Protein AF-A0A936D635-F1 (afdb_monomer_lite)

Structure (mmCIF, N/CA/C/O backbone):
data_AF-A0A936D635-F1
#
_entry.id   AF-A0A936D635-F1
#
loop_
_atom_site.group_PDB
_atom_site.id
_atom_site.type_symbol
_atom_site.label_atom_id
_atom_site.label_alt_id
_atom_site.label_comp_id
_atom_site.label_asym_id
_atom_site.label_entity_id
_atom_site.label_seq_id
_atom_site.pdbx_PDB_ins_code
_atom_site.Cartn_x
_atom_site.Cartn_y
_atom_site.Cartn_z
_atom_site.occupancy
_atom_site.B_iso_or_equiv
_atom_site.auth_seq_id
_atom_site.auth_comp_id
_atom_site.auth_asym_id
_atom_site.auth_atom_id
_atom_site.pdbx_PDB_model_num
ATOM 1 N N . MET A 1 1 ? 5.017 -27.606 -21.930 1.00 48.78 1 MET A N 1
ATOM 2 C CA . MET A 1 1 ? 5.977 -28.129 -20.935 1.00 48.78 1 MET A CA 1
ATOM 3 C C . MET A 1 1 ? 6.716 -26.924 -20.395 1.00 48.78 1 MET A C 1
ATOM 5 O O . MET A 1 1 ? 7.321 -26.220 -21.188 1.00 48.78 1 MET A O 1
ATOM 9 N N . PHE A 1 2 ? 6.532 -26.617 -19.113 1.00 60.66 2 PHE A N 1
ATOM 10 C CA . PHE A 1 2 ? 7.128 -25.454 -18.457 1.00 60.66 2 PHE A CA 1
ATOM 11 C C . PHE A 1 2 ? 8.511 -25.835 -17.921 1.00 60.66 2 PHE A C 1
ATOM 13 O O . PHE A 1 2 ? 8.629 -26.854 -17.242 1.00 60.66 2 PHE A O 1
ATOM 20 N N . ALA A 1 3 ? 9.528 -25.040 -18.246 1.00 62.75 3 ALA A N 1
ATOM 21 C CA . ALA A 1 3 ? 10.860 -25.148 -17.671 1.00 62.75 3 ALA A CA 1
ATOM 22 C C . ALA A 1 3 ? 11.073 -23.909 -16.793 1.00 62.75 3 ALA A C 1
ATOM 24 O O . ALA A 1 3 ? 11.092 -22.781 -17.281 1.00 62.75 3 ALA A O 1
ATOM 25 N N . ASN A 1 4 ? 11.104 -24.110 -15.477 1.00 68.06 4 ASN A N 1
ATOM 26 C CA . ASN A 1 4 ? 11.401 -23.052 -14.523 1.00 68.06 4 ASN A CA 1
ATOM 27 C C . ASN A 1 4 ? 12.928 -22.857 -14.477 1.00 68.06 4 ASN A C 1
ATOM 29 O O . ASN A 1 4 ? 13.612 -23.351 -13.584 1.00 68.06 4 ASN A O 1
ATOM 33 N N . ASP A 1 5 ? 13.455 -22.177 -15.491 1.00 71.38 5 ASP A N 1
ATOM 34 C CA . ASP A 1 5 ? 14.898 -22.017 -15.712 1.00 71.38 5 ASP A CA 1
ATOM 35 C C . ASP A 1 5 ? 15.455 -20.723 -15.091 1.00 71.38 5 ASP A C 1
ATOM 37 O O . ASP A 1 5 ? 16.490 -20.215 -15.522 1.00 71.38 5 ASP A O 1
ATOM 41 N N . GLY A 1 6 ? 14.771 -20.174 -14.080 1.00 73.44 6 GLY A N 1
ATOM 42 C CA . GLY A 1 6 ? 15.110 -18.881 -13.493 1.00 73.44 6 GLY A CA 1
ATOM 43 C C . GLY A 1 6 ? 16.549 -18.784 -12.967 1.00 73.44 6 GLY A C 1
ATOM 44 O O . GLY A 1 6 ? 17.168 -19.770 -12.550 1.00 73.44 6 GLY A O 1
ATOM 45 N N . ALA A 1 7 ? 17.094 -17.569 -12.949 1.00 73.00 7 ALA A N 1
ATOM 46 C CA . ALA A 1 7 ? 18.501 -17.318 -12.648 1.00 73.00 7 ALA A CA 1
ATOM 47 C C . ALA A 1 7 ? 18.886 -17.667 -11.195 1.00 73.00 7 ALA A C 1
ATOM 49 O O . ALA A 1 7 ? 20.002 -18.133 -10.937 1.00 73.00 7 ALA A O 1
ATOM 50 N N . ALA A 1 8 ? 17.976 -17.476 -10.230 1.00 73.25 8 ALA A N 1
ATOM 51 C CA . ALA A 1 8 ? 18.253 -17.667 -8.806 1.00 73.25 8 ALA A CA 1
ATOM 52 C C . ALA A 1 8 ? 17.068 -18.257 -8.030 1.00 73.25 8 ALA A C 1
ATOM 54 O O . ALA A 1 8 ? 15.914 -18.035 -8.361 1.00 73.25 8 ALA A O 1
ATOM 55 N N . VAL A 1 9 ? 17.340 -18.995 -6.944 1.00 72.69 9 VAL A N 1
ATOM 56 C CA . VAL A 1 9 ? 16.269 -19.562 -6.090 1.00 72.69 9 VAL A CA 1
ATOM 57 C C . VAL A 1 9 ? 15.553 -18.469 -5.291 1.00 72.69 9 VAL A C 1
ATOM 59 O O . VAL A 1 9 ? 14.356 -18.556 -5.052 1.00 72.69 9 VAL A O 1
ATOM 62 N N . MET A 1 10 ? 16.289 -17.435 -4.890 1.00 73.19 10 MET A N 1
ATOM 63 C CA . MET A 1 10 ? 15.784 -16.191 -4.310 1.00 73.19 10 MET A CA 1
ATOM 64 C C . MET A 1 10 ? 16.716 -15.082 -4.794 1.00 73.19 10 MET A C 1
ATOM 66 O O . MET A 1 10 ? 17.830 -14.983 -4.265 1.00 73.19 10 MET A O 1
ATOM 70 N N . PRO A 1 11 ? 16.343 -14.290 -5.809 1.00 72.19 11 PRO A N 1
ATOM 71 C CA . PRO A 1 11 ? 17.247 -13.285 -6.345 1.00 72.19 11 PRO A CA 1
ATOM 72 C C . PRO A 1 11 ? 17.566 -12.248 -5.261 1.00 72.19 11 PRO A C 1
ATOM 74 O O . PRO A 1 11 ? 16.695 -11.834 -4.512 1.00 72.19 11 PRO A O 1
ATOM 77 N N . GLN A 1 12 ? 18.837 -11.874 -5.117 1.00 71.81 12 GLN A N 1
ATOM 78 C CA . GLN A 1 12 ? 19.300 -10.884 -4.127 1.00 71.81 12 GLN A CA 1
ATOM 79 C C . GLN A 1 12 ? 19.707 -9.576 -4.827 1.00 71.81 12 GLN A C 1
ATOM 81 O O . GLN A 1 12 ? 20.651 -8.886 -4.436 1.00 71.81 12 GLN A O 1
ATOM 86 N N . VAL A 1 13 ? 19.009 -9.250 -5.915 1.00 71.31 13 VAL A N 1
ATOM 87 C CA . VAL A 1 13 ? 19.281 -8.088 -6.770 1.00 71.31 13 VAL A CA 1
ATOM 88 C C . VAL A 1 13 ? 18.594 -6.850 -6.195 1.00 71.31 13 VAL A C 1
ATOM 90 O O . VAL A 1 13 ? 17.557 -6.935 -5.542 1.00 71.31 13 VAL A O 1
ATOM 93 N N . LYS A 1 14 ? 19.224 -5.684 -6.355 1.00 66.62 14 LYS A N 1
ATOM 94 C CA . LYS A 1 14 ? 18.712 -4.425 -5.809 1.00 66.62 14 LYS A CA 1
ATOM 95 C C . LYS A 1 14 ? 17.559 -3.952 -6.686 1.00 66.62 14 LYS A C 1
ATOM 97 O O . LYS A 1 14 ? 17.706 -3.937 -7.897 1.00 66.62 14 LYS A O 1
ATOM 102 N N . GLY A 1 15 ? 16.460 -3.522 -6.068 1.00 66.56 15 GLY A N 1
ATOM 103 C CA . GLY A 1 15 ? 15.304 -2.994 -6.801 1.00 66.56 15 GLY A CA 1
ATOM 104 C C . GLY A 1 15 ? 14.364 -4.062 -7.355 1.00 66.56 15 GLY A C 1
ATOM 105 O O . GLY A 1 15 ? 13.365 -3.699 -7.959 1.00 66.56 15 GLY A O 1
ATOM 106 N N . LEU A 1 16 ? 14.653 -5.339 -7.109 1.00 74.06 16 LEU A N 1
ATOM 107 C CA . LEU A 1 16 ? 13.804 -6.441 -7.520 1.00 74.06 16 LEU A CA 1
ATOM 108 C C . LEU A 1 16 ? 12.846 -6.836 -6.385 1.00 74.06 16 LEU A C 1
ATOM 110 O O . LEU A 1 16 ? 13.289 -7.029 -5.249 1.00 74.06 16 LEU A O 1
ATOM 114 N N . TYR A 1 17 ? 11.552 -6.953 -6.684 1.00 77.56 17 TYR A N 1
ATOM 115 C CA . TYR A 1 17 ? 10.498 -7.237 -5.706 1.00 77.56 17 TYR A CA 1
ATOM 116 C C . TYR A 1 17 ? 9.469 -8.187 -6.291 1.00 77.56 17 TYR A C 1
ATOM 118 O O . TYR A 1 17 ? 9.307 -8.256 -7.499 1.00 77.56 17 TYR A O 1
ATOM 126 N N . PHE A 1 18 ? 8.719 -8.860 -5.426 1.00 82.62 18 PHE A N 1
ATOM 127 C CA . PHE A 1 18 ? 7.553 -9.606 -5.881 1.00 82.62 18 PHE A CA 1
ATOM 128 C C . PHE A 1 18 ? 6.459 -8.686 -6.461 1.00 82.62 18 PHE A C 1
ATOM 130 O O . PHE A 1 18 ? 6.329 -7.567 -5.958 1.00 82.62 18 PHE A O 1
ATOM 137 N N . PRO A 1 19 ? 5.617 -9.169 -7.398 1.00 88.81 19 PRO A N 1
ATOM 138 C CA . PRO A 1 19 ? 5.769 -10.438 -8.120 1.00 88.81 19 PRO A CA 1
ATOM 139 C C . PRO A 1 19 ? 7.017 -10.468 -9.012 1.00 88.81 19 PRO A C 1
ATOM 141 O O . PRO A 1 19 ? 7.424 -9.434 -9.518 1.00 88.81 19 PRO A O 1
ATOM 144 N N . LEU A 1 20 ? 7.608 -11.654 -9.175 1.00 85.75 20 LEU A N 1
ATOM 145 C CA . LEU A 1 20 ? 8.813 -11.869 -9.986 1.00 85.75 20 LEU A CA 1
ATOM 146 C C . LEU A 1 20 ? 8.487 -12.635 -11.259 1.00 85.75 20 LEU A C 1
ATOM 148 O O . LEU A 1 20 ? 7.618 -13.508 -11.240 1.00 85.75 20 LEU A O 1
ATOM 152 N N . GLU A 1 21 ? 9.224 -12.372 -12.326 1.00 86.38 21 GLU A N 1
ATOM 153 C CA . GLU A 1 21 ? 9.101 -13.126 -13.567 1.00 86.38 21 GLU A CA 1
ATOM 154 C C . GLU A 1 21 ? 9.708 -14.536 -13.446 1.00 86.38 21 GLU A C 1
ATOM 156 O O . GLU A 1 21 ? 10.502 -14.868 -12.553 1.00 86.38 21 GLU A O 1
ATOM 161 N N . PHE A 1 22 ? 9.302 -15.421 -14.358 1.00 84.69 22 PHE A N 1
ATOM 162 C CA . PHE A 1 22 ? 9.732 -16.826 -14.374 1.00 84.69 22 PHE A CA 1
ATOM 163 C C . PHE A 1 22 ? 11.234 -17.028 -14.615 1.00 84.69 22 PHE A C 1
ATOM 165 O O . PHE A 1 22 ? 11.775 -18.068 -14.233 1.00 84.69 22 PHE A O 1
ATOM 172 N N . ASP A 1 23 ? 11.896 -16.088 -15.278 1.00 83.00 23 ASP A N 1
ATOM 173 C CA . ASP A 1 23 ? 13.335 -16.098 -15.546 1.00 83.00 23 ASP A CA 1
ATOM 174 C C . ASP A 1 23 ? 14.161 -15.511 -14.385 1.00 83.00 23 ASP A C 1
ATOM 176 O O . ASP A 1 23 ? 15.356 -15.789 -14.264 1.00 83.00 23 ASP A O 1
ATOM 180 N N . GLU A 1 24 ? 13.534 -14.786 -13.461 1.00 83.62 24 GLU A N 1
ATOM 181 C CA . GLU A 1 24 ? 14.194 -14.217 -12.286 1.00 83.62 24 GLU A CA 1
ATOM 182 C C . GLU A 1 24 ? 14.278 -15.216 -11.128 1.00 83.62 24 GLU A C 1
ATOM 184 O O . GLU A 1 24 ? 15.300 -15.307 -10.431 1.00 83.62 24 GLU A O 1
ATOM 189 N N . LEU A 1 25 ? 13.205 -15.987 -10.923 1.00 81.31 25 LEU A N 1
ATOM 190 C CA . LEU A 1 25 ? 13.052 -16.880 -9.779 1.00 81.31 25 LEU A CA 1
ATOM 191 C C . LEU A 1 25 ? 12.858 -18.340 -10.193 1.00 81.31 25 LEU A C 1
ATOM 193 O O . LEU A 1 25 ? 11.928 -18.707 -10.913 1.00 81.31 25 LEU A O 1
ATOM 197 N N . ARG A 1 26 ? 13.709 -19.204 -9.625 1.00 83.25 26 ARG A N 1
ATOM 198 C CA . ARG A 1 26 ? 13.607 -20.657 -9.764 1.00 83.25 26 ARG A CA 1
ATOM 199 C C . ARG A 1 26 ? 13.124 -21.384 -8.509 1.00 83.25 26 ARG A C 1
ATOM 201 O O . ARG A 1 26 ? 13.452 -21.009 -7.380 1.00 83.25 26 ARG A O 1
ATOM 208 N N . PHE A 1 27 ? 12.401 -22.478 -8.698 1.00 78.94 27 PHE A N 1
ATOM 209 C CA . PHE A 1 27 ? 12.059 -23.459 -7.676 1.00 78.94 27 PHE A CA 1
ATOM 210 C C . PHE A 1 27 ? 13.210 -24.452 -7.544 1.00 78.94 27 PHE A C 1
ATOM 212 O O . PHE A 1 27 ? 13.626 -25.071 -8.521 1.00 78.94 27 PHE A O 1
ATOM 219 N N . ALA A 1 28 ? 13.745 -24.610 -6.335 1.00 72.88 28 ALA A N 1
ATOM 220 C CA . ALA A 1 28 ? 14.827 -25.565 -6.110 1.00 72.88 28 ALA A CA 1
ATOM 221 C C . ALA A 1 28 ? 14.310 -27.011 -6.073 1.00 72.88 28 ALA A C 1
ATOM 223 O O . ALA A 1 28 ? 14.882 -27.888 -6.717 1.00 72.88 28 ALA A O 1
ATOM 224 N N . HIS A 1 29 ? 13.229 -27.259 -5.332 1.00 76.19 29 HIS A N 1
ATOM 225 C CA . HIS A 1 29 ? 12.612 -28.576 -5.219 1.00 76.19 29 HIS A CA 1
ATOM 226 C C . HIS A 1 29 ? 11.123 -28.427 -4.909 1.00 76.19 29 HIS A C 1
ATOM 228 O O . HIS A 1 29 ? 10.771 -27.913 -3.855 1.00 76.19 29 HIS A O 1
ATOM 234 N N . VAL A 1 30 ? 10.247 -28.853 -5.823 1.00 81.75 30 VAL A N 1
ATOM 235 C CA . VAL A 1 30 ? 8.792 -28.790 -5.624 1.00 81.75 30 VAL A CA 1
ATOM 236 C C . VAL A 1 30 ? 8.319 -30.034 -4.887 1.00 81.75 30 VAL A C 1
ATOM 238 O O . VAL A 1 30 ? 8.503 -31.153 -5.360 1.00 81.75 30 VAL A O 1
ATOM 241 N N . VAL A 1 31 ? 7.660 -29.828 -3.754 1.00 78.44 31 VAL A N 1
ATOM 242 C CA . VAL A 1 31 ? 7.176 -30.901 -2.868 1.00 78.44 31 VAL A CA 1
ATOM 243 C C . VAL A 1 31 ? 5.659 -30.996 -2.814 1.00 78.44 31 VAL A C 1
ATOM 245 O O . VAL A 1 31 ? 5.114 -32.033 -2.439 1.00 78.44 31 VAL A O 1
ATOM 248 N N . GLY A 1 32 ? 4.965 -29.935 -3.213 1.00 80.50 32 GLY A N 1
ATOM 249 C CA . GLY A 1 32 ? 3.514 -29.889 -3.214 1.00 80.50 32 GLY A CA 1
ATOM 250 C C . GLY A 1 32 ? 3.006 -28.851 -4.193 1.00 80.50 32 GLY A C 1
ATOM 251 O O . GLY A 1 32 ? 3.641 -27.821 -4.414 1.00 80.50 32 GLY A O 1
ATOM 252 N N . MET A 1 33 ? 1.852 -29.129 -4.785 1.00 88.94 33 MET A N 1
ATOM 253 C CA . MET A 1 33 ? 1.171 -28.199 -5.673 1.00 88.94 33 MET A CA 1
ATOM 254 C C . MET A 1 33 ? -0.330 -28.305 -5.463 1.00 88.94 33 MET A C 1
ATOM 256 O O . MET A 1 33 ? -0.860 -29.398 -5.259 1.00 88.94 33 MET A O 1
ATOM 260 N N . THR A 1 34 ? -1.019 -27.178 -5.537 1.00 89.88 34 THR A N 1
ATOM 261 C CA . THR A 1 34 ? -2.476 -27.130 -5.499 1.00 89.88 34 THR A CA 1
ATOM 262 C C . THR A 1 34 ? -2.972 -25.939 -6.302 1.00 89.88 34 THR A C 1
ATOM 264 O O . THR A 1 34 ? -2.371 -24.867 -6.291 1.00 89.88 34 THR A O 1
ATOM 267 N N . TRP A 1 35 ? -4.063 -26.123 -7.034 1.00 91.69 35 TRP A N 1
ATOM 268 C CA . TRP A 1 35 ? -4.664 -25.042 -7.806 1.00 91.69 35 TRP A CA 1
ATOM 269 C C . TRP A 1 35 ? -5.500 -24.139 -6.898 1.00 91.69 35 TRP A C 1
ATOM 271 O O . TRP A 1 35 ? -6.199 -24.636 -6.015 1.00 91.69 35 TRP A O 1
ATOM 281 N N . VAL A 1 36 ? -5.459 -22.829 -7.127 1.00 91.81 36 VAL A N 1
ATOM 282 C CA . VAL A 1 36 ? -6.283 -21.828 -6.443 1.00 91.81 36 VAL A CA 1
ATOM 283 C C . VAL A 1 36 ? -7.242 -21.232 -7.465 1.00 91.81 36 VAL A C 1
ATOM 285 O O . VAL A 1 36 ? -6.938 -20.248 -8.140 1.00 91.81 36 VAL A O 1
ATOM 288 N N . ALA A 1 37 ? -8.426 -21.835 -7.575 1.00 88.88 37 ALA A N 1
ATOM 289 C CA . ALA A 1 37 ? -9.385 -21.524 -8.633 1.00 88.88 37 ALA A CA 1
ATOM 290 C C . ALA A 1 37 ? -9.847 -20.062 -8.628 1.00 88.88 37 ALA A C 1
ATOM 292 O O . ALA A 1 37 ? -10.073 -19.496 -9.690 1.00 88.88 37 ALA A O 1
ATOM 293 N N . ARG A 1 38 ? -9.948 -19.447 -7.443 1.00 87.38 38 ARG A N 1
ATOM 294 C CA . ARG A 1 38 ? -10.349 -18.042 -7.277 1.00 87.38 38 ARG A CA 1
ATOM 295 C C . ARG A 1 38 ? -9.478 -17.071 -8.078 1.00 87.38 38 ARG A C 1
ATOM 297 O O . ARG A 1 38 ? -10.015 -16.103 -8.602 1.00 87.38 38 ARG A O 1
ATOM 304 N N . TYR A 1 39 ? -8.171 -17.312 -8.114 1.00 90.75 39 TYR A N 1
ATOM 305 C CA . TYR A 1 39 ? -7.202 -16.414 -8.744 1.00 90.75 39 TYR A CA 1
ATOM 306 C C . TYR A 1 39 ? -6.655 -16.958 -10.063 1.00 90.75 39 TYR A C 1
ATOM 308 O O . TYR A 1 39 ? -5.906 -16.263 -10.727 1.00 90.75 39 TYR A O 1
ATOM 316 N N . GLY A 1 40 ? -6.988 -18.198 -10.432 1.00 92.38 40 GLY A N 1
ATOM 317 C CA . GLY A 1 40 ? -6.374 -18.838 -11.594 1.00 92.38 40 GLY A CA 1
ATOM 318 C C . GLY A 1 40 ? -4.878 -19.118 -11.405 1.00 92.38 40 GLY A C 1
ATOM 319 O O . GLY A 1 40 ? -4.127 -19.095 -12.371 1.00 92.38 40 GLY A O 1
ATOM 320 N N . LEU A 1 41 ? -4.439 -19.379 -10.167 1.00 94.19 41 LEU A N 1
ATOM 321 C CA . LEU A 1 41 ? -3.020 -19.543 -9.828 1.00 94.19 41 LEU A CA 1
ATOM 322 C C . LEU A 1 41 ? -2.700 -20.969 -9.384 1.00 94.19 41 LEU A C 1
ATOM 324 O O . LEU A 1 41 ? -3.507 -21.628 -8.722 1.00 94.19 41 LEU A O 1
ATOM 328 N N . LEU A 1 42 ? -1.478 -21.426 -9.655 1.00 93.19 42 LEU A N 1
ATOM 329 C CA . LEU A 1 42 ? -0.944 -22.661 -9.081 1.00 93.19 42 LEU A CA 1
ATOM 330 C C . LEU A 1 42 ? -0.119 -22.339 -7.837 1.00 93.19 42 LEU A C 1
ATOM 332 O O . LEU A 1 42 ? 0.967 -21.775 -7.939 1.00 93.19 42 LEU A O 1
ATOM 336 N N . LEU A 1 43 ? -0.608 -22.727 -6.661 1.00 90.44 43 LEU A N 1
ATOM 337 C CA . LEU A 1 43 ? 0.174 -22.635 -5.438 1.00 90.44 43 LEU A CA 1
ATOM 338 C C . LEU A 1 43 ? 1.169 -23.790 -5.375 1.00 90.44 43 LEU A C 1
ATOM 340 O O . LEU A 1 43 ? 0.790 -24.962 -5.367 1.00 90.44 43 LEU A O 1
ATOM 344 N N . VAL A 1 44 ? 2.442 -23.440 -5.298 1.00 87.12 44 VAL A N 1
ATOM 345 C CA . VAL A 1 44 ? 3.575 -24.347 -5.220 1.00 87.12 44 VAL A CA 1
ATOM 346 C C . VAL A 1 44 ? 4.218 -24.223 -3.851 1.00 87.12 44 VAL A C 1
ATOM 348 O O . VAL A 1 44 ? 4.481 -23.127 -3.358 1.00 87.12 44 VAL A O 1
ATOM 351 N N . GLN A 1 45 ? 4.475 -25.372 -3.247 1.00 82.56 45 GLN A N 1
ATOM 352 C CA . GLN A 1 45 ? 5.336 -25.513 -2.090 1.00 82.56 45 GLN A CA 1
ATOM 353 C C . GLN A 1 45 ? 6.704 -25.968 -2.586 1.00 82.56 45 GLN A C 1
ATOM 355 O O . GLN A 1 45 ? 6.810 -27.018 -3.234 1.00 82.56 45 GLN A O 1
ATOM 360 N N . ASP A 1 46 ? 7.735 -25.193 -2.267 1.00 76.19 46 ASP A N 1
ATOM 361 C CA . ASP A 1 46 ? 9.106 -25.510 -2.634 1.00 76.19 46 ASP A CA 1
ATOM 362 C C . ASP A 1 46 ? 10.072 -25.497 -1.446 1.00 76.19 46 ASP A C 1
ATOM 364 O O . ASP A 1 46 ? 9.968 -24.690 -0.520 1.00 76.19 46 ASP A O 1
ATOM 368 N N . ASP A 1 47 ? 11.046 -26.402 -1.489 1.00 69.38 47 ASP A N 1
ATOM 369 C CA . ASP A 1 47 ? 12.106 -26.475 -0.494 1.00 69.38 47 ASP A CA 1
ATOM 370 C C . ASP A 1 47 ? 13.281 -25.626 -0.973 1.00 69.38 47 ASP A C 1
ATOM 372 O O . ASP A 1 47 ? 13.921 -25.932 -1.982 1.00 69.38 47 ASP A O 1
ATOM 376 N N . ILE A 1 48 ? 13.609 -24.571 -0.226 1.00 60.16 48 ILE A N 1
ATOM 377 C CA . ILE A 1 48 ? 14.833 -23.796 -0.451 1.00 60.16 48 ILE A CA 1
ATOM 378 C C . ILE A 1 48 ? 15.856 -24.231 0.599 1.00 60.16 48 ILE A C 1
ATOM 380 O O . ILE A 1 48 ? 15.711 -23.859 1.768 1.00 60.16 48 ILE A O 1
ATOM 384 N N . PRO A 1 49 ? 16.901 -24.999 0.239 1.00 49.22 49 PRO A N 1
ATOM 385 C CA . PRO A 1 49 ? 17.970 -25.280 1.182 1.00 49.22 49 PRO A CA 1
ATOM 386 C C . PRO A 1 49 ? 18.705 -23.969 1.514 1.00 49.22 49 PRO A C 1
ATOM 388 O O . PRO A 1 49 ? 18.963 -23.173 0.604 1.00 49.22 49 PRO A O 1
ATOM 391 N N . PRO A 1 50 ? 19.066 -23.713 2.785 1.00 48.12 50 PRO A N 1
ATOM 392 C CA . PRO A 1 50 ? 19.831 -22.524 3.140 1.00 48.12 50 PRO A CA 1
ATOM 393 C C . PRO A 1 50 ? 21.134 -22.465 2.342 1.00 48.12 50 PRO A C 1
ATOM 395 O O . PRO A 1 50 ? 21.873 -23.450 2.247 1.00 48.12 50 PRO A O 1
ATOM 398 N N . GLY A 1 51 ? 21.424 -21.296 1.769 1.00 48.53 51 GLY A N 1
ATOM 399 C CA . GLY A 1 51 ? 22.702 -21.046 1.116 1.00 48.53 51 GLY A CA 1
ATOM 400 C C . GLY A 1 51 ? 23.853 -21.251 2.103 1.00 48.53 51 GLY A C 1
ATOM 401 O O . GLY A 1 51 ? 23.772 -20.856 3.262 1.00 48.53 51 GLY A O 1
ATOM 402 N N . LYS A 1 52 ? 24.957 -21.853 1.644 1.00 42.81 52 LYS A N 1
ATOM 403 C CA . LYS A 1 52 ? 26.153 -22.139 2.464 1.00 42.81 52 LYS A CA 1
ATOM 404 C C . LYS A 1 52 ? 26.849 -20.891 3.044 1.00 42.81 52 LYS A C 1
ATOM 406 O O . LYS A 1 52 ? 27.776 -21.040 3.836 1.00 42.81 52 LYS A O 1
ATOM 411 N N . GLN A 1 53 ? 26.464 -19.681 2.640 1.00 43.38 53 GLN A N 1
ATOM 412 C CA . GLN A 1 53 ? 27.099 -18.435 3.068 1.00 43.38 53 GLN A CA 1
ATOM 413 C C . GLN A 1 53 ? 26.245 -17.733 4.126 1.00 43.38 53 GLN A C 1
ATOM 415 O O . GLN A 1 53 ? 25.250 -17.090 3.813 1.00 43.38 53 GLN A O 1
ATOM 420 N N . GLY A 1 54 ? 26.655 -17.875 5.384 1.00 40.47 54 GLY A N 1
ATOM 421 C CA . GLY A 1 54 ? 26.024 -17.238 6.538 1.00 40.47 54 GLY A CA 1
ATOM 422 C C . GLY A 1 54 ? 25.678 -18.278 7.589 1.00 40.47 54 GLY A C 1
ATOM 423 O O . GLY A 1 54 ? 24.589 -18.834 7.576 1.00 40.47 54 GLY A O 1
ATOM 424 N N . GLY A 1 55 ? 26.616 -18.566 8.493 1.00 40.03 55 GLY A N 1
ATOM 425 C CA . GLY A 1 55 ? 26.427 -19.489 9.618 1.00 40.03 55 GLY A CA 1
ATOM 426 C C . GLY A 1 55 ? 25.453 -18.980 10.687 1.00 40.03 55 GLY A C 1
ATOM 427 O O . GLY A 1 55 ? 25.800 -18.988 11.862 1.00 40.03 55 GLY A O 1
ATOM 428 N N . ALA A 1 56 ? 24.266 -18.515 10.302 1.00 38.88 56 ALA A N 1
ATOM 429 C CA . ALA A 1 56 ? 23.236 -18.032 11.208 1.00 38.88 56 ALA A CA 1
ATOM 430 C C . ALA A 1 56 ? 22.028 -18.978 11.210 1.00 38.88 56 ALA A C 1
ATOM 432 O O . ALA A 1 56 ? 21.580 -19.474 10.179 1.00 38.88 56 ALA A O 1
ATOM 433 N N . GLU A 1 57 ? 21.561 -19.238 12.423 1.00 43.12 57 GLU A N 1
ATOM 434 C CA . GLU A 1 57 ? 20.515 -20.172 12.811 1.00 43.12 57 GLU A CA 1
ATOM 435 C C . GLU A 1 57 ? 19.208 -19.919 12.047 1.00 43.12 57 GLU A C 1
ATOM 437 O O . GLU A 1 57 ? 18.766 -18.785 11.860 1.00 43.12 57 GLU A O 1
ATOM 442 N N . LEU A 1 58 ? 18.613 -21.010 11.574 1.00 40.06 58 LEU A N 1
ATOM 443 C CA . LEU A 1 58 ? 17.455 -20.997 10.695 1.00 40.06 58 LEU A CA 1
ATOM 444 C C . LEU A 1 58 ? 16.181 -20.526 11.383 1.00 40.06 58 LEU A C 1
ATOM 446 O O . LEU A 1 58 ? 15.967 -20.714 12.577 1.00 40.06 58 LEU A O 1
ATOM 450 N N . THR A 1 59 ? 15.314 -19.934 10.567 1.00 41.47 59 THR A N 1
ATOM 451 C CA . THR A 1 59 ? 13.951 -19.571 10.945 1.00 41.47 59 THR A CA 1
ATOM 452 C C . THR A 1 59 ? 12.983 -20.585 10.338 1.00 41.47 59 THR A C 1
ATOM 454 O O . THR A 1 59 ? 13.176 -21.040 9.211 1.00 41.47 59 THR A O 1
ATOM 457 N N . GLU A 1 60 ? 11.950 -20.940 11.099 1.00 48.75 60 GLU A N 1
ATOM 458 C CA . GLU A 1 60 ? 10.823 -21.781 10.688 1.00 48.75 60 GLU A CA 1
ATOM 459 C C . GLU A 1 60 ? 10.097 -21.092 9.518 1.00 48.75 60 GLU A C 1
ATOM 461 O O . GLU A 1 60 ? 9.352 -20.136 9.728 1.00 48.75 60 GLU A O 1
ATOM 466 N N . ARG A 1 61 ? 10.348 -21.514 8.271 1.00 56.16 61 ARG A N 1
ATOM 467 C CA . ARG A 1 61 ? 9.690 -20.943 7.084 1.00 56.16 61 ARG A CA 1
ATOM 468 C C . ARG A 1 61 ? 9.070 -22.038 6.228 1.00 56.16 61 ARG A C 1
ATOM 470 O O . ARG A 1 61 ? 9.713 -23.042 5.936 1.00 56.16 61 ARG A O 1
ATOM 477 N N . ILE A 1 62 ? 7.821 -21.812 5.834 1.00 60.91 62 ILE A N 1
ATOM 478 C CA . ILE A 1 62 ? 7.136 -22.539 4.764 1.00 60.91 62 ILE A CA 1
ATOM 479 C C . ILE A 1 62 ? 7.183 -21.603 3.559 1.00 60.91 62 ILE A C 1
ATOM 481 O O . ILE A 1 62 ? 6.716 -20.467 3.659 1.00 60.91 62 ILE A O 1
ATOM 485 N N . HIS A 1 63 ? 7.771 -22.040 2.448 1.00 73.25 63 HIS A N 1
ATOM 486 C CA . HIS A 1 63 ? 7.772 -21.257 1.217 1.00 73.25 63 HIS A CA 1
ATOM 487 C C . HIS A 1 63 ? 6.619 -21.723 0.341 1.00 73.25 63 HIS A C 1
ATOM 489 O O . HIS A 1 63 ? 6.582 -22.857 -0.130 1.00 73.25 63 HIS A O 1
ATOM 495 N N . LEU A 1 64 ? 5.642 -20.835 0.201 1.00 81.19 64 LEU A N 1
ATOM 496 C CA . LEU A 1 64 ? 4.502 -21.007 -0.675 1.00 81.19 64 LEU A CA 1
ATOM 497 C C . LEU A 1 64 ? 4.566 -19.899 -1.722 1.00 81.19 64 LEU A C 1
ATOM 499 O O . LEU A 1 64 ? 4.736 -18.723 -1.386 1.00 81.19 64 LEU A O 1
ATOM 503 N N . ARG A 1 65 ? 4.469 -20.290 -2.988 1.00 86.62 65 ARG A N 1
ATOM 504 C CA . ARG A 1 65 ? 4.619 -19.418 -4.152 1.00 86.62 65 ARG A CA 1
ATOM 505 C C . ARG A 1 65 ? 3.450 -19.654 -5.093 1.00 86.62 65 ARG A C 1
ATOM 507 O O . ARG A 1 65 ? 3.208 -20.790 -5.483 1.00 86.62 65 ARG A O 1
ATOM 514 N N . ALA A 1 66 ? 2.707 -18.610 -5.426 1.00 90.94 66 ALA A N 1
ATOM 515 C CA . ALA A 1 66 ? 1.596 -18.694 -6.360 1.00 90.94 66 ALA A CA 1
ATOM 516 C C . ALA A 1 66 ? 2.079 -18.318 -7.761 1.00 90.94 66 ALA A C 1
ATOM 518 O O . ALA A 1 66 ? 2.642 -17.246 -7.962 1.00 90.94 66 ALA A O 1
ATOM 519 N N . ILE A 1 67 ? 1.888 -19.230 -8.705 1.00 93.12 67 ILE A N 1
ATOM 520 C CA . ILE A 1 67 ? 2.299 -19.084 -10.095 1.00 93.12 67 ILE A CA 1
ATOM 521 C C . ILE A 1 67 ? 1.103 -18.615 -10.910 1.00 93.12 67 ILE A C 1
ATOM 523 O O . ILE A 1 67 ? 0.083 -19.307 -10.959 1.00 93.12 67 ILE A O 1
ATOM 527 N N . ASP A 1 68 ? 1.279 -17.484 -11.576 1.00 92.62 68 ASP A N 1
ATOM 528 C CA . ASP A 1 68 ? 0.425 -17.006 -12.648 1.00 92.62 68 ASP A CA 1
ATOM 529 C C . ASP A 1 68 ? 1.017 -17.444 -13.989 1.00 92.62 68 ASP A C 1
ATOM 531 O O . ASP A 1 68 ? 2.110 -17.025 -14.372 1.00 92.62 68 ASP A O 1
ATOM 535 N N . PHE A 1 69 ? 0.325 -18.342 -14.688 1.00 88.81 69 PHE A N 1
ATOM 536 C CA . PHE A 1 69 ? 0.783 -18.823 -15.990 1.00 88.81 69 PHE A CA 1
ATOM 537 C C . PHE A 1 69 ? 0.445 -17.874 -17.137 1.00 88.81 69 PHE A C 1
ATOM 539 O O . PHE A 1 69 ? 1.104 -17.964 -18.173 1.00 88.81 69 PHE A O 1
ATOM 546 N N . GLU A 1 70 ? -0.569 -17.022 -16.978 1.00 86.69 70 GLU A N 1
ATOM 547 C CA . GLU A 1 70 ? -1.004 -16.090 -18.019 1.00 86.69 70 GLU A CA 1
ATOM 548 C C . GLU A 1 70 ? -0.014 -14.931 -18.104 1.00 86.69 70 GLU A C 1
ATOM 550 O O . GLU A 1 70 ? 0.563 -14.691 -19.164 1.00 86.69 70 GLU A O 1
ATOM 555 N N . ASP A 1 71 ? 0.279 -14.314 -16.959 1.00 84.00 71 ASP A N 1
ATOM 556 C CA . ASP A 1 71 ? 1.219 -13.194 -16.867 1.00 84.00 71 ASP A CA 1
ATOM 557 C C . ASP A 1 71 ? 2.679 -13.634 -16.671 1.00 84.00 71 ASP A C 1
ATOM 559 O O . ASP A 1 71 ? 3.591 -12.814 -16.727 1.00 84.00 71 ASP A O 1
ATOM 563 N N . ARG A 1 72 ? 2.927 -14.934 -16.457 1.00 87.88 72 ARG A N 1
ATOM 564 C CA . ARG A 1 72 ? 4.259 -15.507 -16.167 1.00 87.88 72 ARG A CA 1
ATOM 565 C C . ARG A 1 72 ? 4.918 -14.899 -14.924 1.00 87.88 72 ARG A C 1
ATOM 567 O O . ARG A 1 72 ? 6.137 -14.713 -14.875 1.00 87.88 72 ARG A O 1
ATOM 574 N N . LEU A 1 73 ? 4.101 -14.651 -13.905 1.00 90.00 73 LEU A N 1
ATOM 575 C CA . LEU A 1 73 ? 4.498 -14.030 -12.648 1.00 90.00 73 LEU A CA 1
ATOM 576 C C . LEU A 1 73 ? 4.453 -15.023 -11.486 1.00 90.00 73 LEU A C 1
ATOM 578 O O . LEU A 1 73 ? 3.642 -15.947 -11.430 1.00 90.00 73 LEU A O 1
ATOM 582 N N . ILE A 1 74 ? 5.335 -14.820 -10.516 1.00 89.62 74 ILE A N 1
ATOM 583 C CA . ILE A 1 74 ? 5.432 -15.606 -9.292 1.00 89.62 74 ILE A CA 1
ATOM 584 C C . ILE A 1 74 ? 5.189 -14.664 -8.129 1.00 89.62 74 ILE A C 1
ATOM 586 O O . ILE A 1 74 ? 5.951 -13.730 -7.903 1.00 89.62 74 ILE A O 1
ATOM 590 N N . TYR A 1 75 ? 4.144 -14.943 -7.362 1.00 90.94 75 TYR A N 1
ATOM 591 C CA . TYR A 1 75 ? 3.790 -14.231 -6.144 1.00 90.94 75 TYR A CA 1
ATOM 592 C C . TYR A 1 75 ? 4.210 -15.051 -4.924 1.00 90.94 75 TYR A C 1
ATOM 594 O O . TYR A 1 75 ? 4.170 -16.285 -4.953 1.00 90.94 75 TYR A O 1
ATOM 602 N N . PRO A 1 76 ? 4.566 -14.412 -3.805 1.00 86.25 76 PRO A N 1
ATOM 603 C CA . PRO A 1 76 ? 4.667 -15.109 -2.541 1.00 86.25 76 PRO A CA 1
ATOM 604 C C . PRO A 1 76 ? 3.247 -15.386 -2.018 1.00 86.25 76 PRO A C 1
ATOM 606 O O . PRO A 1 76 ? 2.286 -14.723 -2.399 1.00 86.25 76 PRO A O 1
ATOM 609 N N . TRP A 1 77 ? 3.088 -16.362 -1.132 1.00 84.94 77 TRP A N 1
ATOM 610 C CA . TRP A 1 77 ? 1.810 -16.638 -0.475 1.00 84.94 77 TRP A CA 1
ATOM 611 C C . TRP A 1 77 ? 1.985 -16.544 1.033 1.00 84.94 77 TRP A C 1
ATOM 613 O O . TRP A 1 77 ? 2.620 -17.397 1.657 1.00 84.94 77 TRP A O 1
ATOM 623 N N . LEU A 1 78 ? 1.476 -15.460 1.619 1.00 80.12 78 LEU A N 1
ATOM 624 C CA . LEU A 1 78 ? 1.904 -15.014 2.941 1.00 80.12 78 LEU A CA 1
ATOM 625 C C . LEU A 1 78 ? 0.722 -14.722 3.853 1.00 80.12 78 LEU A C 1
ATOM 627 O O . LEU A 1 78 ? -0.329 -14.261 3.427 1.00 80.12 78 LEU A O 1
ATOM 631 N N . ARG A 1 79 ? 0.937 -14.897 5.156 1.00 75.56 79 ARG A N 1
ATOM 632 C CA . ARG A 1 79 ? 0.098 -14.278 6.180 1.00 75.56 79 ARG A CA 1
ATOM 633 C C . ARG A 1 79 ? 0.845 -13.067 6.737 1.00 75.56 79 ARG A C 1
ATOM 635 O O . ARG A 1 79 ? 1.967 -13.247 7.209 1.00 75.56 79 ARG A O 1
ATOM 642 N N . PRO A 1 80 ? 0.250 -11.864 6.739 1.00 63.41 80 PRO A N 1
ATOM 643 C CA . PRO A 1 80 ? 0.896 -10.691 7.298 1.00 63.41 80 PRO A CA 1
ATOM 644 C C . PRO A 1 80 ? 0.849 -10.832 8.820 1.00 63.41 80 PRO A C 1
ATOM 646 O O . PRO A 1 80 ? -0.202 -10.680 9.445 1.00 63.41 80 PRO A O 1
ATOM 649 N N . ILE A 1 81 ? 1.972 -11.219 9.420 1.00 60.22 81 ILE A N 1
ATOM 650 C CA . ILE A 1 81 ? 2.124 -11.308 10.871 1.00 60.22 81 ILE A CA 1
ATOM 651 C C . ILE A 1 81 ? 3.192 -10.313 11.291 1.00 60.22 81 ILE A C 1
ATOM 653 O O . ILE A 1 81 ? 4.302 -10.297 10.764 1.00 60.22 81 ILE A O 1
ATOM 657 N N . VAL A 1 82 ? 2.858 -9.523 12.301 1.00 54.94 82 VAL A N 1
ATOM 658 C CA . VAL A 1 82 ? 3.816 -8.694 13.020 1.00 54.94 82 VAL A CA 1
ATOM 659 C C . VAL A 1 82 ? 4.614 -9.612 13.947 1.00 54.94 82 VAL A C 1
ATOM 661 O O . VAL A 1 82 ? 4.158 -10.002 15.023 1.00 54.94 82 VAL A O 1
ATOM 664 N N . HIS A 1 83 ? 5.801 -10.032 13.511 1.00 48.56 83 HIS A N 1
ATOM 665 C CA . HIS A 1 83 ? 6.722 -10.774 14.366 1.00 48.56 83 HIS A CA 1
ATOM 666 C C . HIS A 1 83 ? 7.493 -9.793 15.251 1.00 48.56 83 HIS A C 1
ATOM 668 O O . HIS A 1 83 ? 8.450 -9.167 14.813 1.00 48.56 83 HIS A O 1
ATOM 674 N N . GLY A 1 84 ? 7.095 -9.675 16.517 1.00 40.34 84 GLY A N 1
ATOM 675 C CA . GLY A 1 84 ? 7.895 -8.953 17.512 1.00 40.34 84 GLY A CA 1
ATOM 676 C C . GLY A 1 84 ? 7.521 -9.188 18.969 1.00 40.34 84 GLY A C 1
ATOM 677 O O . GLY A 1 84 ? 8.271 -8.759 19.828 1.00 40.34 84 GLY A O 1
ATOM 678 N N . GLY A 1 85 ? 6.501 -9.992 19.296 1.00 34.56 85 GLY A N 1
ATOM 679 C CA . GLY A 1 85 ? 6.212 -10.361 20.696 1.00 34.56 85 GLY A CA 1
ATOM 680 C C . GLY A 1 85 ? 7.395 -10.983 21.469 1.00 34.56 85 GLY A C 1
ATOM 681 O O . GLY A 1 85 ? 7.359 -11.074 22.693 1.00 34.56 85 GLY A O 1
ATOM 682 N N . GLY A 1 86 ? 8.478 -11.359 20.780 1.00 31.36 86 GLY A N 1
ATOM 683 C CA . GLY A 1 86 ? 9.744 -11.740 21.394 1.00 31.36 86 GLY A CA 1
ATOM 684 C C . GLY A 1 86 ? 10.374 -10.663 22.292 1.00 31.36 86 GLY A C 1
ATOM 685 O O . GLY A 1 86 ? 10.956 -11.026 23.306 1.00 31.36 86 GLY A O 1
ATOM 686 N N . TYR A 1 87 ? 10.231 -9.358 22.026 1.00 38.00 87 TYR A N 1
ATOM 687 C CA . TYR A 1 87 ? 10.801 -8.358 22.952 1.00 38.00 87 TYR A CA 1
ATOM 688 C C . TYR A 1 87 ? 10.026 -8.278 24.276 1.00 38.00 87 TYR A C 1
ATOM 690 O O . TYR A 1 87 ? 10.626 -8.007 25.312 1.00 38.00 87 TYR A O 1
ATOM 698 N N . ALA A 1 88 ? 8.720 -8.570 24.266 1.00 36.12 88 ALA A N 1
ATOM 699 C CA . ALA A 1 88 ? 7.908 -8.647 25.482 1.00 36.12 88 ALA A CA 1
ATOM 700 C C . ALA A 1 88 ? 8.193 -9.930 26.287 1.00 36.12 88 ALA A C 1
ATOM 702 O O . ALA A 1 88 ? 8.039 -9.947 27.507 1.00 36.12 88 ALA A O 1
ATOM 703 N N . 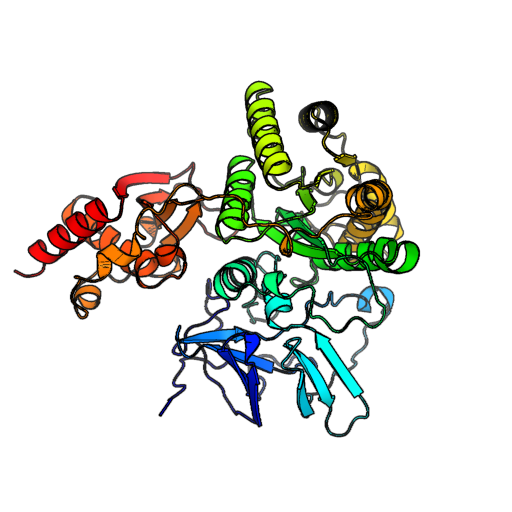LEU A 1 89 ? 8.631 -11.001 25.614 1.00 32.25 89 LEU A N 1
ATOM 704 C CA . LEU A 1 89 ? 8.897 -12.307 26.226 1.00 32.25 89 LEU A CA 1
ATOM 705 C C . LEU A 1 89 ? 10.367 -12.543 26.614 1.00 32.25 89 LEU A C 1
ATOM 707 O O . LEU A 1 89 ? 10.635 -13.442 27.410 1.00 32.25 89 LEU A O 1
ATOM 711 N N . TYR A 1 90 ? 11.329 -11.760 26.110 1.00 32.69 90 TYR A N 1
ATOM 712 C CA . TYR A 1 90 ? 12.752 -12.089 26.250 1.00 32.69 90 TYR A CA 1
ATOM 713 C C . TYR A 1 90 ? 13.620 -10.934 26.769 1.00 32.69 90 TYR A C 1
ATOM 715 O O . TYR A 1 90 ? 14.371 -10.305 26.033 1.00 32.69 90 TYR A O 1
ATOM 723 N N . ASN A 1 91 ? 13.668 -10.803 28.098 1.00 31.95 91 ASN A N 1
ATOM 724 C CA . ASN A 1 91 ? 14.781 -10.169 28.829 1.00 31.95 91 ASN A CA 1
ATOM 725 C C . ASN A 1 91 ? 16.031 -11.078 28.933 1.00 31.95 91 ASN A C 1
ATOM 727 O O . ASN A 1 91 ? 16.874 -10.916 29.816 1.00 31.95 91 ASN A O 1
ATOM 731 N N . LYS A 1 92 ? 16.174 -12.075 28.051 1.00 31.70 92 LYS A N 1
ATOM 732 C CA . LYS A 1 92 ? 17.337 -12.967 28.024 1.00 31.70 92 LYS A CA 1
ATOM 733 C C . LYS A 1 92 ? 17.620 -13.401 26.591 1.00 31.70 92 LYS A C 1
ATOM 735 O O . LYS A 1 92 ? 16.721 -13.905 25.924 1.00 31.70 92 LYS A O 1
ATOM 740 N N . LYS A 1 93 ? 18.875 -13.260 26.142 1.00 31.02 93 LYS A N 1
ATOM 741 C CA . LYS A 1 93 ? 19.385 -13.959 24.951 1.00 31.02 93 LYS A CA 1
ATOM 742 C C . LYS A 1 93 ? 19.027 -15.438 25.097 1.00 31.02 93 LYS A C 1
ATOM 744 O O . LYS A 1 93 ? 19.550 -16.110 25.985 1.00 31.02 93 LYS A O 1
ATOM 749 N N . SER A 1 94 ? 18.115 -15.923 24.266 1.00 30.23 94 SER A N 1
ATOM 750 C CA . SER A 1 94 ? 17.842 -17.347 24.145 1.00 30.23 94 SER A CA 1
ATOM 751 C C . SER A 1 94 ? 18.573 -17.822 22.892 1.00 30.23 94 SER A C 1
ATOM 753 O O . SER A 1 94 ? 18.283 -17.330 21.805 1.00 30.23 94 SER A O 1
ATOM 755 N N . ASN A 1 95 ? 19.512 -18.759 23.043 1.00 33.94 95 ASN A N 1
ATOM 756 C CA . ASN A 1 95 ? 20.135 -19.501 21.936 1.00 33.94 95 ASN A CA 1
ATOM 757 C C . ASN A 1 95 ? 19.159 -20.577 21.407 1.00 33.94 95 ASN A C 1
ATOM 759 O O . ASN A 1 95 ? 19.540 -21.729 21.202 1.00 33.94 95 ASN A O 1
ATOM 763 N N . SER A 1 96 ? 17.864 -20.257 21.343 1.00 28.92 96 SER A N 1
ATOM 764 C CA . SER A 1 96 ? 16.829 -21.224 20.988 1.00 28.92 96 SER A CA 1
ATOM 765 C C . SER A 1 96 ? 16.743 -21.300 19.474 1.00 28.92 96 SER A C 1
ATOM 767 O O . SER A 1 96 ? 16.192 -20.413 18.827 1.00 28.92 96 SER A O 1
ATOM 769 N N . PHE A 1 97 ? 17.294 -22.383 18.938 1.00 32.06 97 PHE A N 1
ATOM 770 C CA . PHE A 1 97 ? 17.175 -22.768 17.542 1.00 32.06 97 PHE A CA 1
ATOM 771 C C . PHE A 1 97 ? 15.704 -23.004 17.194 1.00 32.06 97 PHE A C 1
ATOM 773 O O . PHE A 1 97 ? 15.031 -23.841 17.800 1.00 32.06 97 PHE A O 1
ATOM 780 N N . VAL A 1 98 ? 15.220 -22.264 16.206 1.00 32.31 98 VAL A N 1
ATOM 781 C CA . VAL A 1 98 ? 13.909 -22.458 15.595 1.00 32.31 98 VAL A CA 1
ATOM 782 C C . VAL A 1 98 ? 14.102 -23.445 14.434 1.00 32.31 98 VAL A C 1
ATOM 784 O O . VAL A 1 98 ? 15.108 -23.406 13.731 1.00 32.31 98 VAL A O 1
ATOM 787 N N . SER A 1 99 ? 13.209 -24.430 14.329 1.00 31.52 99 SER A N 1
ATOM 788 C CA . SER A 1 99 ? 13.357 -25.617 13.479 1.00 31.52 99 SER A CA 1
ATOM 789 C C . SER A 1 99 ? 13.770 -25.307 12.038 1.00 31.52 99 SER A C 1
ATOM 791 O O . SER A 1 99 ? 13.249 -24.388 11.410 1.00 31.52 99 SER A O 1
ATOM 793 N N . TYR A 1 100 ? 14.620 -26.173 11.480 1.00 35.88 100 TYR A N 1
ATOM 794 C CA . TYR A 1 100 ? 14.723 -26.352 10.035 1.00 35.88 100 TYR A CA 1
ATOM 795 C C . TYR A 1 100 ? 13.320 -26.705 9.539 1.00 35.88 100 TYR A C 1
ATOM 797 O O . TYR A 1 100 ? 12.719 -27.620 10.097 1.00 35.88 100 TYR A O 1
ATOM 805 N N . PHE A 1 101 ? 12.821 -25.936 8.575 1.00 49.31 101 PHE A N 1
ATOM 806 C CA . PHE A 1 101 ? 11.765 -26.280 7.625 1.00 49.31 101 PHE A CA 1
ATOM 807 C C . PHE A 1 101 ? 10.587 -27.125 8.150 1.00 49.31 101 PHE A C 1
ATOM 809 O O . PHE A 1 101 ? 10.705 -28.311 8.459 1.00 49.31 101 PHE A O 1
ATOM 816 N N . HIS A 1 102 ? 9.397 -26.530 8.170 1.00 56.00 102 HIS A N 1
ATOM 817 C CA . HIS A 1 102 ? 8.177 -27.293 8.382 1.00 56.00 102 HIS A CA 1
ATOM 818 C C . HIS A 1 102 ? 7.845 -28.029 7.085 1.00 56.00 102 HIS A C 1
ATOM 820 O O . HIS A 1 102 ? 7.139 -27.477 6.255 1.00 56.00 102 HIS A O 1
ATOM 826 N N . GLU A 1 103 ? 8.329 -29.257 6.887 1.00 61.69 103 GLU A N 1
ATOM 827 C CA . GLU A 1 103 ? 7.641 -30.161 5.959 1.00 61.69 103 GLU A CA 1
ATOM 828 C C . GLU A 1 103 ? 6.200 -30.325 6.443 1.00 61.69 103 GLU A C 1
ATOM 830 O O . GLU A 1 103 ? 5.935 -30.304 7.646 1.00 61.69 103 GLU A O 1
ATOM 835 N N . GLY A 1 104 ? 5.248 -30.485 5.536 1.00 70.81 104 GLY A N 1
ATOM 836 C CA . GLY A 1 104 ? 3.848 -30.565 5.915 1.00 70.81 104 GLY A CA 1
ATOM 837 C C . GLY A 1 104 ? 2.941 -30.890 4.751 1.00 70.81 104 GLY A C 1
ATOM 838 O O . GLY A 1 104 ? 3.388 -31.227 3.657 1.00 70.81 104 GLY A O 1
ATOM 839 N N . SER A 1 105 ? 1.646 -30.831 5.018 1.00 76.69 105 SER A N 1
ATOM 840 C CA . SER A 1 105 ? 0.602 -31.001 4.019 1.00 76.69 105 SER A CA 1
ATOM 841 C C . SER A 1 105 ? -0.271 -29.760 4.007 1.00 76.69 105 SER A C 1
ATOM 843 O O . SER A 1 105 ? -0.735 -29.318 5.062 1.00 76.69 105 SER A O 1
ATOM 845 N N . MET A 1 106 ? -0.500 -29.214 2.813 1.00 85.06 106 MET A N 1
ATOM 846 C CA . MET A 1 106 ? -1.406 -28.090 2.621 1.00 85.06 106 MET A CA 1
ATOM 847 C C . MET A 1 106 ? -2.779 -28.562 2.149 1.00 85.06 106 MET A C 1
ATOM 849 O O . MET A 1 106 ? -2.892 -29.475 1.332 1.00 85.06 106 MET A O 1
ATOM 853 N N . ALA A 1 107 ? -3.816 -27.888 2.623 1.00 84.81 107 ALA A N 1
ATOM 854 C CA . ALA A 1 107 ? -5.154 -27.936 2.061 1.00 84.81 107 ALA A CA 1
ATOM 855 C C . ALA A 1 107 ? -5.644 -26.503 1.856 1.00 84.81 107 ALA A C 1
ATOM 857 O O . ALA A 1 107 ? -5.398 -25.640 2.698 1.00 84.81 107 ALA A O 1
ATOM 858 N N . ILE A 1 108 ? -6.340 -26.254 0.749 1.00 85.88 108 ILE A N 1
ATOM 859 C CA . ILE A 1 108 ? -6.925 -24.945 0.461 1.00 85.88 108 ILE A CA 1
ATOM 860 C C . ILE A 1 108 ? -8.426 -25.093 0.338 1.00 85.88 108 ILE A C 1
ATOM 862 O O . ILE A 1 108 ? -8.917 -25.908 -0.446 1.00 85.88 108 ILE A O 1
ATOM 866 N N . ASP A 1 109 ? -9.145 -24.262 1.079 1.00 87.06 109 ASP A N 1
ATOM 867 C CA . ASP A 1 109 ? -10.549 -24.032 0.804 1.00 87.06 109 ASP A CA 1
ATOM 868 C C . ASP A 1 109 ? -10.684 -23.111 -0.413 1.00 87.06 109 ASP A C 1
ATOM 870 O O . ASP A 1 109 ? -10.414 -21.911 -0.350 1.00 87.06 109 ASP A O 1
ATOM 874 N N . GLN A 1 110 ? -11.107 -23.688 -1.535 1.00 87.19 110 GLN A N 1
ATOM 875 C CA . GLN A 1 110 ? -11.217 -22.998 -2.821 1.00 87.19 110 GLN A CA 1
ATOM 876 C C . GLN A 1 110 ? -12.184 -21.815 -2.780 1.00 87.19 110 GLN A C 1
ATOM 878 O O . GLN A 1 110 ? -11.984 -20.834 -3.495 1.00 87.19 110 GLN A O 1
ATOM 883 N N . ALA A 1 111 ? -13.222 -21.888 -1.942 1.00 83.06 111 ALA A N 1
ATOM 884 C CA . ALA A 1 111 ? -14.215 -20.828 -1.858 1.00 83.06 111 ALA A CA 1
ATOM 885 C C . ALA A 1 111 ? -13.633 -19.557 -1.238 1.00 83.06 111 ALA A C 1
ATOM 887 O O . ALA A 1 111 ? -14.041 -18.464 -1.630 1.00 83.06 111 ALA A O 1
ATOM 888 N N . THR A 1 112 ? -12.689 -19.702 -0.303 1.00 84.25 112 THR A N 1
ATOM 889 C CA . THR A 1 112 ? -12.181 -18.619 0.551 1.00 84.25 112 THR A CA 1
ATOM 890 C C . THR A 1 112 ? -10.689 -18.327 0.361 1.00 84.25 112 THR A C 1
ATOM 892 O O . THR A 1 112 ? -10.191 -17.356 0.924 1.00 84.25 112 THR A O 1
ATOM 895 N N . ALA A 1 113 ? -9.988 -19.151 -0.428 1.00 86.56 113 ALA A N 1
ATOM 896 C CA . ALA A 1 113 ? -8.528 -19.195 -0.551 1.00 86.56 113 ALA A CA 1
ATOM 897 C C . ALA A 1 113 ? -7.798 -19.435 0.787 1.00 86.56 113 ALA A C 1
ATOM 899 O O . ALA A 1 113 ? -6.589 -19.244 0.890 1.00 86.56 113 ALA A O 1
ATOM 900 N N . THR A 1 114 ? -8.514 -19.895 1.815 1.00 86.50 114 THR A N 1
ATOM 901 C CA . THR A 1 114 ? -7.935 -20.183 3.127 1.00 86.50 114 THR A CA 1
ATOM 902 C C . THR A 1 114 ? -7.000 -21.381 3.033 1.00 86.50 114 THR A C 1
ATOM 904 O O . THR A 1 114 ? -7.406 -22.456 2.592 1.00 86.50 114 THR A O 1
ATOM 907 N N . THR A 1 115 ? -5.760 -21.209 3.485 1.00 85.50 115 THR A N 1
ATOM 908 C CA . THR A 1 115 ? -4.744 -22.262 3.519 1.00 85.50 115 THR A CA 1
ATOM 909 C C . THR A 1 115 ? -4.612 -22.850 4.915 1.00 85.50 115 THR A C 1
ATOM 911 O O . THR A 1 115 ? -4.261 -22.174 5.884 1.00 85.50 115 THR A O 1
ATOM 914 N N . PHE A 1 116 ? -4.828 -24.153 4.999 1.00 85.06 116 PHE A N 1
ATOM 915 C CA . PHE A 1 116 ? -4.555 -24.965 6.170 1.00 85.06 116 PHE A CA 1
ATOM 916 C C . PHE A 1 116 ? -3.251 -25.712 5.953 1.00 85.06 116 PHE A C 1
ATOM 918 O O . PHE A 1 116 ? -3.074 -26.379 4.935 1.00 85.06 116 PHE A O 1
ATOM 925 N N . TRP A 1 117 ? -2.346 -25.618 6.918 1.00 81.38 117 TRP A N 1
ATOM 926 C CA . TRP A 1 117 ? -1.060 -26.293 6.865 1.00 81.38 117 TRP A CA 1
ATOM 927 C C . TRP A 1 117 ? -0.862 -27.174 8.084 1.00 81.38 117 TRP A C 1
ATOM 929 O O . TRP A 1 117 ? -0.745 -26.677 9.206 1.00 81.38 117 TRP A O 1
ATOM 939 N N . LEU A 1 118 ? -0.790 -28.480 7.860 1.00 80.88 118 LEU A N 1
ATOM 940 C CA . LEU A 1 118 ? -0.451 -29.441 8.895 1.00 80.88 118 LEU A CA 1
ATOM 941 C C . LEU A 1 118 ? 1.045 -29.737 8.840 1.00 80.88 118 LEU A C 1
ATOM 943 O O . LEU A 1 118 ? 1.539 -30.266 7.846 1.00 80.88 118 LEU A O 1
ATOM 947 N N . GLU A 1 119 ? 1.759 -29.421 9.914 1.00 77.06 119 GLU A N 1
ATOM 948 C CA . GLU A 1 119 ? 3.184 -29.719 10.020 1.00 77.06 119 GLU A CA 1
ATOM 949 C C . GLU A 1 119 ? 3.431 -31.233 10.135 1.00 77.06 119 GLU A C 1
ATOM 951 O O . GLU A 1 119 ? 2.801 -31.944 10.919 1.00 77.06 119 GLU A O 1
ATOM 956 N N . ARG A 1 120 ? 4.389 -31.748 9.368 1.00 72.06 120 ARG A N 1
ATOM 957 C CA . ARG A 1 120 ? 4.818 -33.142 9.409 1.00 72.06 120 ARG A CA 1
ATOM 958 C C . ARG A 1 120 ? 5.578 -33.406 10.707 1.00 72.06 120 ARG A C 1
ATOM 960 O O . ARG A 1 120 ? 6.510 -32.695 11.065 1.00 72.06 120 ARG A O 1
ATOM 967 N N . GLY A 1 121 ? 5.204 -34.471 11.412 1.00 71.06 121 GLY A N 1
ATOM 968 C CA . GLY A 1 121 ? 5.887 -34.886 12.642 1.00 71.06 121 GLY A CA 1
ATOM 969 C C . GLY A 1 121 ? 5.585 -34.019 13.872 1.00 71.06 121 GLY A C 1
ATOM 970 O O . GLY A 1 121 ? 6.129 -34.296 14.941 1.00 71.06 121 GLY A O 1
ATOM 971 N N . ARG A 1 122 ? 4.701 -33.015 13.763 1.00 71.25 122 ARG A N 1
ATOM 972 C CA . ARG A 1 122 ? 4.191 -32.224 14.895 1.00 71.25 122 ARG A CA 1
ATOM 973 C C . ARG A 1 122 ? 2.673 -32.083 14.812 1.00 71.25 122 ARG A C 1
ATOM 975 O O . ARG A 1 122 ? 2.102 -32.050 13.734 1.00 71.25 122 ARG A O 1
ATOM 982 N N . SER A 1 123 ? 2.004 -31.920 15.949 1.00 76.69 123 SER A N 1
ATOM 983 C CA . SER A 1 123 ? 0.546 -31.705 15.998 1.00 76.69 123 SER A CA 1
ATOM 984 C C . SER A 1 123 ? 0.152 -30.232 15.808 1.00 76.69 123 SER A C 1
ATOM 986 O O . SER A 1 123 ? -0.776 -29.753 16.459 1.00 76.69 123 SER A O 1
ATOM 988 N N . ARG A 1 124 ? 0.890 -29.477 14.982 1.00 76.00 124 ARG A N 1
ATOM 989 C CA . ARG A 1 124 ? 0.629 -28.052 14.731 1.00 76.00 124 ARG A CA 1
ATOM 990 C C . ARG A 1 124 ? -0.127 -27.885 13.416 1.00 76.00 124 ARG A C 1
ATOM 992 O O . ARG A 1 124 ? 0.354 -28.297 12.364 1.00 76.00 124 ARG A O 1
ATOM 999 N N . LEU A 1 125 ? -1.296 -27.255 13.498 1.00 77.94 125 LEU A N 1
ATOM 1000 C CA . LEU A 1 125 ? -2.079 -26.808 12.352 1.00 77.94 125 LEU A CA 1
ATOM 1001 C C . LEU A 1 125 ? -1.976 -25.287 12.268 1.00 77.94 125 LEU A C 1
ATOM 1003 O O . LEU A 1 125 ? -2.410 -24.583 13.182 1.00 77.94 125 LEU A O 1
ATOM 1007 N N . PHE A 1 126 ? -1.422 -24.785 11.173 1.00 76.75 126 PHE A N 1
ATOM 1008 C CA . PHE A 1 126 ? -1.446 -23.367 10.866 1.00 76.75 126 PHE A CA 1
ATOM 1009 C C . PHE A 1 126 ? -2.640 -23.063 9.973 1.00 76.75 126 PHE A C 1
ATOM 1011 O O . PHE A 1 126 ? -2.961 -23.797 9.041 1.00 76.75 126 PHE A O 1
ATOM 1018 N N . HIS A 1 127 ? -3.289 -21.952 10.287 1.00 77.56 127 HIS A N 1
ATOM 1019 C CA . HIS A 1 127 ? -4.360 -21.378 9.500 1.00 77.56 127 HIS A CA 1
ATOM 1020 C C . HIS A 1 127 ? -3.863 -20.043 8.952 1.00 77.56 127 HIS A C 1
ATOM 1022 O O . HIS A 1 127 ? -3.522 -19.126 9.711 1.00 77.56 127 HIS A O 1
ATOM 1028 N N . PHE A 1 128 ? -3.800 -19.952 7.634 1.00 75.31 128 PHE A N 1
ATOM 1029 C CA . PHE A 1 128 ? -3.571 -18.721 6.902 1.00 75.31 128 PHE A CA 1
ATOM 1030 C C . PHE A 1 128 ? -4.857 -18.443 6.136 1.00 75.31 128 PHE A C 1
ATOM 1032 O O . PHE A 1 128 ? -5.405 -19.356 5.529 1.00 75.31 128 PHE A O 1
ATOM 1039 N N . ALA A 1 129 ? -5.363 -17.213 6.205 1.00 80.31 129 ALA A N 1
ATOM 1040 C CA . ALA A 1 129 ? -6.512 -16.815 5.401 1.00 80.31 129 ALA A CA 1
ATOM 1041 C C . ALA A 1 129 ? -6.098 -16.767 3.912 1.00 80.31 129 ALA A C 1
ATOM 1043 O O . ALA A 1 129 ? -5.292 -17.569 3.442 1.00 80.31 129 ALA A O 1
ATOM 1044 N N . ASP A 1 130 ? -6.610 -15.803 3.167 1.00 87.94 130 ASP A N 1
ATOM 1045 C CA . ASP A 1 130 ? -6.176 -15.565 1.799 1.00 87.94 130 ASP A CA 1
ATOM 1046 C C . ASP A 1 130 ? -4.711 -15.077 1.759 1.00 87.94 130 ASP A C 1
ATOM 1048 O O . ASP A 1 130 ? -4.380 -14.014 2.297 1.00 87.94 130 ASP A O 1
ATOM 1052 N N . GLY A 1 131 ? -3.822 -15.872 1.154 1.00 86.75 131 GLY A N 1
ATOM 1053 C CA . GLY A 1 131 ? -2.397 -15.548 1.083 1.00 86.75 131 GLY A CA 1
ATOM 1054 C C . GLY A 1 131 ? -2.077 -14.386 0.144 1.00 86.75 131 GLY A C 1
ATOM 1055 O O . GLY A 1 131 ? -1.140 -13.637 0.417 1.00 86.75 131 GLY A O 1
ATOM 1056 N N . ILE A 1 132 ? -2.879 -14.183 -0.907 1.00 91.81 132 ILE A N 1
ATOM 1057 C CA . ILE A 1 132 ? -2.748 -13.050 -1.838 1.00 91.81 132 ILE A CA 1
ATOM 1058 C C . ILE A 1 132 ? -3.170 -11.753 -1.151 1.00 91.81 132 ILE A C 1
ATOM 1060 O O . ILE A 1 132 ? -2.474 -10.742 -1.260 1.00 91.81 132 ILE A O 1
ATOM 1064 N N . LEU A 1 133 ? -4.240 -11.788 -0.348 1.00 89.25 133 LEU A N 1
ATOM 1065 C CA . LEU A 1 133 ? -4.590 -10.658 0.520 1.00 89.25 133 LEU A CA 1
ATOM 1066 C C . LEU A 1 133 ? -3.434 -10.304 1.462 1.00 89.25 133 LEU A C 1
ATOM 1068 O O . LEU A 1 133 ? -3.169 -9.130 1.718 1.00 89.25 133 LEU A O 1
ATOM 1072 N N . GLY A 1 134 ? -2.730 -11.314 1.972 1.00 87.00 134 GLY A N 1
ATOM 1073 C CA . GLY A 1 134 ? -1.568 -11.104 2.819 1.00 87.00 134 GLY A CA 1
ATOM 1074 C C . GLY A 1 134 ? -0.436 -10.345 2.136 1.00 87.00 134 GLY A C 1
ATOM 1075 O O . GLY A 1 134 ? 0.145 -9.456 2.758 1.00 87.00 134 GLY A O 1
ATOM 1076 N N . VAL A 1 135 ? -0.170 -10.635 0.861 1.00 87.00 135 VAL A N 1
ATOM 1077 C CA . VAL A 1 135 ? 0.798 -9.878 0.056 1.00 87.00 135 VAL A CA 1
ATOM 1078 C C . VAL A 1 135 ? 0.297 -8.465 -0.226 1.00 87.00 135 VAL A C 1
ATOM 1080 O O . VAL A 1 135 ? 1.040 -7.511 -0.027 1.00 87.00 135 VAL A O 1
ATOM 1083 N N . ALA A 1 136 ? -0.975 -8.295 -0.596 1.00 88.25 136 ALA A N 1
ATOM 1084 C CA . ALA A 1 136 ? -1.563 -6.980 -0.874 1.00 88.25 136 ALA A CA 1
ATOM 1085 C C . ALA A 1 136 ? -1.497 -6.005 0.324 1.00 88.25 136 ALA A C 1
ATOM 1087 O O . ALA A 1 136 ? -1.458 -4.780 0.151 1.00 88.25 136 ALA A O 1
ATOM 1088 N N . LYS A 1 137 ? -1.458 -6.545 1.549 1.00 86.75 137 LYS A N 1
ATOM 1089 C CA . LYS A 1 137 ? -1.308 -5.791 2.805 1.00 86.75 137 LYS A CA 1
ATOM 1090 C C . LYS A 1 137 ? 0.115 -5.326 3.106 1.00 86.75 137 LYS A C 1
ATOM 1092 O O . LYS A 1 137 ? 0.299 -4.529 4.025 1.00 86.75 137 LYS A O 1
ATOM 1097 N N . ILE A 1 138 ? 1.108 -5.781 2.347 1.00 81.44 138 ILE A N 1
ATOM 1098 C CA . ILE A 1 138 ? 2.501 -5.371 2.519 1.00 81.44 138 ILE A CA 1
ATOM 1099 C C . ILE A 1 138 ? 2.638 -3.883 2.193 1.00 81.44 138 ILE A C 1
ATOM 1101 O O . ILE A 1 138 ? 2.208 -3.409 1.144 1.00 81.44 138 ILE A O 1
ATOM 1105 N N . GLY A 1 139 ? 3.226 -3.147 3.132 1.00 74.88 139 GLY A N 1
ATOM 1106 C CA . GLY A 1 139 ? 3.313 -1.689 3.083 1.00 74.88 139 GLY A CA 1
ATOM 1107 C C . GLY A 1 139 ? 4.584 -1.116 3.694 1.00 74.88 139 GLY A C 1
ATOM 1108 O O . GLY A 1 139 ? 4.655 0.093 3.897 1.00 74.88 139 GLY A O 1
ATOM 1109 N N . HIS A 1 140 ? 5.569 -1.957 4.026 1.00 71.88 140 HIS A N 1
ATOM 1110 C CA . HIS A 1 140 ? 6.830 -1.515 4.614 1.00 71.88 140 HIS A CA 1
ATOM 1111 C C . HIS A 1 140 ? 7.817 -1.026 3.553 1.00 71.88 140 HIS A C 1
ATOM 1113 O O . HIS A 1 140 ? 7.870 -1.529 2.428 1.00 71.88 140 HIS A O 1
ATOM 1119 N N . ILE A 1 141 ? 8.612 -0.025 3.928 1.00 65.12 141 ILE A N 1
ATOM 1120 C CA . ILE A 1 141 ? 9.656 0.533 3.070 1.00 65.12 141 ILE A CA 1
ATOM 1121 C C . ILE A 1 141 ? 10.944 -0.246 3.311 1.00 65.12 141 ILE A C 1
ATOM 1123 O O . ILE A 1 141 ? 11.351 -0.488 4.449 1.00 65.12 141 ILE A O 1
ATOM 1127 N N . ARG A 1 142 ? 11.573 -0.609 2.195 1.00 62.00 142 ARG A N 1
ATOM 1128 C CA . ARG A 1 142 ? 12.884 -1.242 2.067 1.00 62.00 142 ARG A CA 1
ATOM 1129 C C . ARG A 1 142 ? 13.916 -0.668 3.038 1.00 62.00 142 ARG A C 1
ATOM 1131 O O . ARG A 1 142 ? 14.009 0.549 3.154 1.00 62.00 142 ARG A O 1
ATOM 1138 N N . ASP A 1 143 ? 14.745 -1.540 3.632 1.00 50.47 143 ASP A N 1
ATOM 1139 C CA . ASP A 1 143 ? 16.167 -1.210 3.872 1.00 50.47 143 ASP A CA 1
ATOM 1140 C C . ASP A 1 143 ? 17.025 -2.262 4.574 1.00 50.47 143 ASP A C 1
ATOM 1142 O O . ASP A 1 143 ? 18.220 -2.037 4.772 1.00 50.47 143 ASP A O 1
ATOM 1146 N N . LEU A 1 144 ? 16.466 -3.369 5.047 1.00 46.56 144 LEU A N 1
ATOM 1147 C CA . LEU A 1 144 ? 17.288 -4.282 5.828 1.00 46.56 144 LEU A CA 1
ATOM 1148 C C . LEU A 1 144 ? 18.015 -5.261 4.911 1.00 46.56 144 LEU A C 1
ATOM 1150 O O . LEU A 1 144 ? 17.553 -6.376 4.706 1.00 46.56 144 LEU A O 1
ATOM 1154 N N . ASP A 1 145 ? 19.203 -4.852 4.451 1.00 46.16 145 ASP A N 1
ATOM 1155 C CA . ASP A 1 145 ? 20.319 -5.773 4.190 1.00 46.16 145 ASP A CA 1
ATOM 1156 C C . ASP A 1 145 ? 20.793 -6.320 5.554 1.00 46.16 145 ASP A C 1
ATOM 1158 O O . ASP A 1 145 ? 21.864 -6.004 6.076 1.00 46.16 145 ASP A O 1
ATOM 1162 N N . LEU A 1 146 ? 19.934 -7.106 6.201 1.00 42.75 146 LEU A N 1
ATOM 1163 C CA . LEU A 1 146 ? 20.251 -7.783 7.449 1.00 42.75 146 LEU A CA 1
ATOM 1164 C C . LEU A 1 146 ? 20.973 -9.075 7.077 1.00 42.75 146 LEU A C 1
ATOM 1166 O O . LEU A 1 146 ? 20.391 -9.974 6.476 1.00 42.75 146 LEU A O 1
ATOM 1170 N N . TRP A 1 147 ? 22.252 -9.173 7.446 1.00 43.94 147 TRP A N 1
ATOM 1171 C CA . TRP A 1 147 ? 23.055 -10.391 7.262 1.00 43.94 147 TRP A CA 1
ATOM 1172 C C . TRP A 1 147 ? 23.267 -10.807 5.795 1.00 43.94 147 TRP A C 1
ATOM 1174 O O . TRP A 1 147 ? 23.497 -11.981 5.518 1.00 43.94 147 TRP A O 1
ATOM 1184 N N . GLY A 1 148 ? 23.214 -9.853 4.858 1.00 44.38 148 GLY A N 1
ATOM 1185 C CA . GLY A 1 148 ? 23.447 -10.104 3.430 1.00 44.38 148 GLY A CA 1
ATOM 1186 C C . GLY A 1 148 ? 22.244 -10.661 2.661 1.00 44.38 148 GLY A C 1
ATOM 1187 O O . GLY A 1 148 ? 22.408 -11.023 1.499 1.00 44.38 148 GLY A O 1
ATOM 1188 N N . TYR A 1 149 ? 21.057 -10.710 3.277 1.00 47.47 149 TYR A N 1
ATOM 1189 C CA . TYR A 1 149 ? 19.799 -11.043 2.605 1.00 47.47 149 TYR A CA 1
ATOM 1190 C C . TYR A 1 149 ? 18.925 -9.800 2.434 1.00 47.47 149 TYR A C 1
ATOM 1192 O O . TYR A 1 149 ? 18.761 -9.016 3.369 1.00 47.47 149 TYR A O 1
ATOM 1200 N N . ARG A 1 150 ? 18.339 -9.666 1.245 1.00 61.78 150 ARG A N 1
ATOM 1201 C CA . ARG A 1 150 ? 17.381 -8.628 0.867 1.00 61.78 150 ARG A CA 1
ATOM 1202 C C . ARG A 1 150 ? 15.957 -9.097 1.088 1.00 61.78 150 ARG A C 1
ATOM 1204 O O . ARG A 1 150 ? 15.596 -10.219 0.730 1.00 61.78 150 ARG A O 1
ATOM 1211 N N . ASP A 1 151 ? 15.146 -8.203 1.641 1.00 65.06 151 ASP A N 1
ATOM 1212 C CA . ASP A 1 151 ? 13.700 -8.376 1.660 1.00 65.06 151 ASP A CA 1
ATOM 1213 C C . ASP A 1 151 ? 13.132 -8.057 0.268 1.00 65.06 151 ASP A C 1
ATOM 1215 O O . ASP A 1 151 ? 13.243 -6.928 -0.209 1.00 65.06 151 ASP A O 1
ATOM 1219 N N . LEU A 1 152 ? 12.567 -9.075 -0.387 1.00 71.88 152 LEU A N 1
ATOM 1220 C CA . LEU A 1 152 ? 11.906 -8.961 -1.697 1.00 71.88 152 LEU A CA 1
ATOM 1221 C C . LEU A 1 152 ? 10.446 -8.515 -1.573 1.00 71.88 152 LEU A C 1
ATOM 1223 O O . LEU A 1 152 ? 9.746 -8.381 -2.576 1.00 71.88 152 LEU A O 1
ATOM 1227 N N . LEU A 1 153 ? 9.980 -8.324 -0.340 1.00 75.75 153 LEU A N 1
ATOM 1228 C CA . LEU A 1 153 ? 8.670 -7.795 -0.027 1.00 75.75 153 LEU A CA 1
ATOM 1229 C C . LEU A 1 153 ? 8.800 -6.300 0.249 1.00 75.75 153 LEU A C 1
ATOM 1231 O O . LEU A 1 153 ? 9.559 -5.877 1.119 1.00 75.75 153 LEU A O 1
ATOM 1235 N N . GLY A 1 154 ? 8.032 -5.498 -0.477 1.00 75.19 154 GLY A N 1
ATOM 1236 C CA . GLY A 1 154 ? 7.937 -4.064 -0.238 1.00 75.19 154 GLY A CA 1
ATOM 1237 C C . GLY A 1 154 ? 6.580 -3.514 -0.648 1.00 75.19 154 GLY A C 1
ATOM 1238 O O . GLY A 1 154 ? 5.716 -4.243 -1.134 1.00 75.19 154 GLY A O 1
ATOM 1239 N N . VAL A 1 155 ? 6.401 -2.204 -0.476 1.00 78.19 155 VAL A N 1
ATOM 1240 C CA . VAL A 1 155 ? 5.174 -1.488 -0.879 1.00 78.19 155 VAL A CA 1
ATOM 1241 C C . VAL A 1 155 ? 4.794 -1.784 -2.331 1.00 78.19 155 VAL A C 1
ATOM 1243 O O . VAL A 1 155 ? 3.619 -2.002 -2.601 1.00 78.19 155 VAL A O 1
ATOM 1246 N N . ALA A 1 156 ? 5.772 -1.859 -3.243 1.00 78.38 156 ALA A N 1
ATOM 1247 C CA . ALA A 1 156 ? 5.542 -2.221 -4.643 1.00 78.38 156 ALA A CA 1
ATOM 1248 C C . ALA A 1 156 ? 4.839 -3.582 -4.778 1.00 78.38 156 ALA A C 1
ATOM 1250 O O . ALA A 1 156 ? 3.831 -3.676 -5.469 1.00 78.38 156 ALA A O 1
ATOM 1251 N N . SER A 1 157 ? 5.282 -4.597 -4.028 1.00 82.06 157 SER A N 1
ATOM 1252 C CA . SER A 1 157 ? 4.652 -5.922 -4.019 1.00 82.06 157 SER A CA 1
ATOM 1253 C C . SER A 1 157 ? 3.200 -5.882 -3.572 1.00 82.06 157 SER A C 1
ATOM 1255 O O . SER A 1 157 ? 2.348 -6.536 -4.174 1.00 82.06 157 SER A O 1
ATOM 1257 N N . GLY A 1 158 ? 2.905 -5.106 -2.527 1.00 85.25 158 GLY A N 1
ATOM 1258 C CA . GLY A 1 158 ? 1.541 -4.947 -2.037 1.00 85.25 158 GLY A CA 1
ATOM 1259 C C . GLY A 1 158 ? 0.648 -4.195 -3.021 1.00 85.25 158 GLY A C 1
ATOM 1260 O O . GLY A 1 158 ? -0.488 -4.610 -3.255 1.00 85.25 158 GLY A O 1
ATOM 1261 N N . THR A 1 159 ? 1.152 -3.107 -3.608 1.00 83.31 159 THR A N 1
ATOM 1262 C CA . THR A 1 159 ? 0.440 -2.314 -4.622 1.00 83.31 159 THR A CA 1
ATOM 1263 C C . THR A 1 159 ? 0.130 -3.150 -5.854 1.00 83.31 159 THR A C 1
ATOM 1265 O O . THR A 1 159 ? -1.029 -3.235 -6.247 1.00 83.31 159 THR A O 1
ATOM 1268 N N . GLU A 1 160 ? 1.131 -3.834 -6.396 1.00 83.50 160 GLU A N 1
ATOM 1269 C CA . GLU A 1 160 ? 0.990 -4.609 -7.624 1.00 83.50 160 GLU A CA 1
ATOM 1270 C C . GLU A 1 160 ? 0.060 -5.812 -7.447 1.00 83.50 160 GLU A C 1
ATOM 1272 O O . GLU A 1 160 ? -0.821 -6.066 -8.268 1.00 83.50 160 GLU A O 1
ATOM 1277 N N . THR A 1 161 ? 0.178 -6.509 -6.314 1.00 89.12 161 THR A N 1
ATOM 1278 C CA . THR A 1 161 ? -0.714 -7.631 -5.998 1.00 89.12 161 THR A CA 1
ATOM 1279 C C . THR A 1 161 ? -2.165 -7.184 -5.856 1.00 89.12 161 THR A C 1
ATOM 1281 O O . THR A 1 161 ? -3.067 -7.872 -6.337 1.00 89.12 161 THR A O 1
ATOM 1284 N N . LEU A 1 162 ? -2.408 -6.047 -5.193 1.00 87.25 162 LEU A N 1
ATOM 1285 C CA . LEU A 1 162 ? -3.761 -5.523 -5.054 1.00 87.25 162 LEU A CA 1
ATOM 1286 C C . LEU A 1 162 ? -4.335 -5.173 -6.426 1.00 87.25 162 LEU A C 1
ATOM 1288 O O . LEU A 1 162 ? -5.423 -5.638 -6.738 1.00 87.25 162 LEU A O 1
ATOM 1292 N N . ALA A 1 163 ? -3.596 -4.417 -7.239 1.00 82.62 163 ALA A N 1
ATOM 1293 C CA . ALA A 1 163 ? -4.058 -3.954 -8.541 1.00 82.62 163 ALA A CA 1
ATOM 1294 C C . ALA A 1 163 ? -4.416 -5.101 -9.496 1.00 82.62 163 ALA A C 1
ATOM 1296 O O . ALA A 1 163 ? -5.478 -5.071 -10.116 1.00 82.62 163 ALA A O 1
ATOM 1297 N N . ARG A 1 164 ? -3.565 -6.133 -9.578 1.00 84.44 164 ARG A N 1
ATOM 1298 C CA . ARG A 1 164 ? -3.771 -7.266 -10.494 1.00 84.44 164 ARG A CA 1
ATOM 1299 C C . ARG A 1 164 ? -4.806 -8.265 -9.996 1.00 84.44 164 ARG A C 1
ATOM 1301 O O . ARG A 1 164 ? -5.751 -8.590 -10.706 1.00 84.44 164 ARG A O 1
ATOM 1308 N N . LEU A 1 165 ? -4.627 -8.769 -8.775 1.00 88.62 165 LEU A N 1
ATOM 1309 C CA . LEU A 1 165 ? -5.381 -9.933 -8.296 1.00 88.62 165 LEU A CA 1
ATOM 1310 C C . LEU A 1 165 ? -6.638 -9.557 -7.505 1.00 88.62 165 LEU A C 1
ATOM 1312 O O . LEU A 1 165 ? -7.479 -10.420 -7.253 1.00 88.62 165 LEU A O 1
ATOM 1316 N N . ARG A 1 166 ? -6.782 -8.282 -7.111 1.00 86.56 166 ARG A N 1
ATOM 1317 C CA . ARG A 1 166 ? -7.965 -7.726 -6.429 1.00 86.56 166 ARG A CA 1
ATOM 1318 C C . ARG A 1 166 ? -8.522 -8.615 -5.298 1.00 86.56 166 ARG A C 1
ATOM 1320 O O . ARG A 1 166 ? -9.727 -8.896 -5.269 1.00 86.56 166 ARG A O 1
ATOM 1327 N N . PRO A 1 167 ? -7.681 -9.057 -4.333 1.00 87.94 167 PRO A N 1
ATOM 1328 C CA . PRO A 1 167 ? -8.129 -9.888 -3.212 1.00 87.94 167 PRO A CA 1
ATOM 1329 C C . PRO A 1 167 ? -9.190 -9.202 -2.332 1.00 87.94 167 PRO A C 1
ATOM 1331 O O . PRO A 1 167 ? -9.952 -9.870 -1.631 1.00 87.94 167 PRO A O 1
ATOM 1334 N N . ASP A 1 168 ? -9.276 -7.870 -2.389 1.00 86.31 168 ASP A N 1
ATOM 1335 C CA . ASP A 1 168 ? -10.278 -7.042 -1.713 1.00 86.31 168 ASP A CA 1
ATOM 1336 C C . ASP A 1 168 ? -11.726 -7.332 -2.160 1.00 86.31 168 ASP A C 1
ATOM 1338 O O . ASP A 1 168 ? -12.666 -7.121 -1.396 1.00 86.31 168 ASP A O 1
ATOM 1342 N N . ARG A 1 169 ? -11.932 -7.893 -3.359 1.00 84.00 169 ARG A N 1
ATOM 1343 C CA . ARG A 1 169 ? -13.272 -8.253 -3.862 1.00 84.00 169 ARG A CA 1
ATOM 1344 C C . ARG A 1 169 ? -13.874 -9.486 -3.190 1.00 84.00 169 ARG A C 1
ATOM 1346 O O . ARG A 1 169 ? -15.048 -9.779 -3.392 1.00 84.00 169 ARG A O 1
ATOM 1353 N N . PHE A 1 170 ? -13.075 -10.227 -2.426 1.00 85.56 170 PHE A N 1
ATOM 1354 C CA . PHE A 1 170 ? -13.478 -11.497 -1.826 1.00 85.56 170 PHE A CA 1
ATOM 1355 C C . PHE A 1 170 ? -13.543 -11.460 -0.298 1.00 85.56 170 PHE A C 1
ATOM 1357 O O . PHE A 1 170 ? -13.566 -12.510 0.356 1.00 85.56 170 PHE A O 1
ATOM 1364 N N . LEU A 1 171 ? -13.515 -10.262 0.287 1.00 84.75 171 LEU A N 1
ATOM 1365 C CA . LEU A 1 171 ? -13.404 -10.087 1.728 1.00 84.75 171 LEU A CA 1
ATOM 1366 C C . LEU A 1 171 ? -14.622 -10.636 2.496 1.00 84.75 171 LEU A C 1
ATOM 1368 O O . LEU A 1 171 ? -14.442 -11.063 3.637 1.00 84.75 171 LEU A O 1
ATOM 1372 N N . ASP A 1 172 ? -15.805 -10.688 1.875 1.00 83.06 172 ASP A N 1
ATOM 1373 C CA . ASP A 1 172 ? -17.058 -11.274 2.387 1.00 83.06 172 ASP A CA 1
ATOM 1374 C C . ASP A 1 172 ? -17.054 -12.806 2.466 1.00 83.06 172 ASP A C 1
ATOM 1376 O O . ASP A 1 172 ? -17.796 -13.403 3.244 1.00 83.06 172 ASP A O 1
ATOM 1380 N N . ARG A 1 173 ? -16.209 -13.458 1.668 1.00 82.69 173 ARG A N 1
ATOM 1381 C CA . ARG A 1 173 ? -16.125 -14.918 1.547 1.00 82.69 173 ARG A CA 1
ATOM 1382 C C . ARG A 1 173 ? -14.953 -15.463 2.345 1.00 82.69 173 ARG A C 1
ATOM 1384 O O . ARG A 1 173 ? -14.213 -16.294 1.834 1.00 82.69 173 ARG A O 1
ATOM 1391 N N . ARG A 1 174 ? -14.699 -14.967 3.552 1.00 79.75 174 ARG A N 1
ATOM 1392 C CA . ARG A 1 174 ? -13.594 -15.460 4.389 1.00 79.75 174 ARG A CA 1
ATOM 1393 C C . ARG A 1 174 ? -14.102 -16.318 5.530 1.00 79.75 174 ARG A C 1
ATOM 1395 O O . ARG A 1 174 ? -15.201 -16.120 6.040 1.00 79.75 174 ARG A O 1
ATOM 1402 N N . ILE A 1 175 ? -13.269 -17.273 5.938 1.00 80.25 175 ILE A N 1
ATOM 1403 C CA . ILE A 1 175 ? -13.519 -18.051 7.147 1.00 80.25 175 ILE A CA 1
ATOM 1404 C C . ILE A 1 175 ? -13.183 -17.167 8.348 1.00 80.25 175 ILE A C 1
ATOM 1406 O O . ILE A 1 175 ? -12.017 -16.973 8.692 1.00 80.25 175 ILE A O 1
ATOM 1410 N N . GLU A 1 176 ? -14.217 -16.641 8.996 1.00 75.06 176 GLU A N 1
ATOM 1411 C CA . GLU A 1 176 ? -14.096 -15.944 10.273 1.00 75.06 176 GLU A CA 1
ATOM 1412 C C . GLU A 1 176 ? -14.498 -16.883 11.422 1.00 75.06 176 GLU A C 1
ATOM 1414 O O . GLU A 1 176 ? -15.568 -17.494 11.368 1.00 75.06 176 GLU A O 1
ATOM 1419 N N . PRO A 1 177 ? -13.696 -16.983 12.501 1.00 73.75 177 PRO A N 1
ATOM 1420 C CA . PRO A 1 177 ? -14.070 -17.763 13.684 1.00 73.75 177 PRO A CA 1
ATOM 1421 C C . PRO A 1 177 ? -15.370 -17.281 14.342 1.00 73.75 177 PRO A C 1
ATOM 1423 O O . PRO A 1 177 ? -16.067 -18.057 14.995 1.00 73.75 177 PRO A O 1
ATOM 1426 N N . HIS A 1 178 ? -15.686 -15.994 14.184 1.00 76.50 178 HIS A N 1
ATOM 1427 C CA . HIS A 1 178 ? -16.881 -15.360 14.723 1.00 76.50 178 HIS A CA 1
ATOM 1428 C C . HIS A 1 178 ? -17.543 -14.508 13.635 1.00 76.50 178 HIS A C 1
ATOM 1430 O O . HIS A 1 178 ? -16.848 -13.685 13.037 1.00 76.50 178 HIS A O 1
ATOM 1436 N N . PRO A 1 179 ? -18.861 -14.648 13.396 1.00 81.25 179 PRO A N 1
ATOM 1437 C CA . PRO A 1 179 ? -19.578 -13.778 12.473 1.00 81.25 179 PRO A CA 1
ATOM 1438 C C . PRO A 1 179 ? -19.430 -12.309 12.875 1.00 81.25 179 PRO A C 1
ATOM 1440 O O . PRO A 1 179 ? -19.643 -11.953 14.036 1.00 81.25 179 PRO A O 1
ATOM 1443 N N . ARG A 1 180 ? -19.073 -11.459 11.912 1.00 88.19 180 ARG A N 1
ATOM 1444 C CA . ARG A 1 180 ? -18.931 -10.012 12.088 1.00 88.19 180 ARG A CA 1
ATOM 1445 C C . ARG A 1 180 ? -19.617 -9.280 10.939 1.00 88.19 180 ARG A C 1
ATOM 1447 O O . ARG A 1 180 ? -19.644 -9.782 9.821 1.00 88.19 180 ARG A O 1
ATOM 1454 N N . ALA A 1 181 ? -20.146 -8.092 11.212 1.00 89.25 181 ALA A N 1
ATOM 1455 C CA . ALA A 1 181 ? -20.547 -7.147 10.180 1.00 89.25 181 ALA A CA 1
ATOM 1456 C C . ALA A 1 181 ? -19.310 -6.649 9.419 1.00 89.25 181 ALA A C 1
ATOM 1458 O O . ALA A 1 181 ? -18.240 -6.481 10.008 1.00 89.25 181 ALA A O 1
ATOM 1459 N N . GLY A 1 182 ? -19.465 -6.381 8.126 1.00 87.31 182 GLY A N 1
ATOM 1460 C CA . GLY A 1 182 ? -18.338 -6.117 7.244 1.00 87.31 182 GLY A CA 1
ATOM 1461 C C . GLY A 1 182 ? -17.894 -7.385 6.510 1.00 87.31 182 GLY A C 1
ATOM 1462 O O . GLY A 1 182 ? -18.751 -8.203 6.167 1.00 87.31 182 GLY A O 1
ATOM 1463 N N . PRO A 1 183 ? -16.587 -7.567 6.271 1.00 89.19 183 PRO A N 1
ATOM 1464 C CA . PRO A 1 183 ? -15.470 -6.745 6.756 1.00 89.19 183 PRO A CA 1
ATOM 1465 C C . PRO A 1 183 ? -15.264 -5.463 5.939 1.00 89.19 183 PRO A C 1
ATOM 1467 O O . PRO A 1 183 ? -15.252 -5.485 4.717 1.00 89.19 183 PRO A O 1
ATOM 1470 N N . TYR A 1 184 ? -15.080 -4.343 6.625 1.00 93.44 184 TYR A N 1
ATOM 1471 C CA . TYR A 1 184 ? -14.763 -3.064 5.995 1.00 93.44 184 TYR A CA 1
ATOM 1472 C C . TYR A 1 184 ? -13.292 -3.013 5.578 1.00 93.44 184 TYR A C 1
ATOM 1474 O O . TYR A 1 184 ? -12.453 -3.704 6.162 1.00 93.44 184 TYR A O 1
ATOM 1482 N N . PHE A 1 185 ? -12.972 -2.183 4.592 1.00 92.25 185 PHE A N 1
ATOM 1483 C CA . PHE A 1 185 ? -11.624 -2.070 4.047 1.00 92.25 185 PHE A CA 1
ATOM 1484 C C . PHE A 1 185 ? -11.042 -0.678 4.279 1.00 92.25 185 PHE A C 1
ATOM 1486 O O . PHE A 1 185 ? -11.664 0.332 3.950 1.00 92.25 185 PHE A O 1
ATOM 1493 N N . GLY A 1 186 ? -9.849 -0.616 4.863 1.00 93.81 186 GLY A N 1
ATOM 1494 C CA . GLY A 1 186 ? -9.168 0.632 5.171 1.00 93.81 186 GLY A CA 1
ATOM 1495 C C . GLY A 1 186 ? -7.784 0.739 4.543 1.00 93.81 186 GLY A C 1
ATOM 1496 O O . GLY A 1 186 ? -7.063 -0.248 4.403 1.00 93.81 186 GLY A O 1
ATOM 1497 N N . LEU A 1 187 ? -7.399 1.967 4.211 1.00 93.38 187 LEU A N 1
ATOM 1498 C CA . LEU A 1 187 ? -6.082 2.314 3.686 1.00 93.38 187 LEU A CA 1
ATOM 1499 C C . LEU A 1 187 ? -5.355 3.216 4.683 1.00 93.38 187 LEU A C 1
ATOM 1501 O O . LEU A 1 187 ? -5.901 4.221 5.126 1.00 93.38 187 LEU A O 1
ATOM 1505 N N . VAL A 1 188 ? -4.115 2.874 5.020 1.00 92.25 188 VAL A N 1
ATOM 1506 C CA . VAL A 1 188 ? -3.201 3.716 5.795 1.00 92.25 188 VAL A CA 1
ATOM 1507 C C . VAL A 1 188 ? -2.142 4.268 4.853 1.00 92.25 188 VAL A C 1
ATOM 1509 O O . VAL A 1 188 ? -1.327 3.501 4.344 1.00 92.25 188 VAL A O 1
ATOM 1512 N N . ILE A 1 189 ? -2.127 5.583 4.641 1.00 89.00 189 ILE A N 1
ATOM 1513 C CA . ILE A 1 189 ? -1.060 6.276 3.917 1.00 89.00 189 ILE A CA 1
ATOM 1514 C C . ILE A 1 189 ? -0.108 6.899 4.931 1.00 89.00 189 ILE A C 1
ATOM 1516 O O . ILE A 1 189 ? -0.523 7.663 5.804 1.00 89.00 189 ILE A O 1
ATOM 1520 N N . GLY A 1 190 ? 1.171 6.557 4.806 1.00 83.50 190 GLY A N 1
ATOM 1521 C CA . GLY A 1 190 ? 2.193 6.991 5.746 1.00 83.50 190 GLY A CA 1
ATOM 1522 C C . GLY A 1 190 ? 3.579 7.146 5.140 1.00 83.50 190 GLY A C 1
ATOM 1523 O O . GLY A 1 190 ? 3.806 7.028 3.937 1.00 83.50 190 GLY A O 1
ATOM 1524 N N . SER A 1 191 ? 4.527 7.452 6.007 1.00 78.75 191 SER A N 1
ATOM 1525 C CA . SER A 1 191 ? 5.913 7.738 5.713 1.00 78.75 191 SER A CA 1
ATOM 1526 C C . SER A 1 191 ? 6.758 6.538 6.117 1.00 78.75 191 SER A C 1
ATOM 1528 O O . SER A 1 191 ? 6.271 5.546 6.673 1.00 78.75 191 SER A O 1
ATOM 1530 N N . SER A 1 192 ? 8.065 6.630 5.897 1.00 76.00 192 SER A N 1
ATOM 1531 C CA . SER A 1 192 ? 9.029 5.643 6.385 1.00 76.00 192 SER A CA 1
ATOM 1532 C C . SER A 1 192 ? 9.035 5.462 7.906 1.00 76.00 192 SER A C 1
ATOM 1534 O O . SER A 1 192 ? 9.615 4.494 8.396 1.00 76.00 192 SER A O 1
ATOM 1536 N N . MET A 1 193 ? 8.410 6.368 8.659 1.00 75.62 193 MET A N 1
ATOM 1537 C CA . MET A 1 193 ? 8.311 6.290 10.116 1.00 75.62 193 MET A CA 1
ATOM 1538 C C . MET A 1 193 ? 7.322 5.216 10.576 1.00 75.62 193 MET A C 1
ATOM 1540 O O . MET A 1 193 ? 7.589 4.526 11.555 1.00 75.62 193 MET A O 1
ATOM 1544 N N . LEU A 1 194 ? 6.242 5.009 9.818 1.00 76.62 194 LEU A N 1
ATOM 1545 C CA . LEU A 1 194 ? 5.264 3.938 10.049 1.00 76.62 194 LEU A CA 1
ATOM 1546 C C . LEU A 1 194 ? 5.607 2.651 9.299 1.00 76.62 194 LEU A C 1
ATOM 1548 O O . LEU A 1 194 ? 5.071 1.577 9.584 1.00 76.62 194 LEU A O 1
ATOM 1552 N N . ALA A 1 195 ? 6.465 2.762 8.288 1.00 71.56 195 ALA A N 1
ATOM 1553 C CA . ALA A 1 195 ? 6.799 1.663 7.396 1.00 71.56 195 ALA A CA 1
ATOM 1554 C C . ALA A 1 195 ? 7.876 0.730 7.933 1.00 71.56 195 ALA A C 1
ATOM 1556 O O . ALA A 1 195 ? 7.985 -0.385 7.445 1.00 71.56 195 ALA A O 1
ATOM 1557 N N . LYS A 1 196 ? 8.723 1.201 8.849 1.00 74.69 196 LYS A N 1
ATOM 1558 C CA . LYS A 1 196 ? 9.948 0.500 9.231 1.00 74.69 196 LYS A CA 1
ATOM 1559 C C . LYS A 1 196 ? 10.178 0.625 10.725 1.00 74.69 196 LYS A C 1
ATOM 1561 O O . LYS A 1 196 ? 10.221 1.736 11.253 1.00 74.69 196 LYS A O 1
ATOM 1566 N N . SER A 1 197 ? 10.433 -0.513 11.368 1.00 74.19 197 SER A N 1
ATOM 1567 C CA . SER A 1 197 ? 11.105 -0.509 12.661 1.00 74.19 197 SER A CA 1
ATOM 1568 C C . SER A 1 197 ? 12.623 -0.429 12.490 1.00 74.19 197 SER A C 1
ATOM 1570 O O . SER A 1 197 ? 13.197 -1.005 11.565 1.00 74.19 197 SER A O 1
ATOM 1572 N N . ASP A 1 198 ? 13.291 0.250 13.419 1.00 69.06 198 ASP A N 1
ATOM 1573 C CA . ASP A 1 198 ? 14.753 0.303 13.501 1.00 69.06 198 ASP A CA 1
ATOM 1574 C C . ASP A 1 198 ? 15.421 -1.047 13.856 1.00 69.06 198 ASP A C 1
ATOM 1576 O O . ASP A 1 198 ? 16.637 -1.182 13.698 1.00 69.06 198 ASP A O 1
ATOM 1580 N N . ILE A 1 199 ? 14.644 -2.043 14.307 1.00 67.38 199 ILE A N 1
ATOM 1581 C CA . ILE A 1 199 ? 15.125 -3.381 14.688 1.00 67.38 199 ILE A CA 1
ATOM 1582 C C . ILE A 1 199 ? 14.576 -4.474 13.756 1.00 67.38 199 ILE A C 1
ATOM 1584 O O . ILE A 1 199 ? 15.316 -5.397 13.415 1.00 67.38 199 ILE A O 1
ATOM 1588 N N . ILE A 1 200 ? 13.302 -4.399 13.344 1.00 65.81 200 ILE A N 1
ATOM 1589 C CA . ILE A 1 200 ? 12.620 -5.465 12.582 1.00 65.81 200 ILE A CA 1
ATOM 1590 C C . ILE A 1 200 ? 11.930 -4.884 11.339 1.00 65.81 200 ILE A C 1
ATOM 1592 O O . ILE A 1 200 ? 10.876 -4.267 11.429 1.00 65.81 200 ILE A O 1
ATOM 1596 N N . GLY A 1 201 ? 12.486 -5.111 10.151 1.00 58.88 201 GLY A N 1
ATOM 1597 C CA . GLY A 1 201 ? 12.046 -4.421 8.923 1.00 58.88 201 GLY A CA 1
ATOM 1598 C C . GLY A 1 201 ? 10.628 -4.745 8.474 1.00 58.88 201 GLY A C 1
ATOM 1599 O O . GLY A 1 201 ? 9.951 -3.870 7.952 1.00 58.88 201 GLY A O 1
ATOM 1600 N N . SER A 1 202 ? 10.157 -5.963 8.741 1.00 60.03 202 SER A N 1
ATOM 1601 C CA . SER A 1 202 ? 8.791 -6.400 8.432 1.00 60.03 202 SER A CA 1
ATOM 1602 C C . SER A 1 202 ? 7.760 -6.008 9.500 1.00 60.03 202 SER A C 1
ATOM 1604 O O . SER A 1 202 ? 6.586 -6.364 9.392 1.00 60.03 202 SER A O 1
ATOM 1606 N N . TYR A 1 203 ? 8.169 -5.296 10.556 1.00 72.69 203 TYR A N 1
ATOM 1607 C CA . TYR A 1 203 ? 7.263 -4.837 11.606 1.00 72.69 203 TYR A CA 1
ATOM 1608 C C . TYR A 1 203 ? 6.486 -3.606 11.126 1.00 72.69 203 TYR A C 1
ATOM 1610 O O . TYR A 1 203 ? 6.985 -2.482 11.165 1.00 72.69 203 TYR A O 1
ATOM 1618 N N . SER A 1 204 ? 5.262 -3.838 10.650 1.00 76.44 204 SER A N 1
ATOM 1619 C CA . SER A 1 204 ? 4.387 -2.820 10.059 1.00 76.44 204 SER A CA 1
ATOM 1620 C C . SER A 1 204 ? 3.417 -2.230 11.085 1.00 76.44 204 SER A C 1
ATOM 1622 O O . SER A 1 204 ? 2.675 -2.956 11.755 1.00 76.44 204 SER A O 1
ATOM 1624 N N . PHE A 1 205 ? 3.364 -0.895 11.138 1.00 84.94 205 PHE A N 1
ATOM 1625 C CA . PHE A 1 205 ? 2.366 -0.154 11.907 1.00 84.94 205 PHE A CA 1
ATOM 1626 C C . PHE A 1 205 ? 0.931 -0.517 11.512 1.00 84.94 205 PHE A C 1
ATOM 1628 O O . PHE A 1 205 ? 0.106 -0.779 12.379 1.00 84.94 205 PHE A O 1
ATOM 1635 N N . GLY A 1 206 ? 0.630 -0.586 10.215 1.00 87.38 206 GLY A N 1
ATOM 1636 C CA . GLY A 1 206 ? -0.701 -0.882 9.691 1.00 87.38 206 GLY A CA 1
ATOM 1637 C C . GLY A 1 206 ? -1.218 -2.247 10.133 1.00 87.38 206 GLY A C 1
ATOM 1638 O O . GLY A 1 206 ? -2.357 -2.349 10.583 1.00 87.38 206 GLY A O 1
ATOM 1639 N N . VAL A 1 207 ? -0.375 -3.286 10.113 1.00 82.81 207 VAL A N 1
ATOM 1640 C CA . VAL A 1 207 ? -0.775 -4.621 10.596 1.00 82.81 207 VAL A CA 1
ATOM 1641 C C . VAL A 1 207 ? -0.980 -4.626 12.120 1.00 82.81 207 VAL A C 1
ATOM 1643 O O . VAL A 1 207 ? -1.883 -5.302 12.634 1.00 82.81 207 VAL A O 1
ATOM 1646 N N . ARG A 1 208 ? -0.186 -3.847 12.869 1.00 87.25 208 ARG A N 1
ATOM 1647 C CA . ARG A 1 208 ? -0.365 -3.693 14.320 1.00 87.25 208 ARG A CA 1
ATOM 1648 C C . ARG A 1 208 ? -1.638 -2.913 14.670 1.00 87.25 208 ARG A C 1
ATOM 1650 O O . ARG A 1 208 ? -2.357 -3.322 15.585 1.00 87.25 208 ARG A O 1
ATOM 1657 N N . LEU A 1 209 ? -1.940 -1.850 13.925 1.00 91.75 209 LEU A N 1
ATOM 1658 C CA . LEU A 1 209 ? -3.169 -1.064 14.038 1.00 91.75 209 LEU A CA 1
ATOM 1659 C C . LEU A 1 209 ? -4.394 -1.914 13.694 1.00 91.75 209 LEU A C 1
ATOM 1661 O O . LEU A 1 209 ? -5.366 -1.904 14.444 1.00 91.75 209 LEU A O 1
ATOM 1665 N N . GLU A 1 210 ? -4.335 -2.712 12.624 1.00 91.06 210 GLU A N 1
ATOM 1666 C CA . GLU A 1 210 ? -5.410 -3.644 12.268 1.00 91.06 210 GLU A CA 1
ATOM 1667 C C . GLU A 1 210 ? -5.675 -4.622 13.412 1.00 91.06 210 GLU A C 1
ATOM 1669 O O . GLU A 1 210 ? -6.823 -4.868 13.767 1.00 91.06 210 GLU A O 1
ATOM 1674 N N . THR A 1 211 ? -4.619 -5.153 14.033 1.00 88.75 211 THR A N 1
ATOM 1675 C CA . THR A 1 211 ? -4.755 -6.063 15.176 1.00 88.75 211 THR A CA 1
ATOM 1676 C C . THR A 1 211 ? -5.455 -5.379 16.348 1.00 88.75 211 THR A C 1
ATOM 1678 O O . THR A 1 211 ? -6.417 -5.937 16.876 1.00 88.75 211 THR A O 1
ATOM 1681 N N . ARG A 1 212 ? -5.058 -4.146 16.695 1.00 91.88 212 ARG A N 1
ATOM 1682 C CA . ARG A 1 212 ? -5.719 -3.374 17.757 1.00 91.88 212 ARG A CA 1
ATOM 1683 C C . ARG A 1 212 ? -7.188 -3.098 17.441 1.00 91.88 212 ARG A C 1
ATOM 1685 O O . ARG A 1 212 ? -8.059 -3.293 18.287 1.00 91.88 212 ARG A O 1
ATOM 1692 N N . LEU A 1 213 ? -7.481 -2.651 16.223 1.00 93.19 213 LEU A N 1
ATOM 1693 C CA . LEU A 1 213 ? -8.843 -2.339 15.798 1.00 93.19 213 LEU A CA 1
ATOM 1694 C C . LEU A 1 213 ? -9.710 -3.593 15.708 1.00 93.19 213 LEU A C 1
ATOM 1696 O O . LEU A 1 213 ? -10.881 -3.539 16.064 1.00 93.19 213 LEU A O 1
ATOM 1700 N N . ARG A 1 214 ? -9.145 -4.741 15.325 1.00 88.62 214 ARG A N 1
ATOM 1701 C CA . ARG A 1 214 ? -9.837 -6.034 15.369 1.00 88.62 214 ARG A CA 1
ATOM 1702 C C . ARG A 1 214 ? -10.213 -6.416 16.796 1.00 88.62 214 ARG A C 1
ATOM 1704 O O . ARG A 1 214 ? -11.289 -6.969 17.005 1.00 88.62 214 ARG A O 1
ATOM 1711 N N . GLU A 1 215 ? -9.374 -6.105 17.781 1.00 88.06 215 GLU A N 1
ATOM 1712 C CA . GLU A 1 215 ? -9.733 -6.316 19.182 1.00 88.06 215 GLU A CA 1
ATOM 1713 C C . GLU A 1 215 ? -10.851 -5.375 19.636 1.00 88.06 215 GLU A C 1
ATOM 1715 O O . GLU A 1 215 ? -11.805 -5.808 20.281 1.00 88.06 215 GLU A O 1
ATOM 1720 N N . ALA A 1 216 ? -10.747 -4.091 19.292 1.00 91.25 216 ALA A N 1
ATOM 1721 C CA . ALA A 1 216 ? -11.708 -3.081 19.709 1.00 91.25 216 ALA A CA 1
ATOM 1722 C C . ALA A 1 216 ? -13.064 -3.245 18.998 1.00 91.25 216 ALA A C 1
ATOM 1724 O O . ALA A 1 216 ? -14.069 -3.491 19.657 1.00 91.25 216 ALA A O 1
ATOM 1725 N N . LEU A 1 217 ? -13.095 -3.168 17.666 1.00 92.62 217 LEU A N 1
ATOM 1726 C CA . LEU A 1 217 ? -14.300 -3.281 16.834 1.00 92.62 217 LEU A CA 1
ATOM 1727 C C . LEU A 1 217 ? -14.810 -4.723 16.752 1.00 92.62 217 LEU A C 1
ATOM 1729 O O . LEU A 1 217 ? -16.009 -4.976 16.870 1.00 92.62 217 LEU A O 1
ATOM 1733 N N . GLY A 1 218 ? -13.906 -5.685 16.572 1.00 88.69 218 GLY A N 1
ATOM 1734 C CA . GLY A 1 218 ? -14.274 -7.073 16.304 1.00 88.69 218 GLY A CA 1
ATOM 1735 C C . GLY A 1 218 ? -14.813 -7.809 17.524 1.00 88.69 218 GLY A C 1
ATOM 1736 O O . GLY A 1 218 ? -15.795 -8.535 17.381 1.00 88.69 218 GLY A O 1
ATOM 1737 N N . TYR A 1 219 ? -14.222 -7.631 18.714 1.00 85.31 219 TYR A N 1
ATOM 1738 C CA . TYR A 1 219 ? -14.736 -8.285 19.926 1.00 85.31 219 TYR A CA 1
ATOM 1739 C C . TYR A 1 219 ? -15.870 -7.514 20.602 1.00 85.31 219 TYR A C 1
ATOM 1741 O O . TYR A 1 219 ? -16.752 -8.151 21.172 1.00 85.31 219 TYR A O 1
ATOM 1749 N N . ARG A 1 220 ? -15.866 -6.171 20.575 1.00 88.12 220 ARG A N 1
ATOM 1750 C CA . ARG A 1 220 ? -16.882 -5.379 21.297 1.00 88.12 220 ARG A CA 1
ATOM 1751 C C . ARG A 1 220 ? -18.131 -5.106 20.473 1.00 88.12 220 ARG A C 1
ATOM 1753 O O . ARG A 1 220 ? -19.224 -5.133 21.026 1.00 88.12 220 ARG A O 1
ATOM 1760 N N . ASP A 1 221 ? -17.972 -4.851 19.177 1.00 91.75 221 ASP A N 1
ATOM 1761 C CA . ASP A 1 221 ? -19.069 -4.443 18.292 1.00 91.75 221 ASP A CA 1
ATOM 1762 C C . ASP A 1 221 ? -19.381 -5.465 17.196 1.00 91.75 221 ASP A C 1
ATOM 1764 O O . ASP A 1 221 ? -20.331 -5.276 16.438 1.00 91.75 221 ASP A O 1
ATOM 1768 N N . GLY A 1 222 ? -18.599 -6.544 17.093 1.00 92.44 222 GLY A N 1
ATOM 1769 C CA . GLY A 1 222 ? -18.766 -7.532 16.034 1.00 92.44 222 GLY A CA 1
ATOM 1770 C C . GLY A 1 222 ? -18.534 -6.940 14.643 1.00 92.44 222 GLY A C 1
ATOM 1771 O O . GLY A 1 222 ? -19.194 -7.360 13.702 1.00 92.44 222 GLY A O 1
ATOM 1772 N N . ILE A 1 223 ? -17.639 -5.957 14.499 1.00 93.50 223 ILE A N 1
ATOM 1773 C CA . ILE A 1 223 ? -17.309 -5.315 13.218 1.00 93.50 223 ILE A CA 1
ATOM 1774 C C . ILE A 1 223 ? -15.932 -5.799 12.741 1.00 93.50 223 ILE A C 1
ATOM 1776 O O . ILE A 1 223 ? -14.948 -5.722 13.476 1.00 93.50 223 ILE A O 1
ATOM 1780 N N . GLY A 1 224 ? -15.856 -6.314 11.514 1.00 91.75 224 GLY A N 1
ATOM 1781 C CA . GLY A 1 224 ? -14.606 -6.680 10.846 1.00 91.75 224 GLY A CA 1
ATOM 1782 C C . GLY A 1 224 ? -14.003 -5.491 10.099 1.00 91.75 224 GLY A C 1
ATOM 1783 O O . GLY A 1 224 ? -14.730 -4.755 9.439 1.00 91.75 224 GLY A O 1
ATOM 1784 N N . LEU A 1 225 ? -12.685 -5.315 10.189 1.00 91.88 225 LEU A N 1
ATOM 1785 C CA . LEU A 1 225 ? -11.931 -4.292 9.464 1.00 91.88 225 LEU A CA 1
ATOM 1786 C C . LEU A 1 225 ? -10.587 -4.877 9.025 1.00 91.88 225 LEU A C 1
ATOM 1788 O O . LEU A 1 225 ? -9.862 -5.441 9.847 1.00 91.88 225 LEU A O 1
ATOM 1792 N N . ASP A 1 226 ? -10.252 -4.690 7.755 1.00 90.69 226 ASP A N 1
ATOM 1793 C CA . ASP A 1 226 ? -8.953 -5.014 7.179 1.00 90.69 226 ASP A CA 1
ATOM 1794 C C . ASP A 1 226 ? -8.234 -3.740 6.781 1.00 90.69 226 ASP A C 1
ATOM 1796 O O . ASP A 1 226 ? -8.840 -2.864 6.169 1.00 90.69 226 ASP A O 1
ATOM 1800 N N . LEU A 1 227 ? -6.941 -3.652 7.092 1.00 91.75 227 LEU A N 1
ATOM 1801 C CA . LEU A 1 227 ? -6.129 -2.514 6.698 1.00 91.75 227 LEU A CA 1
ATOM 1802 C C . LEU A 1 227 ? -5.055 -2.940 5.708 1.00 91.75 227 LEU A C 1
ATOM 1804 O O . LEU A 1 227 ? -4.400 -3.969 5.870 1.00 91.75 227 LEU A O 1
ATOM 1808 N N . VAL A 1 228 ? -4.835 -2.095 4.712 1.00 90.06 228 VAL A N 1
ATOM 1809 C CA . VAL A 1 228 ? -3.613 -2.088 3.913 1.00 90.06 228 VAL A CA 1
ATOM 1810 C C . VAL A 1 228 ? -2.809 -0.843 4.261 1.00 90.06 228 VAL A C 1
ATOM 1812 O O . VAL A 1 228 ? -3.368 0.231 4.476 1.00 90.06 228 VAL A O 1
ATOM 1815 N N . GLN A 1 229 ? -1.488 -0.975 4.321 1.00 87.94 229 GLN A N 1
ATOM 1816 C CA . GLN A 1 229 ? -0.591 0.162 4.495 1.00 87.94 229 GLN A CA 1
ATOM 1817 C C . GLN A 1 229 ? 0.108 0.473 3.176 1.00 87.94 229 GLN A C 1
ATOM 1819 O O . GLN A 1 229 ? 0.542 -0.429 2.458 1.00 87.94 229 GLN A O 1
ATOM 1824 N N . ARG A 1 230 ? 0.242 1.758 2.867 1.00 86.69 230 ARG A N 1
ATOM 1825 C CA . ARG A 1 230 ? 1.051 2.283 1.774 1.00 86.69 230 ARG A CA 1
ATOM 1826 C C . ARG A 1 230 ? 1.933 3.378 2.338 1.00 86.69 230 ARG A C 1
ATOM 1828 O O . ARG A 1 230 ? 1.469 4.474 2.642 1.00 86.69 230 ARG A O 1
ATOM 1835 N N . SER A 1 231 ? 3.203 3.046 2.519 1.00 80.25 231 SER A N 1
ATOM 1836 C CA . SER A 1 231 ? 4.177 4.000 3.015 1.00 80.25 231 SER A CA 1
ATOM 1837 C C . SER A 1 231 ? 5.177 4.387 1.952 1.00 80.25 231 SER A C 1
ATOM 1839 O O . SER A 1 231 ? 5.670 3.534 1.223 1.00 80.25 231 SER A O 1
ATOM 1841 N N . TYR A 1 232 ? 5.530 5.666 1.916 1.00 73.75 232 TYR A N 1
ATOM 1842 C CA . TYR A 1 232 ? 6.500 6.174 0.955 1.00 73.75 232 TYR A CA 1
ATOM 1843 C C . TYR A 1 232 ? 7.560 7.036 1.657 1.00 73.75 232 TYR A C 1
ATOM 1845 O O . TYR A 1 232 ? 7.318 7.586 2.736 1.00 73.75 232 TYR A O 1
ATOM 1853 N N . PRO A 1 233 ? 8.784 7.119 1.123 1.00 63.59 233 PRO A N 1
ATOM 1854 C CA . PRO A 1 233 ? 9.817 7.958 1.709 1.00 63.59 233 PRO A CA 1
ATOM 1855 C C . PRO A 1 233 ? 9.647 9.420 1.279 1.00 63.59 233 PRO A C 1
ATOM 1857 O O . PRO A 1 233 ? 9.325 9.697 0.129 1.00 63.59 233 PRO A O 1
ATOM 1860 N N . GLY A 1 234 ? 9.884 10.368 2.195 1.00 57.41 234 GLY A N 1
ATOM 1861 C CA . GLY A 1 234 ? 9.988 11.802 1.858 1.00 57.41 234 GLY A CA 1
ATOM 1862 C C . GLY A 1 234 ? 8.768 12.408 1.146 1.00 57.41 234 GLY A C 1
ATOM 1863 O O . GLY A 1 234 ? 8.915 13.300 0.317 1.00 57.41 234 GLY A O 1
ATOM 1864 N N . VAL A 1 235 ? 7.581 11.884 1.430 1.00 61.41 235 VAL A N 1
ATOM 1865 C CA . VAL A 1 235 ? 6.340 12.123 0.682 1.00 61.41 235 VAL A CA 1
ATOM 1866 C C . VAL A 1 235 ? 5.795 13.534 0.894 1.00 61.41 235 VAL A C 1
ATOM 1868 O O . VAL A 1 235 ? 5.845 14.068 2.001 1.00 61.41 235 VAL A O 1
ATOM 1871 N N . ARG A 1 236 ? 5.190 14.087 -0.160 1.00 67.88 236 ARG A N 1
ATOM 1872 C CA . ARG A 1 236 ? 4.447 15.353 -0.154 1.00 67.88 236 ARG A CA 1
ATOM 1873 C C . ARG A 1 236 ? 2.950 15.118 -0.300 1.00 67.88 236 ARG A C 1
ATOM 1875 O O . ARG A 1 236 ? 2.532 14.042 -0.723 1.00 67.88 236 ARG A O 1
ATOM 1882 N N . SER A 1 237 ? 2.151 16.138 -0.016 1.00 68.69 237 SER A N 1
ATOM 1883 C CA . SER A 1 237 ? 0.693 16.089 -0.140 1.00 68.69 237 SER A CA 1
ATOM 1884 C C . SER A 1 237 ? 0.238 15.646 -1.536 1.00 68.69 237 SER A C 1
ATOM 1886 O O . SER A 1 237 ? -0.655 14.815 -1.659 1.00 68.69 237 SER A O 1
ATOM 1888 N N . GLU A 1 238 ? 0.915 16.116 -2.585 1.00 69.25 238 GLU A N 1
ATOM 1889 C CA . GLU A 1 238 ? 0.636 15.751 -3.976 1.00 69.25 238 GLU A CA 1
ATOM 1890 C C . GLU A 1 238 ? 0.820 14.254 -4.221 1.00 69.25 238 GLU A C 1
ATOM 1892 O O . GLU A 1 238 ? -0.034 13.626 -4.840 1.00 69.25 238 GLU A O 1
ATOM 1897 N N . HIS A 1 239 ? 1.881 13.661 -3.666 1.00 71.19 239 HIS A N 1
ATOM 1898 C CA . HIS A 1 239 ? 2.106 12.221 -3.748 1.00 71.19 239 HIS A CA 1
ATOM 1899 C C . HIS A 1 239 ? 1.030 11.447 -2.973 1.00 71.19 239 HIS A C 1
ATOM 1901 O O . HIS A 1 239 ? 0.556 10.428 -3.459 1.00 71.19 239 HIS A O 1
ATOM 1907 N N . VAL A 1 240 ? 0.585 11.931 -1.805 1.00 77.12 240 VAL A N 1
ATOM 1908 C CA . VAL A 1 240 ? -0.525 11.304 -1.057 1.00 77.12 240 VAL A CA 1
ATOM 1909 C C . VAL A 1 240 ? -1.798 11.273 -1.899 1.00 77.12 240 VAL A C 1
ATOM 1911 O O . VAL A 1 240 ? -2.405 10.212 -2.041 1.00 77.12 240 VAL A O 1
ATOM 1914 N N . MET A 1 241 ? -2.173 12.409 -2.496 1.00 78.19 241 MET A N 1
ATOM 1915 C CA . MET A 1 241 ? -3.350 12.493 -3.366 1.00 78.19 241 MET A CA 1
ATOM 1916 C C . MET A 1 241 ? -3.212 11.586 -4.581 1.00 78.19 241 MET A C 1
ATOM 1918 O O . MET A 1 241 ? -4.141 10.865 -4.929 1.00 78.19 241 MET A O 1
ATOM 1922 N N . GLN A 1 242 ? -2.038 11.576 -5.199 1.00 74.19 242 GLN A N 1
ATOM 1923 C CA . GLN A 1 242 ? -1.758 10.731 -6.344 1.00 74.19 242 GLN A CA 1
ATOM 1924 C C . GLN A 1 242 ? -1.869 9.237 -6.006 1.00 74.19 242 GLN A C 1
ATOM 1926 O O . GLN A 1 242 ? -2.495 8.488 -6.752 1.00 74.19 242 GLN A O 1
ATOM 1931 N N . HIS A 1 243 ? -1.297 8.796 -4.884 1.00 77.25 243 HIS A N 1
ATOM 1932 C CA . HIS A 1 243 ? -1.383 7.403 -4.448 1.00 77.25 243 HIS A CA 1
ATOM 1933 C C . HIS A 1 243 ? -2.810 7.005 -4.079 1.00 77.25 243 HIS A C 1
ATOM 1935 O O . HIS A 1 243 ? -3.218 5.892 -4.390 1.00 77.25 243 HIS A O 1
ATOM 1941 N N . LEU A 1 244 ? -3.576 7.906 -3.457 1.00 82.12 244 LEU A N 1
ATOM 1942 C CA . LEU A 1 244 ? -4.993 7.675 -3.193 1.00 82.12 244 LEU A CA 1
ATOM 1943 C C . LEU A 1 244 ? -5.782 7.505 -4.496 1.00 82.12 244 LEU A C 1
ATOM 1945 O O . LEU A 1 244 ? -6.554 6.558 -4.605 1.00 82.12 244 LEU A O 1
ATOM 1949 N N . ARG A 1 245 ? -5.566 8.383 -5.484 1.00 77.75 245 ARG A N 1
ATOM 1950 C CA . ARG A 1 245 ? -6.213 8.280 -6.800 1.00 77.75 245 ARG A CA 1
ATOM 1951 C C . ARG A 1 245 ? -5.851 6.968 -7.488 1.00 77.75 245 ARG A C 1
ATOM 1953 O O . ARG A 1 245 ? -6.751 6.215 -7.806 1.00 77.75 245 ARG A O 1
ATOM 1960 N N . SER A 1 246 ? -4.562 6.626 -7.575 1.00 73.81 246 SER A N 1
ATOM 1961 C CA . SER A 1 246 ? -4.117 5.346 -8.148 1.00 73.81 246 SER A CA 1
ATOM 1962 C C . SER A 1 246 ? -4.762 4.144 -7.455 1.00 73.81 246 SER A C 1
ATOM 1964 O O . SER A 1 246 ? -5.167 3.203 -8.122 1.00 73.81 246 SER A O 1
ATOM 1966 N N . PHE A 1 247 ? -4.888 4.176 -6.127 1.00 79.62 247 PHE A N 1
ATOM 1967 C CA . PHE A 1 247 ? -5.524 3.097 -5.373 1.00 79.62 247 PHE A CA 1
ATOM 1968 C C . PHE A 1 247 ? -7.012 2.943 -5.724 1.00 79.62 247 PHE A C 1
ATOM 1970 O O . PHE A 1 247 ? -7.518 1.826 -5.809 1.00 79.62 247 PHE A O 1
ATOM 1977 N N . ILE A 1 248 ? -7.709 4.063 -5.927 1.00 79.06 248 ILE A N 1
ATOM 1978 C CA . ILE A 1 248 ? -9.114 4.091 -6.345 1.00 79.06 248 ILE A CA 1
ATOM 1979 C C . ILE A 1 248 ? -9.261 3.669 -7.811 1.00 79.06 248 ILE A C 1
ATOM 1981 O O . IL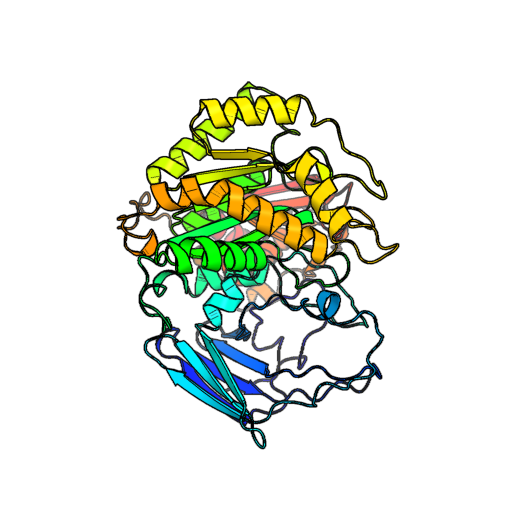E A 1 248 ? -10.167 2.899 -8.112 1.00 79.06 248 ILE A O 1
ATOM 1985 N N . ASP A 1 249 ? -8.369 4.127 -8.689 1.00 72.00 249 ASP A N 1
ATOM 1986 C CA . ASP A 1 249 ? -8.362 3.839 -10.130 1.00 72.00 249 ASP A CA 1
ATOM 1987 C C . ASP A 1 249 ? -8.022 2.366 -10.422 1.00 72.00 249 ASP A C 1
ATOM 1989 O O . ASP A 1 249 ? -8.526 1.783 -11.377 1.00 72.00 249 ASP A O 1
ATOM 1993 N N . ASP A 1 250 ? -7.281 1.695 -9.532 1.00 70.50 250 ASP A N 1
ATOM 1994 C CA . ASP A 1 250 ? -7.145 0.226 -9.524 1.00 70.50 250 ASP A CA 1
ATOM 1995 C C . ASP A 1 250 ? -8.477 -0.486 -9.163 1.00 70.50 250 ASP A C 1
ATOM 1997 O O . ASP A 1 250 ? -8.578 -1.716 -9.063 1.00 70.50 250 ASP A O 1
ATOM 2001 N N . GLY A 1 251 ? -9.536 0.297 -8.950 1.00 70.69 251 GLY A N 1
ATOM 2002 C CA . GLY A 1 251 ? -10.905 -0.085 -8.655 1.00 70.69 251 GLY A CA 1
ATOM 2003 C C . GLY A 1 251 ? -11.122 -0.508 -7.205 1.00 70.69 251 GLY A C 1
ATOM 2004 O O . GLY A 1 251 ? -12.158 -1.120 -6.919 1.00 70.69 251 GLY A O 1
ATOM 2005 N N . ALA A 1 252 ? -10.148 -0.308 -6.313 1.00 79.00 252 ALA A N 1
ATOM 2006 C CA . ALA A 1 252 ? -10.315 -0.603 -4.896 1.00 79.00 252 ALA A CA 1
ATOM 2007 C C . ALA A 1 252 ? -11.168 0.491 -4.246 1.00 79.00 252 ALA A C 1
ATOM 2009 O O . ALA A 1 252 ? -10.952 1.685 -4.441 1.00 79.00 252 ALA A O 1
ATOM 2010 N N . GLN A 1 253 ? -12.152 0.085 -3.450 1.00 84.56 253 GLN A N 1
ATOM 2011 C CA . GLN A 1 253 ? -13.006 1.018 -2.720 1.00 84.56 253 GLN A CA 1
ATOM 2012 C C . GLN A 1 253 ? -12.693 0.933 -1.228 1.00 84.56 253 GLN A C 1
ATOM 2014 O O . GLN A 1 253 ? -12.501 -0.157 -0.691 1.00 84.56 253 GLN A O 1
ATOM 2019 N N . ILE A 1 254 ? -12.640 2.085 -0.558 1.00 91.44 254 ILE A N 1
ATOM 2020 C CA . ILE A 1 254 ? -12.199 2.196 0.836 1.00 91.44 254 ILE A CA 1
ATOM 2021 C C . ILE A 1 254 ? -13.304 2.754 1.731 1.00 91.44 254 ILE A C 1
ATOM 2023 O O . ILE A 1 254 ? -13.939 3.760 1.430 1.00 91.44 254 ILE A O 1
ATOM 2027 N N . ASP A 1 255 ? -13.513 2.115 2.874 1.00 94.81 255 ASP A N 1
ATOM 2028 C CA . ASP A 1 255 ? -14.437 2.576 3.909 1.00 94.81 255 ASP A CA 1
ATOM 2029 C C . ASP A 1 255 ? -13.794 3.624 4.821 1.00 94.81 255 ASP A C 1
ATOM 2031 O O . ASP A 1 255 ? -14.474 4.518 5.335 1.00 94.81 255 ASP A O 1
ATOM 2035 N N . VAL A 1 256 ? -12.478 3.498 5.028 1.00 96.75 256 VAL A N 1
ATOM 2036 C CA . VAL A 1 256 ? -11.694 4.324 5.949 1.00 96.75 256 VAL A CA 1
ATOM 2037 C C . VAL A 1 256 ? -10.319 4.631 5.353 1.00 96.75 256 VAL A C 1
ATOM 2039 O O . VAL A 1 256 ? -9.612 3.737 4.898 1.00 96.75 256 VAL A O 1
ATOM 2042 N N . LEU A 1 257 ? -9.910 5.892 5.411 1.00 95.81 257 LEU A N 1
ATOM 2043 C CA . LEU A 1 257 ? -8.602 6.376 4.996 1.00 95.81 257 LEU A CA 1
ATOM 2044 C C . LEU A 1 257 ? -7.882 6.992 6.197 1.00 95.81 257 LEU A C 1
ATOM 2046 O O . LEU A 1 257 ? -8.339 7.991 6.744 1.00 95.81 257 LEU A O 1
ATOM 2050 N N . PHE A 1 258 ? -6.744 6.430 6.585 1.00 95.00 258 PHE A N 1
ATOM 205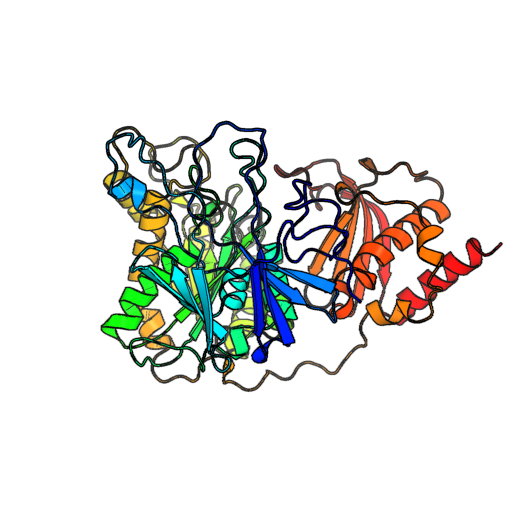1 C CA . PHE A 1 258 ? -5.844 7.010 7.575 1.00 95.00 258 PHE A CA 1
ATOM 2052 C C . PHE A 1 258 ? -4.699 7.723 6.864 1.00 95.00 258 PHE A C 1
ATOM 2054 O O . PHE A 1 258 ? -4.045 7.131 6.007 1.00 95.00 258 PHE A O 1
ATOM 2061 N N . ILE A 1 259 ? -4.433 8.970 7.239 1.00 91.19 259 ILE A N 1
ATOM 2062 C CA . ILE A 1 259 ? -3.351 9.781 6.683 1.00 91.19 259 ILE A CA 1
ATOM 2063 C C . ILE A 1 259 ? -2.471 10.273 7.832 1.00 91.19 259 ILE A C 1
ATOM 2065 O O . ILE A 1 259 ? -2.922 11.021 8.705 1.00 91.19 259 ILE A O 1
ATOM 2069 N N . GLU A 1 260 ? -1.209 9.856 7.823 1.00 86.50 260 GLU A N 1
ATOM 2070 C CA . GLU A 1 260 ? -0.183 10.407 8.710 1.00 86.50 260 GLU A CA 1
ATOM 2071 C C . GLU A 1 260 ? 0.041 11.889 8.373 1.00 86.50 260 GLU A C 1
ATOM 2073 O O . GLU A 1 260 ? 0.104 12.271 7.206 1.00 86.50 260 GLU A O 1
ATOM 2078 N N . LEU A 1 261 ? 0.152 12.748 9.386 1.00 81.88 261 LEU A N 1
ATOM 2079 C CA . LEU A 1 261 ? 0.548 14.146 9.198 1.00 81.88 261 LEU A CA 1
ATOM 2080 C C . LEU A 1 261 ? 2.066 14.326 9.307 1.00 81.88 261 LEU A C 1
ATOM 2082 O O . LEU A 1 261 ? 2.631 15.161 8.595 1.00 81.88 261 LEU A O 1
ATOM 2086 N N . GLY A 1 262 ? 2.711 13.561 10.193 1.00 69.88 262 GLY A N 1
ATOM 2087 C CA . GLY A 1 262 ? 4.139 13.633 10.487 1.00 69.88 262 GLY A CA 1
ATOM 2088 C C . GLY A 1 262 ? 5.046 13.209 9.330 1.00 69.88 262 GLY A C 1
ATOM 2089 O O . GLY A 1 262 ? 4.614 12.747 8.283 1.00 69.88 262 GLY A O 1
ATOM 2090 N N . GLY A 1 263 ? 6.347 13.468 9.478 1.00 64.06 263 GLY A N 1
ATOM 2091 C CA . GLY A 1 263 ? 7.356 13.108 8.482 1.00 64.06 263 GLY A CA 1
ATOM 2092 C C . GLY A 1 263 ? 8.707 13.783 8.731 1.00 64.06 263 GLY A C 1
ATOM 2093 O O . GLY A 1 263 ? 8.786 14.887 9.280 1.00 64.06 263 GLY A O 1
ATOM 2094 N N . ARG A 1 264 ? 9.798 13.130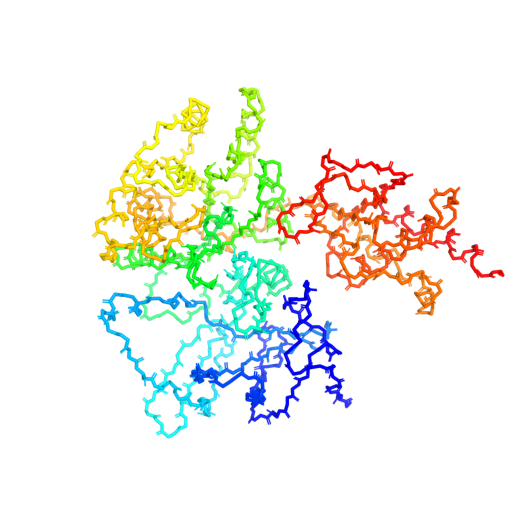 8.302 1.00 56.06 264 ARG A N 1
ATOM 2095 C CA . ARG A 1 264 ? 11.197 13.505 8.608 1.00 56.06 264 ARG A CA 1
ATOM 2096 C C . ARG A 1 264 ? 11.569 14.957 8.257 1.00 56.06 264 ARG A C 1
ATOM 2098 O O . ARG A 1 264 ? 12.398 15.553 8.946 1.00 56.06 264 ARG A O 1
ATOM 2105 N N . ARG A 1 265 ? 10.977 15.539 7.207 1.00 55.00 265 ARG A N 1
ATOM 2106 C CA . ARG A 1 265 ? 11.250 16.904 6.716 1.00 55.00 265 ARG A CA 1
ATOM 2107 C C . ARG A 1 265 ? 9.944 17.686 6.507 1.00 55.00 265 ARG A C 1
ATOM 2109 O O . ARG A 1 265 ? 9.507 17.852 5.387 1.00 55.00 265 ARG A O 1
ATOM 2116 N N . ARG A 1 266 ? 9.346 18.181 7.600 1.00 56.09 266 ARG A N 1
ATOM 2117 C CA . ARG A 1 266 ? 8.130 19.035 7.608 1.00 56.09 266 ARG A CA 1
ATOM 2118 C C . ARG A 1 266 ? 6.805 18.363 7.184 1.00 56.09 266 ARG A C 1
ATOM 2120 O O . ARG A 1 266 ? 5.888 19.079 6.824 1.00 56.09 266 ARG A O 1
ATOM 2127 N N . GLY A 1 267 ? 6.649 17.047 7.343 1.00 57.69 267 GLY A N 1
ATOM 2128 C CA . GLY A 1 267 ? 5.355 16.363 7.142 1.00 57.69 267 GLY A CA 1
ATOM 2129 C C . GLY A 1 267 ? 4.783 16.453 5.727 1.00 57.69 267 GLY A C 1
ATOM 2130 O O . GLY A 1 267 ? 5.250 17.226 4.896 1.00 57.69 267 GLY A O 1
ATOM 2131 N N . PHE A 1 268 ? 3.744 15.668 5.450 1.00 60.78 268 PHE A N 1
ATOM 2132 C CA . PHE A 1 268 ? 3.161 15.583 4.105 1.00 60.78 268 PHE A CA 1
ATOM 2133 C C . PHE A 1 268 ? 2.611 16.923 3.609 1.00 60.78 268 PHE A C 1
ATOM 2135 O O . PHE A 1 268 ? 2.766 17.266 2.442 1.00 60.78 268 PHE A O 1
ATOM 2142 N N . PHE A 1 269 ? 1.976 17.687 4.500 1.00 59.06 269 PHE A N 1
ATOM 2143 C CA . PHE A 1 269 ? 1.166 18.852 4.134 1.00 59.06 269 PHE A CA 1
ATOM 2144 C C . PHE A 1 269 ? 1.802 20.205 4.486 1.00 59.06 269 PHE A C 1
ATOM 2146 O O . PHE A 1 269 ? 1.170 21.229 4.239 1.00 59.06 269 PHE A O 1
ATOM 2153 N N . LEU A 1 270 ? 3.009 20.257 5.079 1.00 58.84 270 LEU A N 1
ATOM 2154 C CA . LEU A 1 270 ? 3.597 21.538 5.525 1.00 58.84 270 LEU A CA 1
ATOM 2155 C C . LEU A 1 270 ? 4.718 22.091 4.639 1.00 58.84 270 LEU A C 1
ATOM 2157 O O . LEU A 1 270 ? 5.134 23.229 4.864 1.00 58.84 270 LEU A O 1
ATOM 2161 N N . GLU A 1 271 ? 5.213 21.346 3.646 1.00 54.75 271 GLU A N 1
ATOM 2162 C CA . GLU A 1 271 ? 5.993 21.971 2.562 1.00 54.75 271 GLU A CA 1
ATOM 2163 C C . GLU A 1 271 ? 5.084 22.859 1.683 1.00 54.75 271 GLU A C 1
ATOM 2165 O O . GLU A 1 271 ? 5.521 23.906 1.211 1.00 54.75 271 GLU A O 1
ATOM 2170 N N . ASP A 1 272 ? 3.787 22.536 1.613 1.00 57.44 272 ASP A N 1
ATOM 2171 C CA . ASP A 1 272 ? 2.712 23.330 1.004 1.00 57.44 272 ASP A CA 1
ATOM 2172 C C . ASP A 1 272 ? 2.170 24.413 1.953 1.00 57.44 272 ASP A C 1
ATOM 2174 O O . ASP A 1 272 ? 0.972 24.511 2.221 1.00 57.44 272 ASP A O 1
ATOM 2178 N N . SER A 1 273 ? 3.059 25.231 2.520 1.00 56.72 273 SER A N 1
ATOM 2179 C CA . SER A 1 273 ? 2.768 26.084 3.683 1.00 56.72 273 SER A CA 1
ATOM 2180 C C . SER A 1 273 ? 1.717 27.194 3.481 1.00 56.72 273 SER A C 1
ATOM 2182 O O . SER A 1 273 ? 1.471 27.959 4.417 1.00 56.72 273 SER A O 1
ATOM 2184 N N . SER A 1 274 ? 1.116 27.341 2.293 1.00 75.00 274 SER A N 1
ATOM 2185 C CA . SER A 1 274 ? 0.048 28.323 2.087 1.00 75.00 274 SER A CA 1
ATOM 2186 C C . SER A 1 274 ? -1.309 27.766 2.551 1.00 75.00 274 SER A C 1
ATOM 2188 O O . SER A 1 274 ? -1.712 26.670 2.147 1.00 75.00 274 SER A O 1
ATOM 2190 N N . PRO A 1 275 ? -2.068 28.514 3.374 1.00 80.56 275 PRO A N 1
ATOM 2191 C CA . PRO A 1 275 ? -3.429 28.136 3.758 1.00 80.56 275 PRO A CA 1
ATOM 2192 C C . PRO A 1 275 ? -4.356 27.875 2.561 1.00 80.56 275 PRO A C 1
ATOM 2194 O O . PRO A 1 275 ? -5.326 27.129 2.669 1.00 80.56 275 PRO A O 1
ATOM 2197 N N . GLU A 1 276 ? -4.089 28.501 1.417 1.00 82.38 276 GLU A N 1
ATOM 2198 C CA . GLU A 1 276 ? -4.809 28.299 0.160 1.00 82.38 276 GLU A CA 1
ATOM 2199 C C . GLU A 1 276 ? -4.576 26.887 -0.379 1.00 82.38 276 GLU A C 1
ATOM 2201 O O . GLU A 1 276 ? -5.540 26.189 -0.685 1.00 82.38 276 GLU A O 1
ATOM 2206 N N . ARG A 1 277 ? -3.317 26.431 -0.433 1.00 79.44 277 ARG A N 1
ATOM 2207 C CA . ARG A 1 277 ? -2.985 25.089 -0.922 1.00 79.44 277 ARG A CA 1
ATOM 2208 C C . ARG A 1 277 ? -3.541 24.010 0.001 1.00 79.44 277 ARG A C 1
ATOM 2210 O O . ARG A 1 277 ? -4.149 23.062 -0.492 1.00 79.44 277 ARG A O 1
ATOM 2217 N N . MET A 1 278 ? -3.428 24.201 1.318 1.00 83.12 278 MET A N 1
ATOM 2218 C CA . MET A 1 278 ? -4.037 23.308 2.312 1.00 83.12 278 MET A CA 1
ATOM 2219 C C . MET A 1 278 ? -5.554 23.180 2.105 1.00 83.12 278 MET A C 1
ATOM 2221 O O . MET A 1 278 ? -6.077 22.069 2.111 1.00 83.12 278 MET A O 1
ATOM 2225 N N . ARG A 1 279 ? -6.264 24.293 1.858 1.00 85.88 279 ARG A N 1
ATOM 2226 C CA . ARG A 1 279 ? -7.707 24.267 1.555 1.00 85.88 279 ARG A CA 1
ATOM 2227 C C . ARG A 1 279 ? -8.022 23.498 0.281 1.00 85.88 279 ARG A C 1
ATOM 2229 O O . ARG A 1 279 ? -8.960 22.710 0.291 1.00 85.88 279 ARG A O 1
ATOM 2236 N N . THR A 1 280 ? -7.249 23.698 -0.784 1.00 85.19 280 THR A N 1
ATOM 2237 C CA . THR A 1 280 ? -7.436 22.962 -2.042 1.00 85.19 280 THR A CA 1
ATOM 2238 C C . THR A 1 280 ? -7.293 21.457 -1.835 1.00 85.19 280 THR A C 1
ATOM 2240 O O . THR A 1 280 ? -8.133 20.700 -2.306 1.00 85.19 280 THR A O 1
ATOM 2243 N N . ILE A 1 281 ? -6.275 21.026 -1.087 1.00 84.06 281 ILE A N 1
ATOM 2244 C CA . ILE A 1 281 ? -6.041 19.605 -0.799 1.00 84.06 281 ILE A CA 1
ATOM 2245 C C . ILE A 1 281 ? -7.181 19.015 0.040 1.00 84.06 281 ILE A C 1
ATOM 2247 O O . ILE A 1 281 ? -7.694 17.949 -0.287 1.00 84.06 281 ILE A O 1
ATOM 2251 N N . LEU A 1 282 ? -7.615 19.712 1.096 1.00 89.56 282 LEU A N 1
ATOM 2252 C CA . LEU A 1 282 ? -8.733 19.263 1.934 1.00 89.56 282 LEU A CA 1
ATOM 2253 C C . LEU A 1 282 ? -10.047 19.192 1.146 1.00 89.56 282 LEU A C 1
ATOM 2255 O O . LEU A 1 282 ? -10.808 18.249 1.332 1.00 89.56 282 LEU A O 1
ATOM 2259 N N . ALA A 1 283 ? -10.302 20.150 0.251 1.00 89.12 283 ALA A N 1
ATOM 2260 C CA . ALA A 1 283 ? -11.479 20.140 -0.615 1.00 89.12 283 ALA A CA 1
ATOM 2261 C C . ALA A 1 283 ? -11.449 18.973 -1.612 1.00 89.12 283 ALA A C 1
ATOM 2263 O O . ALA A 1 283 ? -12.475 18.346 -1.864 1.00 89.12 283 ALA A O 1
ATOM 2264 N N . GLU A 1 284 ? -10.276 18.656 -2.158 1.00 86.56 284 GLU A N 1
ATOM 2265 C CA . GLU A 1 284 ? -10.108 17.502 -3.035 1.00 86.56 284 GLU A CA 1
ATOM 2266 C C . GLU A 1 284 ? -10.319 16.179 -2.281 1.00 86.56 284 GLU A C 1
ATOM 2268 O O . GLU A 1 284 ? -11.054 15.310 -2.750 1.00 86.56 284 GLU A O 1
ATOM 2273 N N . LEU A 1 285 ? -9.741 16.045 -1.081 1.00 90.06 285 LEU A N 1
ATOM 2274 C CA . LEU A 1 285 ? -9.965 14.888 -0.211 1.00 90.06 285 LEU A CA 1
ATOM 2275 C C . LEU A 1 285 ? -11.434 14.737 0.182 1.00 90.06 285 LEU A C 1
ATOM 2277 O O . LEU A 1 285 ? -11.933 13.619 0.181 1.00 90.06 285 LEU A O 1
ATOM 2281 N N . ASP A 1 286 ? -12.133 15.830 0.491 1.00 92.25 286 ASP A N 1
ATOM 2282 C CA . ASP A 1 286 ? -13.566 15.812 0.814 1.00 92.25 286 ASP A CA 1
ATOM 2283 C C . ASP A 1 286 ? -14.397 15.360 -0.394 1.00 92.25 286 ASP A C 1
ATOM 2285 O O . ASP A 1 286 ? -15.301 14.539 -0.246 1.00 92.25 286 ASP A O 1
ATOM 2289 N N . ALA A 1 287 ? -14.052 15.811 -1.604 1.00 88.12 287 ALA A N 1
ATOM 2290 C CA . ALA A 1 287 ? -14.714 15.363 -2.826 1.00 88.12 287 ALA A CA 1
ATOM 2291 C C . ALA A 1 287 ? -14.544 13.850 -3.047 1.00 88.12 287 ALA A C 1
ATOM 2293 O O . ALA A 1 287 ? -15.529 13.157 -3.311 1.00 88.12 287 ALA A O 1
ATOM 2294 N N . ILE A 1 288 ? -13.324 13.324 -2.883 1.00 86.44 288 ILE A N 1
ATOM 2295 C CA . ILE A 1 288 ? -13.046 11.882 -2.977 1.00 86.44 288 ILE A CA 1
ATOM 2296 C C . ILE A 1 288 ? -13.789 11.125 -1.868 1.00 86.44 288 ILE A C 1
ATOM 2298 O O . ILE A 1 288 ? -14.505 10.162 -2.141 1.00 86.44 288 ILE A O 1
ATOM 2302 N N . ALA A 1 289 ? -13.679 11.584 -0.623 1.00 91.31 289 ALA A N 1
ATOM 2303 C CA . ALA A 1 289 ? -14.291 10.942 0.533 1.00 91.31 289 ALA A CA 1
ATOM 2304 C C . ALA A 1 289 ? -15.817 10.868 0.412 1.00 91.31 289 ALA A C 1
ATOM 2306 O O . ALA A 1 289 ? -16.402 9.823 0.683 1.00 91.31 289 ALA A O 1
ATOM 2307 N N . ARG A 1 290 ? -16.475 11.933 -0.060 1.00 90.00 290 ARG A N 1
ATOM 2308 C CA . ARG A 1 290 ? -17.925 11.930 -0.308 1.00 90.00 290 ARG A CA 1
ATOM 2309 C C . ARG A 1 290 ? -18.314 11.041 -1.476 1.00 90.00 290 ARG A C 1
ATOM 2311 O O . ARG A 1 290 ? -19.328 10.357 -1.387 1.00 90.00 290 ARG A O 1
ATOM 2318 N N . ARG A 1 291 ? -17.522 11.034 -2.553 1.00 85.88 291 ARG A N 1
ATOM 2319 C CA . ARG A 1 291 ? -17.777 10.191 -3.731 1.00 85.88 291 ARG A CA 1
ATOM 2320 C C . ARG A 1 291 ? -17.761 8.705 -3.376 1.00 85.88 291 ARG A C 1
ATOM 2322 O O . ARG A 1 291 ? -18.594 7.960 -3.880 1.00 85.88 291 ARG A O 1
ATOM 2329 N N . HIS A 1 292 ? -16.837 8.291 -2.511 1.00 85.19 292 HIS A N 1
ATOM 2330 C CA . HIS A 1 292 ? -16.661 6.888 -2.126 1.00 85.19 292 HIS A CA 1
ATOM 2331 C C . HIS A 1 292 ? -17.290 6.530 -0.775 1.00 85.19 292 HIS A C 1
ATOM 2333 O O . HIS A 1 292 ? -17.259 5.366 -0.374 1.00 85.19 292 HIS A O 1
ATOM 2339 N N . ASP A 1 293 ? -17.911 7.504 -0.104 1.00 90.56 293 ASP A N 1
ATOM 2340 C CA . ASP A 1 293 ? -18.506 7.350 1.220 1.00 90.56 293 ASP A CA 1
ATOM 2341 C C . ASP A 1 293 ? -17.480 6.806 2.245 1.00 90.56 293 ASP A C 1
ATOM 2343 O O . ASP A 1 293 ? -17.696 5.821 2.960 1.00 90.56 293 ASP A O 1
ATOM 2347 N N . THR A 1 294 ? -16.307 7.447 2.251 1.00 94.25 294 THR A N 1
ATOM 2348 C CA . THR A 1 294 ? -15.098 7.082 3.002 1.00 94.25 294 THR A CA 1
ATOM 2349 C C . THR A 1 294 ? -14.904 8.011 4.200 1.00 94.25 294 THR A C 1
ATOM 2351 O O . THR A 1 294 ? -14.957 9.232 4.070 1.00 94.25 294 THR A O 1
ATOM 2354 N N . MET A 1 295 ? -14.603 7.457 5.376 1.00 96.81 295 MET A N 1
ATOM 2355 C CA . MET A 1 295 ? -14.151 8.258 6.520 1.00 96.81 295 MET A CA 1
ATOM 2356 C C . MET A 1 295 ? -12.667 8.582 6.389 1.00 96.81 295 MET A C 1
ATOM 2358 O O . MET A 1 295 ? -11.861 7.669 6.253 1.00 96.81 295 MET A O 1
ATOM 2362 N N . VAL A 1 296 ? -12.288 9.854 6.512 1.00 96.94 296 VAL A N 1
ATOM 2363 C CA . VAL A 1 296 ? -10.874 10.259 6.544 1.00 96.94 296 VAL A CA 1
ATOM 2364 C C . VAL A 1 296 ? -10.446 10.590 7.973 1.00 96.94 296 VAL A C 1
ATOM 2366 O O . VAL A 1 296 ? -11.097 11.368 8.679 1.00 96.94 296 VAL A O 1
ATOM 2369 N N . VAL A 1 297 ? -9.334 9.986 8.386 1.00 97.00 297 VAL A N 1
ATOM 2370 C CA . VAL A 1 297 ? -8.696 10.127 9.693 1.00 97.00 297 VAL A CA 1
ATOM 2371 C C . VAL A 1 297 ? -7.284 10.659 9.493 1.00 97.00 297 VAL A C 1
ATOM 2373 O O . VAL A 1 297 ? -6.409 9.952 9.002 1.00 97.00 297 VAL A O 1
ATOM 2376 N N . PHE A 1 298 ? -7.035 11.885 9.929 1.00 93.38 298 PHE A N 1
ATOM 2377 C CA . PHE A 1 298 ? -5.680 12.404 10.060 1.00 93.38 298 PHE A CA 1
ATOM 2378 C C . PHE A 1 298 ? -5.126 12.052 11.432 1.00 93.38 298 PHE A C 1
ATOM 2380 O O . PHE A 1 298 ? -5.819 12.228 12.436 1.00 93.38 298 PHE A O 1
ATOM 2387 N N . PHE A 1 299 ? -3.874 11.611 11.501 1.00 89.31 299 PHE A N 1
ATOM 2388 C CA . PHE A 1 299 ? -3.204 11.402 12.781 1.00 89.31 299 PHE A CA 1
ATOM 2389 C C . PHE A 1 299 ? -1.818 12.038 12.814 1.00 89.31 299 PHE A C 1
ATOM 2391 O O . PHE A 1 299 ? -1.061 11.996 11.848 1.00 89.31 299 PHE A O 1
ATOM 2398 N N . ASP A 1 300 ? -1.513 12.670 13.944 1.00 82.69 300 ASP A N 1
ATOM 2399 C CA . ASP A 1 300 ? -0.271 13.403 14.166 1.00 82.69 300 ASP A CA 1
ATOM 2400 C C . ASP A 1 300 ? 0.668 12.617 15.079 1.00 82.69 300 ASP A C 1
ATOM 2402 O O . ASP A 1 300 ? 0.506 12.585 16.303 1.00 82.69 300 ASP A O 1
ATOM 2406 N N . ASP A 1 301 ? 1.679 12.022 14.461 1.00 76.25 301 ASP A N 1
ATOM 2407 C CA . ASP A 1 301 ? 2.803 11.350 15.094 1.00 76.25 301 ASP A CA 1
ATOM 2408 C C . ASP A 1 301 ? 4.083 12.210 15.030 1.00 76.25 301 ASP A C 1
ATOM 2410 O O . ASP A 1 301 ? 5.200 11.715 15.146 1.00 76.25 301 ASP A O 1
ATOM 2414 N N . SER A 1 302 ? 3.971 13.533 14.871 1.00 69.88 302 SER A N 1
ATOM 2415 C CA . SER A 1 302 ? 5.137 14.413 14.723 1.00 69.88 302 SER A CA 1
ATOM 2416 C C . SER A 1 302 ? 6.070 14.443 15.940 1.00 69.88 302 SER A C 1
ATOM 2418 O O . SER A 1 302 ? 7.246 14.795 15.788 1.00 69.88 302 SER A O 1
ATOM 2420 N N . ALA A 1 303 ? 5.614 14.029 17.130 1.00 62.91 303 ALA A N 1
ATOM 2421 C CA . ALA A 1 303 ? 6.501 13.763 18.269 1.00 62.91 303 ALA A CA 1
ATOM 2422 C C . ALA A 1 303 ? 7.539 12.666 17.995 1.00 62.91 303 ALA A C 1
ATOM 2424 O O . ALA A 1 303 ? 8.591 12.657 18.631 1.00 62.91 303 ALA A O 1
ATOM 2425 N N . LEU A 1 304 ? 7.284 11.785 17.028 1.00 61.84 304 LEU A N 1
ATOM 2426 C CA . LEU A 1 304 ? 8.226 10.765 16.577 1.00 61.84 304 LEU A CA 1
ATOM 2427 C C . LEU A 1 304 ? 9.342 11.347 15.690 1.00 61.84 304 LEU A C 1
ATOM 2429 O O . LEU A 1 304 ? 10.357 10.701 15.430 1.00 61.84 304 LEU A O 1
ATOM 2433 N N . VAL A 1 305 ? 9.178 12.582 15.202 1.00 57.00 305 VAL A N 1
ATOM 2434 C CA . VAL A 1 305 ? 10.103 13.222 14.261 1.00 57.00 305 VAL A CA 1
ATOM 2435 C C . VAL A 1 305 ? 11.240 13.908 15.027 1.00 57.00 305 VAL A C 1
ATOM 2437 O O . VAL A 1 305 ? 11.179 15.106 15.326 1.00 57.00 305 VAL A O 1
ATOM 2440 N N . GLY A 1 306 ? 12.326 13.174 15.289 1.00 53.69 306 GLY A N 1
ATOM 2441 C CA . GLY A 1 306 ? 13.578 13.752 15.794 1.00 53.69 306 GLY A CA 1
ATOM 2442 C C . GLY A 1 306 ? 14.646 12.716 16.146 1.00 53.69 306 GLY A C 1
ATOM 2443 O O . GLY A 1 306 ? 14.431 11.881 17.009 1.00 53.69 306 GLY A O 1
ATOM 2444 N N . ALA A 1 307 ? 15.825 12.794 15.517 1.00 48.56 307 ALA A N 1
ATOM 2445 C CA . ALA A 1 307 ? 16.930 11.885 15.831 1.00 48.56 307 ALA A CA 1
ATOM 2446 C C . ALA A 1 307 ? 17.479 12.104 17.251 1.00 48.56 307 ALA A C 1
ATOM 2448 O O . ALA A 1 307 ? 17.866 13.226 17.588 1.00 48.56 307 ALA A O 1
ATOM 2449 N N . GLY A 1 308 ? 17.577 11.014 18.024 1.00 47.28 308 GLY A N 1
ATOM 2450 C CA . GLY A 1 308 ? 18.384 10.913 19.245 1.00 47.28 308 GLY A CA 1
ATOM 2451 C C . GLY A 1 308 ? 17.927 11.785 20.415 1.00 47.28 308 GLY A C 1
ATOM 2452 O O . GLY A 1 308 ? 18.773 12.404 21.060 1.00 47.28 308 GLY A O 1
ATOM 2453 N N . ARG A 1 309 ? 16.616 11.916 20.656 1.00 54.59 309 ARG A N 1
ATOM 2454 C CA . ARG A 1 309 ? 16.095 12.818 21.698 1.00 54.59 309 ARG A CA 1
ATOM 2455 C C . ARG A 1 309 ? 14.982 12.195 22.537 1.00 54.59 309 ARG A C 1
ATOM 2457 O O . ARG A 1 309 ? 14.045 11.627 21.994 1.00 54.59 309 ARG A O 1
ATOM 2464 N N . ASP A 1 310 ? 15.060 12.449 23.844 1.00 51.53 310 ASP A N 1
ATOM 2465 C CA . ASP A 1 310 ? 14.143 11.973 24.893 1.00 51.53 310 ASP A CA 1
ATOM 2466 C C . ASP A 1 310 ? 13.073 13.024 25.289 1.00 51.53 310 ASP A C 1
ATOM 2468 O O . ASP A 1 310 ? 12.636 13.072 26.437 1.00 51.53 310 ASP A O 1
ATOM 2472 N N . GLY A 1 311 ? 12.697 13.950 24.391 1.00 51.84 311 GLY A N 1
ATOM 2473 C CA . GLY A 1 311 ? 11.915 15.147 24.751 1.00 51.84 311 GLY A CA 1
ATOM 2474 C C . GLY A 1 311 ? 10.657 15.395 23.914 1.00 51.84 311 GLY A C 1
ATOM 2475 O O . GLY A 1 311 ? 10.657 15.191 22.702 1.00 51.84 311 GLY A O 1
ATOM 2476 N N . LEU A 1 312 ? 9.611 15.920 24.566 1.00 55.31 312 LEU A N 1
ATOM 2477 C CA . LEU A 1 312 ? 8.362 16.374 23.941 1.00 55.31 312 LEU A CA 1
ATOM 2478 C C . LEU A 1 312 ? 8.629 17.535 22.973 1.00 55.31 312 LEU A C 1
ATOM 2480 O O . LEU A 1 312 ? 9.224 18.553 23.345 1.00 55.31 312 LEU A O 1
ATOM 2484 N N . ARG A 1 313 ? 8.186 17.406 21.721 1.00 58.78 313 ARG A N 1
ATOM 2485 C CA . ARG A 1 313 ? 8.288 18.486 20.737 1.00 58.78 313 ARG A CA 1
ATOM 2486 C C . ARG A 1 313 ? 7.088 19.417 20.879 1.00 58.78 313 ARG A C 1
ATOM 2488 O O . ARG A 1 313 ? 5.951 18.974 20.941 1.00 58.78 313 ARG A O 1
ATOM 2495 N N . ARG A 1 314 ? 7.321 20.730 20.809 1.00 54.50 314 ARG A N 1
ATOM 2496 C CA . ARG A 1 314 ? 6.245 21.687 20.520 1.00 54.50 314 ARG A CA 1
ATOM 2497 C C . ARG A 1 314 ? 5.805 21.447 19.073 1.00 54.50 314 ARG A C 1
ATOM 2499 O O . ARG A 1 314 ? 6.591 21.707 18.161 1.00 54.50 314 ARG A O 1
ATOM 2506 N N . GLY A 1 315 ? 4.591 20.930 18.870 1.00 61.66 315 GLY A N 1
ATOM 2507 C CA . GLY A 1 315 ? 4.010 20.771 17.534 1.00 61.66 315 GLY A CA 1
ATOM 2508 C C . GLY A 1 315 ? 4.107 22.081 16.745 1.00 61.66 315 GLY A C 1
ATOM 2509 O O . GLY A 1 315 ? 3.838 23.153 17.303 1.00 61.66 315 GLY A O 1
ATOM 2510 N N . LEU A 1 316 ? 4.545 21.992 15.485 1.00 70.75 316 LEU A N 1
ATOM 2511 C CA . LEU A 1 316 ? 4.712 23.149 14.600 1.00 70.75 316 LEU A CA 1
ATOM 2512 C C . LEU A 1 316 ? 3.372 23.887 14.440 1.00 70.75 316 LEU A C 1
ATOM 2514 O O . LEU A 1 316 ? 2.312 23.257 14.391 1.00 70.75 316 LEU A O 1
ATOM 2518 N N . ASP A 1 317 ? 3.397 25.218 14.366 1.00 76.31 317 ASP A N 1
ATOM 2519 C CA . ASP A 1 317 ? 2.167 26.017 14.262 1.00 76.31 317 ASP A CA 1
ATOM 2520 C C . ASP A 1 317 ? 1.434 25.769 12.933 1.00 76.31 317 ASP A C 1
ATOM 2522 O O . ASP A 1 317 ? 0.227 25.985 12.822 1.00 76.31 317 ASP A O 1
ATOM 2526 N N . GLU A 1 318 ? 2.147 25.283 11.921 1.00 76.00 318 GLU A N 1
ATOM 2527 C CA . GLU A 1 318 ? 1.596 24.796 10.664 1.00 76.00 318 GLU A CA 1
ATOM 2528 C C . GLU A 1 318 ? 0.802 23.490 10.856 1.00 76.00 318 GLU A C 1
ATOM 2530 O O . GLU A 1 318 ? -0.319 23.411 10.362 1.00 76.00 318 GLU A O 1
ATOM 2535 N N . TYR A 1 319 ? 1.290 22.515 11.645 1.00 78.62 319 TYR A N 1
ATOM 2536 C CA . TYR A 1 319 ? 0.506 21.309 11.977 1.00 78.62 319 TYR A CA 1
ATOM 2537 C C . TYR A 1 319 ? -0.763 21.664 12.736 1.00 78.62 319 TYR A C 1
ATOM 2539 O O . TYR A 1 319 ? -1.825 21.123 12.452 1.00 78.62 319 TYR A O 1
ATOM 2547 N N . LYS A 1 320 ? -0.676 22.590 13.696 1.00 81.44 320 LYS A N 1
ATOM 2548 C CA . LYS A 1 320 ? -1.857 23.042 14.442 1.00 81.44 320 LYS A CA 1
ATOM 2549 C C . LYS A 1 320 ? -2.886 23.675 13.515 1.00 81.44 320 LYS A C 1
ATOM 2551 O O . LYS A 1 320 ? -4.052 23.311 13.591 1.00 81.44 320 LYS A O 1
ATOM 2556 N N . ARG A 1 321 ? -2.449 24.564 12.616 1.00 85.38 321 ARG A N 1
ATOM 2557 C CA . ARG A 1 321 ? -3.325 25.175 11.607 1.00 85.38 321 ARG A CA 1
ATOM 2558 C C . ARG A 1 321 ? -3.970 24.130 10.707 1.00 85.38 321 ARG A C 1
ATOM 2560 O O . ARG A 1 321 ? -5.186 24.155 10.571 1.00 85.38 321 ARG A O 1
ATOM 2567 N N . PHE A 1 322 ? -3.193 23.196 10.159 1.00 86.38 322 PHE A N 1
ATOM 2568 C CA . PHE A 1 322 ? -3.736 22.127 9.323 1.00 86.38 322 PHE A CA 1
ATOM 2569 C C . PHE A 1 322 ? -4.755 21.272 10.088 1.00 86.38 322 PHE A C 1
ATOM 2571 O O . PHE A 1 322 ? -5.851 21.048 9.588 1.00 86.38 322 PHE A O 1
ATOM 2578 N N . LYS A 1 323 ? -4.438 20.852 11.321 1.00 88.94 323 LYS A N 1
ATOM 2579 C CA . LYS A 1 323 ? -5.351 20.078 12.179 1.00 88.94 323 LYS A CA 1
ATOM 2580 C C . LYS A 1 323 ? -6.664 20.816 12.434 1.00 88.94 323 LYS A C 1
ATOM 2582 O O . LYS A 1 323 ? -7.720 20.203 12.327 1.00 88.94 323 LYS A O 1
ATOM 2587 N N . THR A 1 324 ? -6.609 22.117 12.727 1.00 91.31 324 THR A N 1
ATOM 2588 C CA . THR A 1 324 ? -7.812 22.949 12.866 1.00 91.31 324 THR A CA 1
ATOM 2589 C C . THR A 1 324 ? -8.605 22.989 11.563 1.00 91.31 324 THR A C 1
ATOM 2591 O O . THR A 1 324 ? -9.788 22.687 11.578 1.00 91.31 324 THR A O 1
ATOM 2594 N N . MET A 1 325 ? -7.958 23.262 10.428 1.00 92.06 325 MET A N 1
ATOM 2595 C CA . MET A 1 325 ? -8.633 23.323 9.126 1.00 92.06 325 MET A CA 1
ATOM 2596 C C . MET A 1 325 ? -9.264 21.985 8.718 1.00 92.06 325 MET A C 1
ATOM 2598 O O . MET A 1 325 ? -10.362 21.971 8.171 1.00 92.06 325 MET A O 1
ATOM 2602 N N . ALA A 1 326 ? -8.591 20.866 8.987 1.00 92.62 326 ALA A N 1
ATOM 2603 C CA . ALA A 1 326 ? -9.110 19.533 8.708 1.00 92.62 326 ALA A CA 1
ATOM 2604 C C . ALA A 1 326 ? -10.314 19.198 9.603 1.00 92.62 326 ALA A C 1
ATOM 2606 O O . ALA A 1 326 ? -11.318 18.691 9.109 1.00 92.62 326 ALA A O 1
ATOM 2607 N N . ALA A 1 327 ? -10.244 19.529 10.896 1.00 94.56 327 ALA A N 1
ATOM 2608 C CA . ALA A 1 327 ? -11.369 19.366 11.813 1.00 94.56 327 ALA A CA 1
ATOM 2609 C C . ALA A 1 327 ? -12.564 20.254 11.417 1.00 94.56 327 ALA A C 1
ATOM 2611 O O . ALA A 1 327 ? -13.695 19.774 11.391 1.00 94.56 327 ALA A O 1
ATOM 2612 N N . ASP A 1 328 ? -12.317 21.511 11.035 1.00 94.44 328 ASP A N 1
ATOM 2613 C CA . ASP A 1 328 ? -13.345 22.447 10.557 1.00 94.44 328 ASP A CA 1
ATOM 2614 C C . ASP A 1 328 ? -14.002 21.967 9.249 1.00 94.44 328 ASP A C 1
ATOM 2616 O O . ASP A 1 328 ? -15.184 22.220 9.016 1.00 94.44 328 ASP A O 1
ATOM 2620 N N . ALA A 1 329 ? -13.258 21.243 8.406 1.00 92.25 329 ALA A N 1
ATOM 2621 C CA . ALA A 1 329 ? -13.774 20.589 7.204 1.00 92.25 329 ALA A CA 1
ATOM 2622 C C . ALA A 1 329 ? -14.568 19.296 7.495 1.00 92.25 329 ALA A C 1
ATOM 2624 O O . ALA A 1 329 ? -15.129 18.709 6.574 1.00 92.25 329 ALA A O 1
ATOM 2625 N N . GLY A 1 330 ? -14.647 18.862 8.759 1.00 93.81 330 GLY A N 1
ATOM 2626 C CA . GLY A 1 330 ? -15.404 17.683 9.188 1.00 93.81 330 GLY A CA 1
ATOM 2627 C C . GLY A 1 330 ? -14.606 16.376 9.213 1.00 93.81 330 GLY A C 1
ATOM 2628 O O . GLY A 1 330 ? -15.193 15.314 9.424 1.00 93.81 330 GLY A O 1
ATOM 2629 N N . PHE A 1 331 ? -13.285 16.418 9.023 1.00 96.38 331 PHE A N 1
ATOM 2630 C CA . PHE A 1 331 ? -12.443 15.225 9.118 1.00 96.38 331 PHE A CA 1
ATOM 2631 C C . PHE A 1 331 ? -12.159 14.833 10.570 1.00 96.38 331 PHE A C 1
ATOM 2633 O O . PHE A 1 331 ? -12.091 15.672 11.470 1.00 96.38 331 PHE A O 1
ATOM 2640 N N . THR A 1 332 ? -11.922 13.540 10.803 1.00 96.94 332 THR A N 1
ATOM 2641 C CA . THR A 1 332 ? -11.461 13.070 12.114 1.00 96.94 332 THR A CA 1
ATOM 2642 C C . THR A 1 332 ? -9.974 13.366 12.252 1.00 96.94 332 THR A C 1
ATOM 2644 O O . THR A 1 332 ? -9.179 12.941 11.420 1.00 96.94 332 THR A O 1
ATOM 2647 N N . VAL A 1 333 ? -9.584 14.076 13.308 1.00 94.12 333 VAL A N 1
ATOM 2648 C CA . VAL A 1 333 ? -8.184 14.427 13.575 1.00 94.12 333 VAL A CA 1
ATOM 2649 C C . VAL A 1 333 ? -7.777 13.873 14.935 1.00 94.12 333 VAL A C 1
ATOM 2651 O O . VAL A 1 333 ? -8.400 14.184 15.949 1.00 94.12 333 VAL A O 1
ATOM 2654 N N . VAL A 1 334 ? -6.722 13.061 14.962 1.00 92.00 334 VAL A N 1
ATOM 2655 C CA . VAL A 1 334 ? -6.192 12.428 16.173 1.00 92.00 334 VAL A CA 1
ATOM 2656 C C . VAL A 1 334 ? -4.790 12.959 16.461 1.00 92.00 334 VAL A C 1
ATOM 2658 O O . VAL A 1 334 ? -3.857 12.746 15.693 1.00 92.00 334 VAL A O 1
ATOM 2661 N N . ASP A 1 335 ? -4.627 13.640 17.592 1.00 86.12 335 ASP A N 1
ATOM 2662 C CA . ASP A 1 335 ? -3.316 14.075 18.073 1.00 86.12 335 ASP A CA 1
ATOM 2663 C C . ASP A 1 335 ? -2.749 13.043 19.052 1.00 86.12 335 ASP A C 1
ATOM 2665 O O . ASP A 1 335 ? -3.312 12.835 20.129 1.00 86.12 335 ASP A O 1
ATOM 2669 N N . LEU A 1 336 ? -1.662 12.378 18.659 1.00 80.00 336 LEU A N 1
ATOM 2670 C CA . LEU A 1 336 ? -1.001 11.352 19.469 1.00 80.00 336 LEU A CA 1
ATOM 2671 C C . LEU A 1 336 ? 0.262 11.878 20.146 1.00 80.00 336 LEU A C 1
ATOM 2673 O O . LEU A 1 336 ? 0.775 11.240 21.059 1.00 80.00 336 LEU A O 1
ATOM 2677 N N . SER A 1 337 ? 0.783 13.017 19.693 1.00 74.00 337 SER A N 1
ATOM 2678 C CA . SER A 1 337 ? 2.200 13.351 19.810 1.00 74.00 337 SER A CA 1
ATOM 2679 C C . SER A 1 337 ? 2.721 13.340 21.256 1.00 74.00 337 SER A C 1
ATOM 2681 O O . SER A 1 337 ? 3.676 12.623 21.564 1.00 74.00 337 SER A O 1
ATOM 2683 N N . ASP A 1 338 ? 2.073 14.061 22.171 1.00 74.31 338 ASP A N 1
ATOM 2684 C CA . ASP A 1 338 ? 2.554 14.158 23.557 1.00 74.31 338 ASP A CA 1
ATOM 2685 C C . ASP A 1 338 ? 2.382 12.847 24.348 1.00 74.31 338 ASP A C 1
ATOM 2687 O O . ASP A 1 338 ? 3.261 12.438 25.112 1.00 74.31 338 ASP A O 1
ATOM 2691 N N . GLU A 1 339 ? 1.255 12.160 24.158 1.00 80.94 339 GLU A N 1
ATOM 2692 C CA . GLU A 1 339 ? 0.943 10.915 24.865 1.00 80.94 339 GLU A CA 1
ATOM 2693 C C . GLU A 1 339 ? 1.771 9.733 24.351 1.00 80.94 339 GLU A C 1
ATOM 2695 O O . GLU A 1 339 ? 2.139 8.842 25.123 1.00 80.94 339 GLU A O 1
ATOM 2700 N N . LEU A 1 340 ? 2.103 9.746 23.063 1.00 79.25 340 LEU A N 1
ATOM 2701 C CA . LEU A 1 340 ? 2.875 8.708 22.404 1.00 79.25 340 LEU A CA 1
ATOM 2702 C C . LEU A 1 340 ? 4.298 8.637 22.943 1.00 79.25 340 LEU A C 1
ATOM 2704 O O . LEU A 1 340 ? 4.759 7.548 23.274 1.00 79.25 340 LEU A O 1
ATOM 2708 N N . MET A 1 341 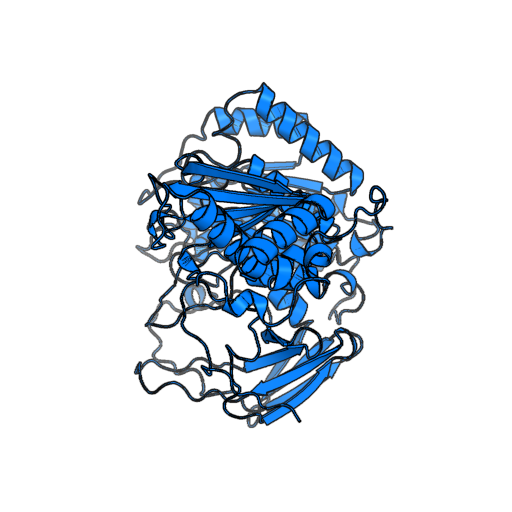? 4.974 9.777 23.109 1.00 76.25 341 MET A N 1
ATOM 2709 C CA . MET A 1 341 ? 6.316 9.786 23.696 1.00 76.25 341 MET A CA 1
ATOM 2710 C C . MET A 1 341 ? 6.298 9.216 25.120 1.00 76.25 341 MET A C 1
ATOM 2712 O O . MET A 1 341 ? 7.127 8.374 25.458 1.00 76.25 341 MET A O 1
ATOM 2716 N N . ARG A 1 342 ? 5.315 9.616 25.939 1.00 79.31 342 ARG A N 1
ATOM 2717 C CA . ARG A 1 342 ? 5.158 9.092 27.303 1.00 79.31 342 ARG A CA 1
ATOM 2718 C C . ARG A 1 342 ? 4.940 7.577 27.303 1.00 79.31 342 ARG A C 1
ATOM 2720 O O . ARG A 1 342 ? 5.662 6.856 27.981 1.00 79.31 342 ARG A O 1
ATOM 2727 N N . SER A 1 343 ? 3.994 7.104 26.498 1.00 82.38 343 SER A N 1
ATOM 2728 C CA . SER A 1 343 ? 3.630 5.683 26.431 1.00 82.38 343 SER A CA 1
ATOM 2729 C C . SER A 1 343 ? 4.771 4.822 25.882 1.00 82.38 343 SER A C 1
ATOM 2731 O O . SER A 1 343 ? 5.018 3.725 26.374 1.00 82.38 343 SER A O 1
ATOM 2733 N N . ALA A 1 344 ? 5.514 5.326 24.894 1.00 78.81 344 ALA A N 1
ATOM 2734 C CA . ALA A 1 344 ? 6.660 4.623 24.331 1.00 78.81 344 ALA A CA 1
ATOM 2735 C C . ALA A 1 344 ? 7.839 4.538 25.317 1.00 78.81 344 ALA A C 1
ATOM 2737 O O . ALA A 1 344 ? 8.543 3.529 25.323 1.00 78.81 344 ALA A O 1
ATOM 2738 N N . LEU A 1 345 ? 8.044 5.562 26.157 1.00 77.06 345 LEU A N 1
ATOM 2739 C CA . LEU A 1 345 ? 9.040 5.539 27.235 1.00 77.06 345 LEU A CA 1
ATOM 2740 C C . LEU A 1 345 ? 8.658 4.554 28.345 1.00 77.06 345 LEU A C 1
ATOM 2742 O O . LEU A 1 345 ? 9.521 3.806 28.800 1.00 77.06 345 LEU A O 1
ATOM 2746 N N . ASP A 1 346 ? 7.380 4.504 28.731 1.00 78.94 346 ASP A N 1
ATOM 2747 C CA . ASP A 1 346 ? 6.875 3.573 29.753 1.00 78.94 346 ASP A CA 1
ATOM 2748 C C . ASP A 1 346 ? 7.052 2.100 29.339 1.00 78.94 346 ASP A C 1
ATOM 2750 O O . ASP A 1 346 ? 7.288 1.232 30.181 1.00 78.94 346 ASP A O 1
ATOM 2754 N N . LEU A 1 347 ? 6.967 1.815 28.036 1.00 75.94 347 LEU A N 1
ATOM 2755 C CA . LEU A 1 347 ? 7.146 0.476 27.464 1.00 75.94 347 LEU A CA 1
ATOM 2756 C C . LEU A 1 347 ? 8.593 0.170 27.057 1.00 75.94 347 LEU A C 1
ATOM 2758 O O . LEU A 1 347 ? 8.878 -0.937 26.590 1.00 75.94 347 LEU A O 1
ATOM 2762 N N . SER A 1 348 ? 9.507 1.130 27.203 1.00 73.88 348 SER A N 1
ATOM 2763 C CA . SER A 1 348 ? 10.858 0.986 26.679 1.00 73.88 348 SER A CA 1
ATOM 2764 C C . SER A 1 348 ? 11.686 0.004 27.516 1.00 73.88 348 SER A C 1
ATOM 2766 O O . SER A 1 348 ? 11.808 0.184 28.733 1.00 73.88 348 SER A O 1
ATOM 2768 N N . PRO A 1 349 ? 12.327 -1.013 26.908 1.00 70.38 349 PRO A N 1
ATOM 2769 C CA . PRO A 1 349 ? 13.294 -1.848 27.611 1.00 70.38 349 PRO A CA 1
ATOM 2770 C C . PRO A 1 349 ? 14.414 -0.982 28.206 1.00 70.38 349 PRO A C 1
ATOM 2772 O O . PRO A 1 349 ? 14.897 -0.062 27.544 1.00 70.38 349 PRO A O 1
ATOM 2775 N N . PHE A 1 350 ? 14.847 -1.274 29.439 1.00 67.75 350 PHE A N 1
ATOM 2776 C CA . PHE A 1 350 ? 15.835 -0.464 30.170 1.00 67.75 350 PHE A CA 1
ATOM 2777 C C . PHE A 1 350 ? 17.035 -0.055 29.294 1.00 67.75 350 PHE A C 1
ATOM 2779 O O . PHE A 1 350 ? 17.789 -0.901 28.813 1.00 67.75 350 PHE A O 1
ATOM 2786 N N . GLY A 1 351 ? 17.212 1.258 29.108 1.00 65.81 351 GLY A N 1
ATOM 2787 C CA . GLY A 1 351 ? 18.326 1.846 28.354 1.00 65.81 351 GLY A CA 1
ATOM 2788 C C . GLY A 1 351 ? 18.187 1.812 26.827 1.00 65.81 351 GLY A C 1
ATOM 2789 O O . GLY A 1 351 ? 19.112 2.232 26.135 1.00 65.81 351 GLY A O 1
ATOM 2790 N N . SER A 1 352 ? 17.062 1.336 26.287 1.00 73.38 352 SER A N 1
ATOM 2791 C CA . SER A 1 352 ? 16.761 1.428 24.856 1.00 73.38 352 SER A CA 1
ATOM 2792 C C . SER A 1 352 ? 15.890 2.655 24.598 1.00 73.38 352 SER A C 1
ATOM 2794 O O . SER A 1 352 ? 14.863 2.794 25.257 1.00 73.38 352 SER A O 1
ATOM 2796 N N . PRO A 1 353 ? 16.255 3.559 23.678 1.00 74.12 353 PRO A N 1
ATOM 2797 C CA . PRO A 1 353 ? 15.372 4.653 23.298 1.00 74.12 353 PRO A CA 1
ATOM 2798 C C . PRO A 1 353 ? 14.243 4.123 22.397 1.00 74.12 353 PRO A C 1
ATOM 2800 O O . PRO A 1 353 ? 14.502 3.237 21.578 1.00 74.12 353 PRO A O 1
ATOM 2803 N N . PRO A 1 354 ? 13.019 4.675 22.474 1.00 75.50 354 PRO A N 1
ATOM 2804 C CA . PRO A 1 354 ? 11.926 4.314 21.565 1.00 75.50 354 PRO A CA 1
ATOM 2805 C C . PRO A 1 354 ? 12.224 4.663 20.097 1.00 75.50 354 PRO A C 1
ATOM 2807 O O . PRO A 1 354 ? 11.580 4.129 19.197 1.00 75.50 354 PRO A O 1
ATOM 2810 N N . TYR A 1 355 ? 13.217 5.528 19.864 1.00 73.69 355 TYR A N 1
ATOM 2811 C CA . TYR A 1 355 ? 13.705 5.941 18.552 1.00 73.69 355 TYR A CA 1
ATOM 2812 C C . TYR A 1 355 ? 15.233 6.043 18.582 1.00 73.69 355 TYR A C 1
ATOM 2814 O O . TYR A 1 355 ? 15.787 6.897 19.275 1.00 73.69 355 TYR A O 1
ATOM 2822 N N . ARG A 1 356 ? 15.949 5.210 17.813 1.00 67.56 356 ARG A N 1
ATOM 2823 C CA . ARG A 1 356 ? 17.408 5.379 17.631 1.00 67.56 356 ARG A CA 1
ATOM 2824 C C . ARG A 1 356 ? 17.758 6.509 16.665 1.00 67.56 356 ARG A C 1
ATOM 2826 O O . ARG A 1 356 ? 18.791 7.158 16.811 1.00 67.56 356 ARG A O 1
ATOM 2833 N N . SER A 1 357 ? 16.908 6.742 15.670 1.00 69.44 357 SER A N 1
ATOM 2834 C CA . SER A 1 357 ? 17.048 7.823 14.693 1.00 69.44 357 SER A CA 1
ATOM 2835 C C . SER A 1 357 ? 15.676 8.423 14.375 1.00 69.44 357 SER A C 1
ATOM 2837 O O . SER A 1 357 ? 15.082 9.056 15.236 1.00 69.44 357 SER A O 1
ATOM 2839 N N . HIS A 1 358 ? 15.170 8.235 13.160 1.00 69.81 358 HIS A N 1
ATOM 2840 C CA . HIS A 1 358 ? 13.847 8.673 12.721 1.00 69.81 358 HIS A CA 1
ATOM 2841 C C . HIS A 1 358 ? 12.845 7.514 12.615 1.00 69.81 358 HIS A C 1
ATOM 2843 O O . HIS A 1 358 ? 11.687 7.755 12.302 1.00 69.81 358 HIS A O 1
ATOM 2849 N N . HIS A 1 359 ? 13.283 6.270 12.843 1.00 77.88 359 HIS A N 1
ATOM 2850 C CA . HIS A 1 359 ? 12.427 5.083 12.822 1.00 77.88 359 HIS A CA 1
ATOM 2851 C C . HIS A 1 359 ? 12.157 4.588 14.239 1.00 77.88 359 HIS A C 1
ATOM 2853 O O . HIS A 1 359 ? 13.046 4.629 15.096 1.00 77.88 359 HIS A O 1
ATOM 2859 N N . ALA A 1 360 ? 10.929 4.128 14.452 1.00 76.88 360 ALA A N 1
ATOM 2860 C CA . ALA A 1 360 ? 10.443 3.629 15.725 1.00 76.88 360 ALA A CA 1
ATOM 2861 C C . ALA A 1 360 ? 11.016 2.247 16.060 1.00 76.88 360 ALA A C 1
ATOM 2863 O O . ALA A 1 360 ? 11.160 1.377 15.197 1.00 76.88 360 ALA A O 1
ATOM 2864 N N . ALA A 1 361 ? 11.257 2.005 17.341 1.00 78.56 361 ALA A N 1
ATOM 2865 C CA . ALA A 1 361 ? 11.386 0.654 17.856 1.00 78.56 361 ALA A CA 1
ATOM 2866 C C . ALA A 1 361 ? 10.031 -0.078 17.834 1.00 78.56 361 ALA A C 1
ATOM 2868 O O . ALA A 1 361 ? 8.986 0.578 17.871 1.00 78.56 361 ALA A O 1
ATOM 2869 N N . PRO A 1 362 ? 9.999 -1.427 17.816 1.00 79.62 362 PRO A N 1
ATOM 2870 C CA . PRO A 1 362 ? 8.742 -2.178 17.746 1.00 79.62 362 PRO A CA 1
ATOM 2871 C C . PRO A 1 362 ? 7.736 -1.806 18.849 1.00 79.62 362 PRO A C 1
ATOM 2873 O O . PRO A 1 362 ? 6.551 -1.651 18.573 1.00 79.62 362 PRO A O 1
ATOM 2876 N N . TRP A 1 363 ? 8.203 -1.562 20.081 1.00 79.88 363 TRP A N 1
ATOM 2877 C CA . TRP A 1 363 ? 7.337 -1.143 21.194 1.00 79.88 363 TRP A CA 1
ATOM 2878 C C . TRP A 1 363 ? 6.768 0.272 21.029 1.00 79.88 363 TRP A C 1
ATOM 2880 O O . TRP A 1 363 ? 5.691 0.571 21.539 1.00 79.88 363 TRP A O 1
ATOM 2890 N N . ALA A 1 364 ? 7.466 1.150 20.308 1.00 81.12 364 ALA A N 1
ATOM 2891 C CA . ALA A 1 364 ? 6.973 2.488 20.014 1.00 81.12 364 ALA A CA 1
ATOM 2892 C C . ALA A 1 364 ? 5.920 2.461 18.890 1.00 81.12 364 ALA A C 1
ATOM 2894 O O . ALA A 1 364 ? 4.946 3.211 18.955 1.00 81.12 364 ALA A O 1
ATOM 2895 N N . ILE A 1 365 ? 6.061 1.547 17.918 1.00 83.25 365 ILE A N 1
ATOM 2896 C CA . ILE A 1 365 ? 5.020 1.249 16.917 1.00 83.25 365 ILE A CA 1
ATOM 2897 C C . ILE A 1 365 ? 3.765 0.700 17.602 1.00 83.25 365 ILE A C 1
ATOM 2899 O O . ILE A 1 365 ? 2.657 1.130 17.285 1.00 83.25 365 ILE A O 1
ATOM 2903 N N . ASP A 1 366 ? 3.933 -0.207 18.565 1.00 85.56 366 ASP A N 1
ATOM 2904 C CA . ASP A 1 366 ? 2.832 -0.732 19.375 1.00 85.56 366 ASP A CA 1
ATOM 2905 C C . ASP A 1 366 ? 2.092 0.371 20.127 1.00 85.56 366 ASP A C 1
ATOM 2907 O O . ASP A 1 366 ? 0.873 0.474 20.006 1.00 85.56 366 ASP A O 1
ATOM 2911 N N . ALA A 1 367 ? 2.825 1.233 20.838 1.00 86.19 367 ALA A N 1
ATOM 2912 C CA . ALA A 1 367 ? 2.239 2.365 21.549 1.00 86.19 367 ALA A CA 1
ATOM 2913 C C . ALA A 1 367 ? 1.455 3.291 20.603 1.00 86.19 367 ALA A C 1
ATOM 2915 O O . ALA A 1 367 ? 0.345 3.708 20.927 1.00 86.19 367 ALA A O 1
ATOM 2916 N N . ALA A 1 368 ? 2.000 3.583 19.416 1.00 86.88 368 ALA A N 1
ATOM 2917 C CA . ALA A 1 368 ? 1.326 4.408 18.415 1.00 86.88 368 ALA A CA 1
ATOM 2918 C C . ALA A 1 368 ? 0.031 3.759 17.912 1.00 86.88 368 ALA A C 1
ATOM 2920 O O . ALA A 1 368 ? -1.002 4.423 17.831 1.00 86.88 368 ALA A O 1
ATOM 2921 N N . ALA A 1 369 ? 0.076 2.465 17.589 1.00 89.81 369 ALA A N 1
ATOM 2922 C CA . ALA A 1 369 ? -1.070 1.728 17.073 1.00 89.81 369 ALA A CA 1
ATOM 2923 C C . ALA A 1 369 ? -2.176 1.568 18.126 1.00 89.81 369 ALA A C 1
ATOM 2925 O O . ALA A 1 369 ? -3.356 1.687 17.794 1.00 89.81 369 ALA A O 1
ATOM 2926 N N . ASP A 1 370 ? -1.804 1.341 19.388 1.00 90.81 370 ASP A N 1
ATOM 2927 C CA . ASP A 1 370 ? -2.747 1.239 20.501 1.00 90.81 370 ASP A CA 1
ATOM 2928 C C . ASP A 1 370 ? -3.428 2.576 20.784 1.00 90.81 370 ASP A C 1
ATOM 2930 O O . ASP A 1 370 ? -4.657 2.637 20.825 1.00 90.81 370 ASP A O 1
ATOM 2934 N N . LEU A 1 371 ? -2.653 3.661 20.885 1.00 91.19 371 LEU A N 1
ATOM 2935 C CA . LEU A 1 371 ? -3.205 4.997 21.098 1.00 91.19 371 LEU A CA 1
ATOM 2936 C C . LEU A 1 371 ? -4.100 5.428 19.935 1.00 91.19 371 LEU A C 1
ATOM 2938 O O . LEU A 1 371 ? -5.223 5.874 20.168 1.00 91.19 371 LEU A O 1
ATOM 2942 N N . LEU A 1 372 ? -3.653 5.270 18.684 1.00 93.12 372 LEU A N 1
ATOM 2943 C CA . LEU A 1 372 ? -4.481 5.614 17.528 1.00 93.12 372 LEU A CA 1
ATOM 2944 C C . LEU A 1 372 ? -5.767 4.791 17.513 1.00 93.12 372 LEU A C 1
ATOM 2946 O O . LEU A 1 372 ? -6.850 5.365 17.396 1.00 93.12 372 LEU A O 1
ATOM 2950 N N . GLY A 1 373 ? -5.647 3.470 17.666 1.00 93.75 373 GLY A N 1
ATOM 2951 C CA . GLY A 1 373 ? -6.776 2.547 17.672 1.00 93.75 373 GLY A CA 1
ATOM 2952 C C . GLY A 1 373 ? -7.816 2.909 18.733 1.00 93.75 373 GLY A C 1
ATOM 2953 O O . GLY A 1 373 ? -9.008 2.955 18.432 1.00 93.75 373 GLY A O 1
ATOM 2954 N N . ASP A 1 374 ? -7.374 3.249 19.944 1.00 93.12 374 ASP A N 1
ATOM 2955 C CA . ASP A 1 374 ? -8.254 3.622 21.054 1.00 93.12 374 ASP A CA 1
ATOM 2956 C C . ASP A 1 374 ? -8.971 4.951 20.824 1.00 93.12 374 ASP A C 1
ATOM 2958 O O . ASP A 1 374 ? -10.163 5.077 21.121 1.00 93.12 374 ASP A O 1
ATOM 2962 N N . ARG A 1 375 ? -8.264 5.944 20.275 1.00 94.25 375 ARG A N 1
ATOM 2963 C CA . ARG A 1 375 ? -8.821 7.277 20.018 1.00 94.25 375 ARG A CA 1
ATOM 2964 C C . ARG A 1 375 ? -9.796 7.284 18.849 1.00 94.25 375 ARG A C 1
ATOM 2966 O O . ARG A 1 375 ? -10.801 7.987 18.907 1.00 94.25 375 ARG A O 1
ATOM 2973 N N . VAL A 1 376 ? -9.513 6.514 17.801 1.00 95.81 376 VAL A N 1
ATOM 2974 C CA . VAL A 1 376 ? -10.333 6.494 16.585 1.00 95.81 376 VAL A CA 1
ATOM 2975 C C . VAL A 1 376 ? -11.515 5.523 16.688 1.00 95.81 376 VAL A C 1
ATOM 2977 O O . VAL A 1 376 ? -12.535 5.724 16.029 1.00 95.81 376 VAL A O 1
ATOM 2980 N N . TYR A 1 377 ? -11.420 4.494 17.541 1.00 95.56 377 TYR A N 1
ATOM 2981 C CA . TYR A 1 377 ? -12.439 3.451 17.697 1.00 95.56 377 TYR A CA 1
ATOM 2982 C C . TYR A 1 377 ? -13.883 3.976 17.819 1.00 95.56 377 TYR A C 1
ATOM 2984 O O . TYR A 1 377 ? -14.737 3.458 17.097 1.00 95.56 377 TYR A O 1
ATOM 2992 N N . PRO A 1 378 ? -14.208 4.985 18.659 1.00 95.38 378 PRO A N 1
ATOM 2993 C CA . PRO A 1 378 ? -15.589 5.446 18.801 1.00 95.38 378 PRO A CA 1
ATOM 2994 C C . PRO A 1 378 ? -16.172 5.984 17.490 1.00 95.38 378 PRO A C 1
ATOM 2996 O O . PRO A 1 378 ? -17.307 5.649 17.148 1.00 95.38 378 PRO A O 1
ATOM 2999 N N . ALA A 1 379 ? -15.373 6.758 16.750 1.00 96.12 379 ALA A N 1
ATOM 3000 C CA . ALA A 1 379 ? -15.767 7.348 15.478 1.00 96.12 379 ALA A CA 1
ATOM 3001 C C . ALA A 1 379 ? -15.845 6.289 14.368 1.00 96.12 379 ALA A C 1
ATOM 3003 O O . ALA A 1 379 ? -16.815 6.274 13.617 1.00 96.12 379 ALA A O 1
ATOM 3004 N N . LEU A 1 380 ? -14.903 5.334 14.317 1.00 96.50 380 LEU A N 1
ATOM 3005 C CA . LEU A 1 380 ? -14.985 4.197 13.389 1.00 96.50 380 LEU A CA 1
ATOM 3006 C C . LEU A 1 380 ? -16.234 3.360 13.627 1.00 96.50 380 LEU A C 1
ATOM 3008 O O . LEU A 1 380 ? -16.926 2.988 12.687 1.00 96.50 380 LEU A O 1
ATOM 3012 N N . ARG A 1 381 ? -16.529 3.048 14.888 1.00 95.88 381 ARG A N 1
ATOM 3013 C CA . ARG A 1 381 ? -17.704 2.264 15.253 1.00 95.88 381 ARG A CA 1
ATOM 3014 C C . ARG A 1 381 ? -18.979 2.943 14.769 1.00 95.88 381 ARG A C 1
ATOM 3016 O O . ARG A 1 381 ? -19.848 2.273 14.226 1.00 95.88 381 ARG A O 1
ATOM 3023 N N . GLU A 1 382 ? -19.107 4.245 15.002 1.00 95.94 382 GLU A N 1
ATOM 3024 C CA . GLU A 1 382 ? -20.262 5.021 14.549 1.00 95.94 382 GLU A CA 1
ATOM 3025 C C . GLU A 1 382 ? -20.336 5.087 13.024 1.00 95.94 382 GLU A C 1
ATOM 3027 O O . GLU A 1 382 ? -21.389 4.795 12.463 1.00 95.94 382 GLU A O 1
ATOM 3032 N N . HIS A 1 383 ? -19.212 5.375 12.361 1.00 95.81 383 HIS A N 1
ATOM 3033 C CA . HIS A 1 383 ? -19.138 5.438 10.907 1.00 95.81 383 HIS A CA 1
ATOM 3034 C C . HIS A 1 383 ? -19.498 4.104 10.269 1.00 95.81 383 HIS A C 1
ATOM 3036 O O . HIS A 1 383 ? -20.269 4.112 9.331 1.00 95.81 383 HIS A O 1
ATOM 3042 N N . LEU A 1 384 ? -18.990 2.970 10.752 1.00 95.88 384 LEU A N 1
ATOM 3043 C CA . LEU A 1 384 ? -19.144 1.671 10.087 1.00 95.88 384 LEU A CA 1
ATOM 3044 C C . LEU A 1 384 ? -20.442 0.939 10.452 1.00 95.88 384 LEU A C 1
ATOM 3046 O O . LEU A 1 384 ? -20.877 0.046 9.731 1.00 95.88 384 LEU A O 1
ATOM 3050 N N . ARG A 1 385 ? -21.081 1.245 11.581 1.00 94.00 385 ARG A N 1
ATOM 3051 C CA . ARG A 1 385 ? -22.223 0.451 12.052 1.00 94.00 385 ARG A CA 1
ATOM 3052 C C . ARG A 1 385 ? -23.404 0.509 11.073 1.00 94.00 385 ARG A C 1
ATOM 3054 O O . ARG A 1 385 ? -23.940 1.571 10.785 1.00 94.00 385 ARG A O 1
ATOM 3061 N N . GLY A 1 386 ? -23.859 -0.668 10.635 1.00 89.62 386 GLY A N 1
ATOM 3062 C CA . GLY A 1 386 ? -25.057 -0.825 9.801 1.00 89.62 386 GLY A CA 1
ATOM 3063 C C . GLY A 1 386 ? -24.882 -0.444 8.328 1.00 89.62 386 GLY A C 1
ATOM 3064 O O . GLY A 1 386 ? -25.878 -0.381 7.611 1.00 89.62 386 GLY A O 1
ATOM 3065 N N . ARG A 1 387 ? -23.651 -0.193 7.870 1.00 92.81 387 ARG A N 1
ATOM 3066 C CA . ARG A 1 387 ? -23.378 0.178 6.478 1.00 92.81 387 ARG A CA 1
ATOM 3067 C C . ARG A 1 387 ? -23.062 -1.015 5.600 1.00 92.81 387 ARG A C 1
ATOM 3069 O O . ARG A 1 387 ? -22.721 -2.099 6.061 1.00 92.81 387 ARG A O 1
ATOM 3076 N N . VAL A 1 388 ? -23.173 -0.778 4.300 1.00 91.75 388 VAL A N 1
ATOM 3077 C CA . VAL A 1 388 ? -22.663 -1.695 3.286 1.00 91.75 388 VAL A CA 1
ATOM 3078 C C . VAL A 1 388 ? -21.163 -1.425 3.135 1.00 91.75 388 VAL A C 1
ATOM 3080 O O . VAL A 1 388 ? -20.795 -0.268 2.893 1.00 91.75 388 VAL A O 1
ATOM 3083 N N . PRO A 1 389 ? -20.296 -2.438 3.293 1.00 91.56 389 PRO A N 1
ATOM 3084 C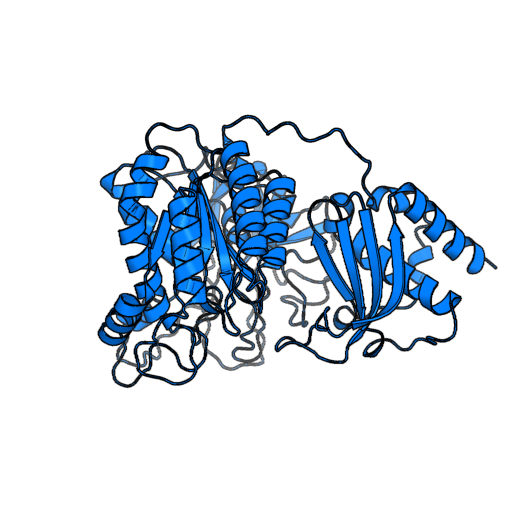 CA . PRO A 1 389 ? -18.861 -2.294 3.066 1.00 91.56 389 PRO A CA 1
ATOM 3085 C C . PRO A 1 389 ? -18.551 -1.823 1.654 1.00 91.56 389 PRO A C 1
ATOM 3087 O O . PRO A 1 389 ? -19.311 -2.116 0.731 1.00 91.56 389 PRO A O 1
ATOM 3090 N N . ALA A 1 390 ? -17.419 -1.146 1.487 1.00 87.69 390 ALA A N 1
ATOM 3091 C CA . ALA A 1 390 ? -17.020 -0.560 0.218 1.00 87.69 390 ALA A CA 1
ATOM 3092 C C . ALA A 1 390 ? -17.063 -1.575 -0.936 1.00 87.69 390 ALA A C 1
ATOM 3094 O O . ALA A 1 390 ? -17.758 -1.333 -1.909 1.00 87.69 390 ALA A O 1
ATOM 3095 N N . PHE A 1 391 ? -16.477 -2.768 -0.786 1.00 81.88 391 PHE A N 1
ATOM 3096 C CA . PHE A 1 391 ? -16.472 -3.799 -1.840 1.00 81.88 391 PHE A CA 1
ATOM 3097 C C . PHE A 1 391 ? -17.873 -4.250 -2.318 1.00 81.88 391 PHE A C 1
ATOM 3099 O O . PHE A 1 391 ? -17.992 -4.837 -3.391 1.00 81.88 391 PHE A O 1
ATOM 3106 N N . GLY A 1 392 ? -18.922 -4.038 -1.512 1.00 81.06 392 GLY A N 1
ATOM 3107 C CA . GLY A 1 392 ? -20.307 -4.384 -1.843 1.00 81.06 392 GLY A CA 1
ATOM 3108 C C . GLY A 1 392 ? -21.105 -3.233 -2.462 1.00 81.06 392 GLY A C 1
ATOM 3109 O O . GLY A 1 392 ? -22.278 -3.417 -2.792 1.00 81.06 392 GLY A O 1
ATOM 3110 N N . ARG A 1 393 ? -20.510 -2.041 -2.588 1.00 83.75 393 ARG A N 1
ATOM 3111 C CA . ARG A 1 393 ? -21.126 -0.882 -3.240 1.00 83.75 393 ARG A CA 1
ATOM 3112 C C . ARG A 1 393 ? -20.964 -1.009 -4.760 1.00 83.75 393 ARG A C 1
ATOM 3114 O O . ARG A 1 393 ? -20.027 -1.655 -5.230 1.00 83.75 393 ARG A O 1
ATOM 3121 N N . PRO A 1 394 ? -21.863 -0.406 -5.556 1.00 76.25 394 PRO A N 1
ATOM 3122 C CA . PRO A 1 394 ? -21.639 -0.292 -6.990 1.00 76.25 394 PRO A CA 1
ATOM 3123 C C . PRO A 1 394 ? -20.292 0.398 -7.270 1.00 76.25 394 PRO A C 1
ATOM 3125 O O . PRO A 1 394 ? -19.908 1.305 -6.518 1.00 76.25 394 PRO A O 1
ATOM 3128 N N . PRO A 1 395 ? -19.575 0.012 -8.341 1.00 68.88 395 PRO A N 1
ATOM 3129 C CA . PRO A 1 395 ? -18.478 0.832 -8.833 1.00 68.88 395 PRO A CA 1
ATOM 3130 C C . PRO A 1 395 ? -19.017 2.240 -9.100 1.00 68.88 395 PRO A C 1
ATOM 3132 O O . PRO A 1 395 ? -20.143 2.406 -9.572 1.00 68.88 395 PRO A O 1
ATOM 3135 N N . VAL A 1 396 ? -18.245 3.258 -8.731 1.00 67.38 396 VAL A N 1
ATOM 3136 C CA . VAL A 1 396 ? -18.622 4.634 -9.047 1.00 67.38 396 VAL A CA 1
ATOM 3137 C C . VAL A 1 396 ? -18.323 4.829 -10.525 1.00 67.38 396 VAL A C 1
ATOM 3139 O O . VAL A 1 396 ? -17.192 4.553 -10.910 1.00 67.38 396 VAL A O 1
ATOM 3142 N N . ASP A 1 397 ? -19.307 5.265 -11.322 1.00 56.88 397 ASP A N 1
ATOM 3143 C CA . ASP A 1 397 ? -19.147 5.448 -12.772 1.00 56.88 397 ASP A CA 1
ATOM 3144 C C . ASP A 1 397 ? -17.817 6.158 -13.078 1.00 56.88 397 ASP A C 1
ATOM 3146 O O . ASP A 1 397 ? -17.548 7.266 -12.588 1.00 56.88 397 ASP A O 1
ATOM 3150 N N . GLU A 1 398 ? -16.965 5.466 -13.831 1.00 53.56 398 GLU A N 1
ATOM 3151 C CA . GLU A 1 398 ? -15.750 6.015 -14.420 1.00 53.56 398 GLU A CA 1
ATOM 3152 C C . GLU A 1 398 ? -16.130 6.749 -15.710 1.00 53.56 398 GLU A C 1
ATOM 3154 O O . GLU A 1 398 ? -17.028 6.322 -16.441 1.00 53.56 398 GLU A O 1
ATOM 3159 N N . ASP A 1 399 ? -15.457 7.869 -15.987 1.00 44.59 399 ASP A N 1
ATOM 3160 C CA . ASP A 1 399 ? -15.558 8.523 -17.293 1.00 44.59 399 ASP A CA 1
ATOM 3161 C C . ASP A 1 399 ? -15.159 7.508 -18.388 1.00 44.59 399 ASP A C 1
ATOM 3163 O O . ASP A 1 399 ? -14.242 6.705 -18.184 1.00 44.59 399 ASP A O 1
ATOM 3167 N N . PRO A 1 400 ? -15.844 7.488 -19.542 1.00 43.59 400 PRO A N 1
ATOM 3168 C CA . PRO A 1 400 ? -15.735 6.401 -20.502 1.00 43.59 400 PRO A CA 1
ATOM 3169 C C . PRO A 1 400 ? -14.321 6.276 -21.090 1.00 43.59 400 PRO A C 1
ATOM 3171 O O . PRO A 1 400 ? -13.798 7.205 -21.699 1.00 43.59 400 PRO A O 1
ATOM 3174 N N . THR A 1 401 ? -13.752 5.079 -20.914 1.00 50.38 401 THR A N 1
ATOM 3175 C CA . THR A 1 401 ? -12.736 4.384 -21.731 1.00 50.38 401 THR A CA 1
ATOM 3176 C C . THR A 1 401 ? -11.961 5.237 -22.745 1.00 50.38 401 THR A C 1
ATOM 3178 O O . THR A 1 401 ? -12.373 5.385 -23.898 1.00 50.38 401 THR A O 1
ATOM 3181 N N . ILE A 1 402 ? -10.779 5.700 -22.338 1.00 56.34 402 ILE A N 1
ATOM 3182 C CA . ILE A 1 402 ? -9.652 5.964 -23.244 1.00 56.34 402 ILE A CA 1
ATOM 3183 C C . ILE A 1 402 ? -8.863 4.645 -23.366 1.00 56.34 402 ILE A C 1
ATOM 3185 O O . ILE A 1 402 ? -8.716 3.933 -22.373 1.00 56.34 402 ILE A O 1
ATOM 3189 N N . ASP A 1 403 ? -8.387 4.288 -24.561 1.00 73.06 403 ASP A N 1
ATOM 3190 C CA . ASP A 1 403 ? -7.587 3.070 -24.788 1.00 73.06 403 ASP A CA 1
ATOM 3191 C C . ASP A 1 403 ? -6.263 3.108 -23.989 1.00 73.06 403 ASP A C 1
ATOM 3193 O O . ASP A 1 403 ? -5.747 4.183 -23.671 1.00 73.06 403 ASP A O 1
ATOM 3197 N N . ALA A 1 404 ? -5.701 1.949 -23.626 1.00 82.75 404 ALA A N 1
ATOM 3198 C CA . ALA A 1 404 ? -4.447 1.894 -22.865 1.00 82.75 404 ALA A CA 1
ATOM 3199 C C . ALA A 1 404 ? -3.255 2.345 -23.721 1.00 82.75 404 ALA A C 1
ATOM 3201 O O . ALA A 1 404 ? -3.218 2.104 -24.928 1.00 82.75 404 ALA A O 1
ATOM 3202 N N . VAL A 1 405 ? -2.236 2.954 -23.106 1.00 89.38 405 VAL A N 1
ATOM 3203 C CA . VAL A 1 405 ? -0.993 3.280 -23.833 1.00 89.38 405 VAL A CA 1
ATOM 3204 C C . VAL A 1 405 ? -0.209 2.030 -24.225 1.00 89.38 405 VAL A C 1
ATOM 3206 O O . VAL A 1 405 ? 0.475 2.061 -25.245 1.00 89.38 405 VAL A O 1
ATOM 3209 N N . ALA A 1 406 ? -0.339 0.920 -23.487 1.00 87.00 406 ALA A N 1
ATOM 3210 C CA . ALA A 1 406 ? 0.275 -0.360 -23.855 1.00 87.00 406 ALA A CA 1
ATOM 3211 C C . ALA A 1 406 ? -0.165 -0.860 -25.240 1.00 87.00 406 ALA A C 1
ATOM 3213 O O . ALA A 1 406 ? 0.647 -1.421 -25.975 1.00 87.00 406 ALA A O 1
ATOM 3214 N N . ASP A 1 407 ? -1.400 -0.561 -25.654 1.00 88.25 407 ASP A N 1
ATOM 3215 C CA . ASP A 1 407 ? -1.928 -0.956 -26.965 1.00 88.25 407 ASP A CA 1
ATOM 3216 C C . ASP A 1 407 ? -1.177 -0.283 -28.132 1.00 88.25 407 ASP A C 1
ATOM 3218 O O . ASP A 1 407 ? -1.279 -0.712 -29.278 1.00 88.25 407 ASP A O 1
ATOM 3222 N N . ALA A 1 408 ? -0.376 0.759 -27.873 1.00 90.38 408 ALA A N 1
ATOM 3223 C CA . ALA A 1 408 ? 0.494 1.358 -28.886 1.00 90.38 408 ALA A CA 1
ATOM 3224 C C . ALA A 1 408 ? 1.616 0.412 -29.361 1.00 90.38 408 ALA A C 1
ATOM 3226 O O . ALA A 1 408 ? 2.190 0.638 -30.427 1.00 90.38 408 ALA A O 1
ATOM 3227 N N . PHE A 1 409 ? 1.934 -0.634 -28.589 1.00 89.88 409 PHE A N 1
ATOM 3228 C CA . PHE A 1 409 ? 2.984 -1.602 -28.912 1.00 89.88 409 PHE A CA 1
ATOM 3229 C C . PHE A 1 409 ? 2.490 -2.797 -29.735 1.00 89.88 409 PHE A C 1
ATOM 3231 O O . PHE A 1 409 ? 3.311 -3.591 -30.183 1.00 89.88 409 PHE A O 1
ATOM 3238 N N . THR A 1 410 ? 1.182 -2.932 -29.986 1.00 84.81 410 THR A N 1
ATOM 3239 C CA . THR A 1 410 ? 0.627 -4.088 -30.715 1.00 84.81 410 THR A CA 1
ATOM 3240 C C . THR A 1 410 ? 1.201 -4.236 -32.130 1.00 84.81 410 THR A C 1
ATOM 3242 O O . THR A 1 410 ? 1.397 -5.357 -32.595 1.00 84.81 410 THR A O 1
ATOM 3245 N N . ASP A 1 411 ? 1.524 -3.120 -32.790 1.00 81.50 411 ASP A N 1
ATOM 3246 C CA . ASP A 1 411 ? 2.080 -3.095 -34.151 1.00 81.50 411 ASP A CA 1
ATOM 3247 C C . ASP A 1 411 ? 3.623 -3.024 -34.187 1.00 81.50 411 ASP A C 1
ATOM 3249 O O . ASP A 1 411 ? 4.223 -2.863 -35.254 1.00 81.50 411 ASP A O 1
ATOM 3253 N N . VAL A 1 412 ? 4.289 -3.116 -33.031 1.00 84.81 412 VAL A N 1
ATOM 3254 C CA . VAL A 1 412 ? 5.753 -3.064 -32.932 1.00 84.81 412 VAL A CA 1
ATOM 3255 C C . VAL A 1 412 ? 6.345 -4.462 -33.170 1.00 84.81 412 VAL A C 1
ATOM 3257 O O . VAL A 1 412 ? 5.927 -5.420 -32.518 1.00 84.81 412 VAL A O 1
ATOM 3260 N N . PRO A 1 413 ? 7.331 -4.621 -34.077 1.00 84.25 413 PRO A N 1
ATOM 3261 C CA . PRO A 1 413 ? 7.981 -5.910 -34.318 1.00 84.25 413 PRO A CA 1
ATOM 3262 C C . PRO A 1 413 ? 8.621 -6.500 -33.053 1.00 84.25 413 PRO A C 1
ATOM 3264 O O . PRO A 1 413 ? 9.295 -5.794 -32.305 1.00 84.25 413 PRO A O 1
ATOM 3267 N N . ALA A 1 414 ? 8.464 -7.809 -32.838 1.00 79.06 414 ALA A N 1
ATOM 3268 C CA . ALA A 1 414 ? 8.941 -8.495 -31.630 1.00 79.06 414 ALA A CA 1
ATOM 3269 C C . ALA A 1 414 ? 10.474 -8.477 -31.449 1.00 79.06 414 ALA A C 1
ATOM 3271 O O . ALA A 1 414 ? 10.968 -8.664 -30.342 1.00 79.06 414 ALA A O 1
ATOM 3272 N N . ASP A 1 415 ? 11.232 -8.273 -32.525 1.00 81.50 415 ASP A N 1
ATOM 3273 C CA . ASP A 1 415 ? 12.694 -8.172 -32.537 1.00 81.50 415 ASP A CA 1
ATOM 3274 C C . ASP A 1 415 ? 13.209 -6.740 -32.325 1.00 81.50 415 ASP A C 1
ATOM 3276 O O . ASP A 1 415 ? 14.388 -6.545 -32.024 1.00 81.50 415 ASP A O 1
ATOM 3280 N N . TRP A 1 416 ? 12.338 -5.733 -32.419 1.00 82.19 416 TRP A N 1
ATOM 3281 C CA . TRP A 1 416 ? 12.704 -4.330 -32.235 1.00 82.19 416 TRP A CA 1
ATOM 3282 C C . TRP A 1 416 ? 13.358 -4.003 -30.883 1.00 82.19 416 TRP A C 1
ATOM 3284 O O . TRP A 1 416 ? 14.310 -3.219 -30.884 1.00 82.19 416 TRP A O 1
ATOM 3294 N N . PRO A 1 417 ? 12.945 -4.592 -29.742 1.00 78.06 417 PRO A N 1
ATOM 3295 C CA . PRO A 1 417 ? 13.570 -4.294 -28.455 1.00 78.06 417 PRO A CA 1
ATOM 3296 C C . PRO A 1 417 ? 15.065 -4.621 -28.419 1.00 78.06 417 PRO A C 1
ATOM 3298 O O . PRO A 1 417 ? 15.828 -3.905 -27.780 1.00 78.06 417 PRO A O 1
ATOM 3301 N N . ALA A 1 418 ? 15.513 -5.638 -29.167 1.00 82.19 418 ALA A N 1
ATOM 3302 C CA . ALA A 1 418 ? 16.930 -5.992 -29.271 1.00 82.19 418 ALA A CA 1
ATOM 3303 C C . ALA A 1 418 ? 17.765 -4.931 -30.012 1.00 82.19 418 ALA A C 1
ATOM 3305 O O . ALA A 1 418 ? 18.992 -4.949 -29.952 1.00 82.19 418 ALA A O 1
ATOM 3306 N N . LEU A 1 419 ? 17.105 -4.011 -30.721 1.00 82.88 419 LEU A N 1
ATOM 3307 C CA . LEU A 1 419 ? 17.739 -2.888 -31.399 1.00 82.88 419 LEU A CA 1
ATOM 3308 C C . LEU A 1 419 ? 17.843 -1.656 -30.497 1.00 82.88 419 LEU A C 1
ATOM 3310 O O . LEU A 1 419 ? 18.475 -0.690 -30.916 1.00 82.88 419 LEU A O 1
ATOM 3314 N N . LEU A 1 420 ? 17.203 -1.635 -29.321 1.00 86.75 420 LEU A N 1
ATOM 3315 C CA . LEU A 1 420 ? 17.185 -0.505 -28.385 1.00 86.75 420 LEU A CA 1
ATOM 3316 C C . LEU A 1 420 ? 18.405 -0.512 -27.442 1.00 86.75 420 LEU A C 1
ATOM 3318 O O . LEU A 1 420 ? 18.956 -1.577 -27.172 1.00 86.75 420 LEU A O 1
ATOM 3322 N N . PRO A 1 421 ? 18.856 0.661 -26.941 1.00 87.31 421 PRO A N 1
ATOM 3323 C CA . PRO A 1 421 ? 19.882 0.709 -25.903 1.00 87.31 421 PRO A CA 1
ATOM 3324 C C . PRO A 1 421 ? 19.445 -0.064 -24.657 1.00 87.31 421 PRO A C 1
ATOM 3326 O O . PRO A 1 421 ? 18.286 0.018 -24.248 1.00 87.31 421 PRO A O 1
ATOM 3329 N N . GLU A 1 422 ? 20.381 -0.767 -24.026 1.00 84.38 422 GLU A N 1
ATOM 3330 C CA . GLU A 1 422 ? 20.122 -1.453 -22.763 1.00 84.38 422 GLU A CA 1
ATOM 3331 C C . GLU A 1 422 ? 20.061 -0.435 -21.615 1.00 84.38 422 GLU A C 1
ATOM 3333 O O . GLU A 1 422 ? 20.962 0.387 -21.435 1.00 84.38 422 GLU A O 1
ATOM 3338 N N . LEU A 1 423 ? 18.982 -0.487 -20.833 1.00 83.88 423 LEU A N 1
ATOM 3339 C CA . LEU A 1 423 ? 18.784 0.345 -19.651 1.00 83.88 423 LEU A CA 1
ATOM 3340 C C . LEU A 1 423 ? 18.886 -0.523 -18.401 1.00 83.88 423 LEU A C 1
ATOM 3342 O O . LEU A 1 423 ? 18.081 -1.427 -18.191 1.00 83.88 423 LEU A O 1
ATOM 3346 N N . GLY A 1 424 ? 19.848 -0.220 -17.531 1.00 76.19 424 GLY A N 1
ATOM 3347 C CA . GLY A 1 424 ? 19.908 -0.852 -16.216 1.00 76.19 424 GLY A CA 1
ATOM 3348 C C . GLY A 1 424 ? 18.728 -0.403 -15.352 1.00 76.19 424 GLY A C 1
ATOM 3349 O O . GLY A 1 424 ? 18.408 0.785 -15.327 1.00 76.19 424 GLY A O 1
ATOM 3350 N N . GLY A 1 425 ? 18.118 -1.310 -14.584 1.00 68.69 425 GLY A N 1
ATOM 3351 C CA . GLY A 1 425 ? 16.939 -0.993 -13.760 1.00 68.69 425 GLY A CA 1
ATOM 3352 C C . GLY A 1 425 ? 17.139 0.165 -12.768 1.00 68.69 425 GLY A C 1
ATOM 3353 O O . GLY A 1 425 ? 16.198 0.874 -12.442 1.00 68.69 425 GLY A O 1
ATOM 3354 N N . GLU A 1 426 ? 18.375 0.440 -12.335 1.00 71.25 426 GLU A N 1
ATOM 3355 C CA . GLU A 1 426 ? 18.676 1.589 -11.464 1.00 71.25 426 GLU A CA 1
ATOM 3356 C C . GLU A 1 426 ? 18.647 2.951 -12.181 1.00 71.25 426 GLU A C 1
ATOM 3358 O O . GLU A 1 426 ? 18.701 3.987 -11.513 1.00 71.25 426 GLU A O 1
ATOM 3363 N N . SER A 1 427 ? 18.614 2.961 -13.514 1.00 82.88 427 SER A N 1
ATOM 3364 C CA . SER A 1 427 ? 18.571 4.177 -14.334 1.00 82.88 427 SER A CA 1
ATOM 3365 C C . SER A 1 427 ? 17.150 4.646 -14.633 1.00 82.88 427 SER A C 1
ATOM 3367 O O . SER A 1 427 ? 16.976 5.796 -15.023 1.00 82.88 427 SER A O 1
ATOM 3369 N N . VAL A 1 428 ? 16.135 3.806 -14.415 1.00 84.12 428 VAL A N 1
ATOM 3370 C CA . VAL A 1 428 ? 14.737 4.123 -14.722 1.00 84.12 428 VAL A CA 1
ATOM 3371 C C . VAL A 1 428 ? 13.925 4.199 -13.434 1.00 84.12 428 VAL A C 1
ATOM 3373 O O . VAL A 1 428 ? 14.017 3.341 -12.562 1.00 84.12 428 VAL A O 1
ATOM 3376 N N . GLN A 1 429 ? 13.118 5.246 -13.306 1.00 81.94 429 GLN A N 1
ATOM 3377 C CA . GLN A 1 429 ? 12.139 5.406 -12.238 1.00 81.94 429 GLN A CA 1
ATOM 3378 C C . GLN A 1 429 ? 10.768 5.600 -12.874 1.00 81.94 429 GLN A C 1
ATOM 3380 O O . GLN A 1 429 ? 10.565 6.565 -13.609 1.00 81.94 429 GLN A O 1
ATOM 3385 N N . SER A 1 430 ? 9.823 4.716 -12.578 1.00 80.50 430 SER A N 1
ATOM 3386 C CA . SER A 1 430 ? 8.449 4.804 -13.063 1.00 80.50 430 SER A CA 1
ATOM 3387 C C . SER A 1 430 ? 7.466 5.015 -11.916 1.00 80.50 430 SER A C 1
ATOM 3389 O O . SER A 1 430 ? 7.735 4.684 -10.759 1.00 80.50 430 SER A O 1
ATOM 3391 N N . MET A 1 431 ? 6.329 5.632 -12.220 1.00 75.62 431 MET A N 1
ATOM 3392 C CA . MET A 1 431 ? 5.252 5.839 -11.262 1.00 75.62 431 MET A CA 1
ATOM 3393 C C . MET A 1 431 ? 3.940 6.103 -11.994 1.00 75.62 431 MET A C 1
ATOM 3395 O O . MET A 1 431 ? 3.859 7.040 -12.784 1.00 75.62 431 MET A O 1
ATOM 3399 N N . LEU A 1 432 ? 2.900 5.332 -11.685 1.00 67.69 432 LEU A N 1
ATOM 3400 C CA . LEU A 1 432 ? 1.547 5.599 -12.166 1.00 67.69 432 LEU A CA 1
ATOM 3401 C C . LEU A 1 432 ? 0.873 6.675 -11.295 1.00 67.69 432 LEU A C 1
ATOM 3403 O O . LEU A 1 432 ? 0.886 6.612 -10.062 1.00 67.69 432 LEU A O 1
ATOM 3407 N N . ALA A 1 433 ? 0.331 7.703 -11.939 1.00 65.88 433 ALA A N 1
ATOM 3408 C CA . ALA A 1 433 ? -0.275 8.880 -11.337 1.00 65.88 433 ALA A CA 1
ATOM 3409 C C . ALA A 1 433 ? -1.690 9.083 -11.883 1.00 65.88 433 ALA A C 1
ATOM 3411 O O . ALA A 1 433 ? -1.897 9.827 -12.839 1.00 65.88 433 ALA A O 1
ATOM 3412 N N . GLY A 1 434 ? -2.666 8.415 -11.271 1.00 69.12 434 GLY A N 1
ATOM 3413 C CA . GLY A 1 434 ? -3.995 8.301 -11.862 1.00 69.12 434 GLY A CA 1
ATOM 3414 C C . GLY A 1 434 ? -3.916 7.550 -13.191 1.00 69.12 434 GLY A C 1
ATOM 3415 O O . GLY A 1 434 ? -3.455 6.413 -13.226 1.00 69.12 434 GLY A O 1
ATOM 3416 N N . ASP A 1 435 ? -4.261 8.219 -14.291 1.00 74.69 435 ASP A N 1
ATOM 3417 C CA . ASP A 1 435 ? -4.193 7.671 -15.648 1.00 74.69 435 ASP A CA 1
ATOM 3418 C C . ASP A 1 435 ? -2.845 7.910 -16.362 1.00 74.69 435 ASP A C 1
ATOM 3420 O O . ASP A 1 435 ? -2.664 7.460 -17.495 1.00 74.69 435 ASP A O 1
ATOM 3424 N N . GLU A 1 436 ? -1.896 8.615 -15.738 1.00 84.44 436 GLU A N 1
ATOM 3425 C CA . GLU A 1 436 ? -0.611 8.971 -16.350 1.00 84.44 436 GLU A CA 1
ATOM 3426 C C . GLU A 1 436 ? 0.555 8.166 -15.763 1.00 84.44 436 GLU A C 1
ATOM 3428 O O . GLU A 1 436 ? 0.883 8.280 -14.583 1.00 84.44 436 GLU A O 1
ATOM 3433 N N . LEU A 1 437 ? 1.244 7.390 -16.596 1.00 84.50 437 LEU A N 1
ATOM 3434 C CA . LEU A 1 437 ? 2.493 6.729 -16.233 1.00 84.50 437 LEU A CA 1
ATOM 3435 C C . LEU A 1 437 ? 3.671 7.685 -16.438 1.00 84.50 437 LEU A C 1
ATOM 3437 O O . LEU A 1 437 ? 3.999 8.054 -17.560 1.00 84.50 437 LEU A O 1
ATOM 3441 N N . GLN A 1 438 ? 4.324 8.083 -15.353 1.00 89.06 438 GLN A N 1
ATOM 3442 C CA . GLN A 1 438 ? 5.489 8.962 -15.387 1.00 89.06 438 GLN A CA 1
ATOM 3443 C C . GLN A 1 438 ? 6.768 8.131 -15.352 1.00 89.06 438 GLN A C 1
ATOM 3445 O O . GLN A 1 438 ? 6.975 7.356 -14.421 1.00 89.06 438 GLN A O 1
ATOM 3450 N N . ILE A 1 439 ? 7.642 8.323 -16.334 1.00 91.44 439 ILE A N 1
ATOM 3451 C CA . ILE A 1 439 ? 8.909 7.615 -16.511 1.00 91.44 439 ILE A CA 1
ATOM 3452 C C . ILE A 1 439 ? 10.039 8.640 -16.505 1.00 91.44 439 ILE A C 1
ATOM 3454 O O . ILE A 1 439 ? 10.064 9.572 -17.308 1.00 91.44 439 ILE A O 1
ATOM 3458 N N . PHE A 1 440 ? 11.003 8.448 -15.615 1.00 90.50 440 PHE A N 1
ATOM 3459 C CA . PHE A 1 440 ? 12.234 9.222 -15.553 1.00 90.50 440 PHE A CA 1
ATOM 3460 C C . PHE A 1 440 ? 13.423 8.318 -15.843 1.00 90.50 440 PHE A C 1
ATOM 3462 O O . PHE A 1 440 ? 13.573 7.278 -15.206 1.00 90.50 440 PHE A O 1
ATOM 3469 N N . VAL A 1 441 ? 14.292 8.746 -16.751 1.00 92.44 441 VAL A N 1
ATOM 3470 C CA . VAL A 1 441 ? 15.584 8.104 -17.001 1.00 92.44 441 VAL A CA 1
ATOM 3471 C C . VAL A 1 441 ? 16.690 9.012 -16.479 1.00 92.44 441 VAL A C 1
ATOM 3473 O O . VAL A 1 441 ? 16.798 10.172 -16.882 1.00 92.44 441 VAL A O 1
ATOM 3476 N N . ASP A 1 442 ? 17.498 8.480 -15.569 1.00 91.62 442 ASP A N 1
ATOM 3477 C CA . ASP A 1 442 ? 18.677 9.129 -15.009 1.00 91.62 442 ASP A CA 1
ATOM 3478 C C . ASP A 1 442 ? 19.861 8.999 -15.968 1.00 91.62 442 ASP A C 1
ATOM 3480 O O . ASP A 1 442 ? 20.550 7.977 -16.025 1.00 91.62 442 ASP A O 1
ATOM 3484 N N . LEU A 1 443 ? 20.117 10.080 -16.698 1.00 91.56 443 LEU A N 1
ATOM 3485 C CA . LEU A 1 443 ? 21.194 10.169 -17.679 1.00 91.56 443 LEU A CA 1
ATOM 3486 C C . LEU A 1 443 ? 22.586 10.076 -17.051 1.00 91.56 443 LEU A C 1
ATOM 3488 O O . LEU A 1 443 ? 23.546 9.801 -17.758 1.00 91.56 443 LEU A O 1
ATOM 3492 N N . SER A 1 444 ? 22.728 10.263 -15.735 1.00 85.94 444 SER A N 1
ATOM 3493 C CA . SER A 1 444 ? 24.024 10.067 -15.074 1.00 85.94 444 SER A CA 1
ATOM 3494 C C . SER A 1 444 ? 24.413 8.590 -14.924 1.00 85.94 444 SER A C 1
ATOM 3496 O O . SER A 1 444 ? 25.555 8.288 -14.577 1.00 85.94 444 SER A O 1
ATOM 3498 N N . ARG A 1 445 ? 23.472 7.670 -15.182 1.00 85.31 445 ARG A N 1
ATOM 3499 C CA . ARG A 1 445 ? 23.638 6.212 -15.053 1.00 85.31 445 ARG A CA 1
ATOM 3500 C C . ARG A 1 445 ? 23.638 5.482 -16.389 1.00 85.31 445 ARG A C 1
ATOM 3502 O O . ARG A 1 445 ? 23.654 4.254 -16.407 1.00 85.31 445 ARG A O 1
ATOM 3509 N N . VAL A 1 446 ? 23.590 6.226 -17.487 1.00 87.62 446 VAL A N 1
ATOM 3510 C CA . VAL A 1 446 ? 23.491 5.693 -18.842 1.00 87.62 446 VAL A CA 1
ATOM 3511 C C . VAL A 1 446 ? 24.566 6.342 -19.698 1.00 87.62 446 VAL A C 1
ATOM 3513 O O . VAL A 1 446 ? 24.718 7.562 -19.699 1.00 87.62 446 VAL A O 1
ATOM 3516 N N . GLU A 1 447 ? 25.298 5.536 -20.460 1.00 85.69 447 GLU A N 1
ATOM 3517 C CA . GLU A 1 447 ? 26.202 6.054 -21.484 1.00 85.69 447 GLU A CA 1
ATOM 3518 C C . GLU A 1 447 ? 25.393 6.453 -22.725 1.00 85.69 447 GLU A C 1
ATOM 3520 O O . GLU A 1 447 ? 24.956 5.605 -23.501 1.00 85.69 447 GLU A O 1
ATOM 3525 N N . VAL A 1 448 ? 25.161 7.755 -22.905 1.00 87.38 448 VAL A N 1
ATOM 3526 C CA . VAL A 1 448 ? 24.442 8.298 -24.065 1.00 87.38 448 VAL A CA 1
ATOM 3527 C C . VAL A 1 448 ? 24.982 9.674 -24.451 1.00 87.38 448 VAL A C 1
ATOM 3529 O O . VAL A 1 448 ? 25.342 10.481 -23.591 1.00 87.38 448 VAL A O 1
ATOM 3532 N N . ASP A 1 449 ? 25.025 9.961 -25.754 1.00 86.62 449 ASP A N 1
ATOM 3533 C CA . ASP A 1 449 ? 25.315 11.305 -26.249 1.00 86.62 449 ASP A CA 1
ATOM 3534 C C . ASP A 1 449 ? 24.076 12.196 -26.087 1.00 86.62 449 ASP A C 1
ATOM 3536 O O . ASP A 1 449 ? 23.117 12.122 -26.854 1.00 86.62 449 ASP A O 1
ATOM 3540 N N . THR A 1 450 ? 24.099 13.052 -25.066 1.00 86.00 450 THR A N 1
ATOM 3541 C CA . THR A 1 450 ? 23.009 14.000 -24.784 1.00 86.00 450 THR A CA 1
ATOM 3542 C C . THR A 1 450 ? 22.884 15.116 -25.826 1.00 86.00 450 THR A C 1
ATOM 3544 O O . THR A 1 450 ? 21.872 15.815 -25.842 1.00 86.00 450 THR A O 1
ATOM 3547 N N . GLY A 1 451 ? 23.877 15.281 -26.708 1.00 85.25 451 GLY A N 1
ATOM 3548 C CA . GLY A 1 451 ? 23.838 16.218 -27.827 1.00 85.25 451 GLY A CA 1
ATOM 3549 C C . GLY A 1 451 ? 23.120 15.685 -29.069 1.00 85.25 451 GLY A C 1
ATOM 3550 O O . GLY A 1 451 ? 22.788 16.487 -29.944 1.00 85.25 451 GLY A O 1
ATOM 3551 N N . ASP A 1 452 ? 22.855 14.375 -29.156 1.00 90.25 452 ASP A N 1
ATOM 3552 C CA . ASP A 1 452 ? 22.148 13.755 -30.280 1.00 90.25 452 ASP A CA 1
ATOM 3553 C C . ASP A 1 452 ? 20.665 13.494 -29.939 1.00 90.25 452 ASP A C 1
ATOM 3555 O O . ASP A 1 452 ? 20.344 12.581 -29.169 1.00 90.25 452 ASP A O 1
ATOM 3559 N N . PRO A 1 453 ? 19.715 14.235 -30.550 1.00 88.94 453 PRO A N 1
ATOM 3560 C CA . PRO A 1 453 ? 18.285 14.014 -30.342 1.00 88.94 453 PRO A CA 1
ATOM 3561 C C . PRO A 1 453 ? 17.829 12.595 -30.698 1.00 88.94 453 PRO A C 1
ATOM 3563 O O . PRO A 1 453 ? 16.846 12.110 -30.137 1.00 88.94 453 PRO A O 1
ATOM 3566 N N . ASN A 1 454 ? 18.523 11.925 -31.624 1.00 90.38 454 ASN A N 1
ATOM 3567 C CA . ASN A 1 454 ? 18.189 10.564 -32.020 1.00 90.38 454 ASN A CA 1
ATOM 3568 C C . ASN A 1 454 ? 18.553 9.555 -30.933 1.00 90.38 454 ASN A C 1
ATOM 3570 O O . ASN A 1 454 ? 17.728 8.696 -30.629 1.00 90.38 454 ASN A O 1
ATOM 3574 N N . ALA A 1 455 ? 19.736 9.691 -30.329 1.00 90.50 455 ALA A N 1
ATOM 3575 C CA . ALA A 1 455 ? 20.168 8.863 -29.209 1.00 90.50 455 ALA A CA 1
ATOM 3576 C C . ALA A 1 455 ? 19.227 9.009 -28.002 1.00 90.50 455 ALA A C 1
ATOM 3578 O O . ALA A 1 455 ? 18.846 8.014 -27.386 1.00 90.50 455 ALA A O 1
ATOM 3579 N N . LEU A 1 456 ? 18.773 10.234 -27.712 1.00 92.69 456 LEU A N 1
ATOM 3580 C CA . LEU A 1 456 ? 17.778 10.495 -26.668 1.00 92.69 456 LEU A CA 1
ATOM 3581 C C . LEU A 1 456 ? 16.415 9.861 -26.992 1.00 92.69 456 LEU A C 1
ATOM 3583 O O . LEU A 1 456 ? 15.811 9.232 -26.126 1.00 92.69 456 LEU A O 1
ATOM 3587 N N . ALA A 1 457 ? 15.935 9.967 -28.234 1.00 93.19 457 ALA A N 1
ATOM 3588 C CA . ALA A 1 457 ? 14.683 9.327 -28.644 1.00 93.19 457 ALA A CA 1
ATOM 3589 C C . ALA A 1 457 ? 14.753 7.792 -28.546 1.00 93.19 457 ALA A C 1
ATOM 3591 O O . ALA A 1 457 ? 13.798 7.161 -28.095 1.00 93.19 457 ALA A O 1
ATOM 3592 N N . ASP A 1 458 ? 15.888 7.194 -28.910 1.00 92.44 458 ASP A N 1
ATOM 3593 C CA . ASP A 1 458 ? 16.106 5.749 -28.807 1.00 92.44 458 ASP A CA 1
ATOM 3594 C C . ASP A 1 458 ? 16.150 5.290 -27.343 1.00 92.44 458 ASP A C 1
ATOM 3596 O O . ASP A 1 458 ? 15.627 4.226 -27.008 1.00 92.44 458 ASP A O 1
ATOM 3600 N N . LEU A 1 459 ? 16.725 6.107 -26.457 1.00 93.88 459 LEU A N 1
ATOM 3601 C CA . LEU A 1 459 ? 16.741 5.839 -25.023 1.00 93.88 459 LEU A CA 1
ATOM 3602 C C . LEU A 1 459 ? 15.349 5.965 -24.393 1.00 93.88 459 LEU A C 1
ATOM 3604 O O . LEU A 1 459 ? 14.948 5.127 -23.588 1.00 93.88 459 LEU A O 1
ATOM 3608 N N . ALA A 1 460 ? 14.583 6.984 -24.789 1.00 94.50 460 ALA A N 1
ATOM 3609 C CA . ALA A 1 460 ? 13.193 7.131 -24.376 1.00 94.50 460 ALA A CA 1
ATOM 3610 C C . ALA A 1 460 ? 12.344 5.941 -24.852 1.00 94.50 460 ALA A C 1
ATOM 3612 O O . ALA A 1 460 ? 11.529 5.436 -24.086 1.00 94.50 460 ALA A O 1
ATOM 3613 N N . ALA A 1 461 ? 12.567 5.451 -26.075 1.00 93.69 461 ALA A N 1
ATOM 3614 C CA . ALA A 1 461 ? 11.911 4.257 -26.601 1.00 93.69 461 ALA A CA 1
ATOM 3615 C C . ALA A 1 461 ? 12.271 2.989 -25.807 1.00 93.69 461 ALA A C 1
ATOM 3617 O O . ALA A 1 461 ? 11.380 2.198 -25.510 1.00 93.69 461 ALA A O 1
ATOM 3618 N N . ALA A 1 462 ? 13.538 2.823 -25.404 1.00 92.38 462 ALA A N 1
ATOM 3619 C CA . ALA A 1 462 ? 13.966 1.727 -24.529 1.00 92.38 462 ALA A CA 1
ATOM 3620 C C . ALA A 1 462 ? 13.239 1.755 -23.178 1.00 92.38 462 ALA A C 1
ATOM 3622 O O . ALA A 1 462 ? 12.710 0.737 -22.734 1.00 92.38 462 ALA A O 1
ATOM 3623 N N . ALA A 1 463 ? 13.152 2.934 -22.554 1.00 92.31 463 ALA A N 1
ATOM 3624 C CA . ALA A 1 463 ? 12.456 3.104 -21.282 1.00 92.31 463 ALA A CA 1
ATOM 3625 C C . ALA A 1 463 ? 10.945 2.864 -21.425 1.00 92.31 463 ALA A C 1
ATOM 3627 O O . ALA A 1 463 ? 10.342 2.184 -20.599 1.00 92.31 463 ALA A O 1
ATOM 3628 N N . LEU A 1 464 ? 10.336 3.381 -22.496 1.00 93.88 464 LEU A N 1
ATOM 3629 C CA . LEU A 1 464 ? 8.927 3.156 -22.811 1.00 93.88 464 LEU A CA 1
ATOM 3630 C C . LEU A 1 464 ? 8.639 1.677 -23.072 1.00 93.88 464 LEU A C 1
ATOM 3632 O O . LEU A 1 464 ? 7.632 1.180 -22.598 1.00 93.88 464 LEU A O 1
ATOM 3636 N N . HIS A 1 465 ? 9.510 0.945 -23.763 1.00 91.00 465 HIS A N 1
ATOM 3637 C CA . HIS A 1 465 ? 9.338 -0.496 -23.928 1.00 91.00 465 HIS A CA 1
ATOM 3638 C C . HIS A 1 465 ? 9.427 -1.223 -22.575 1.00 91.00 465 HIS A C 1
ATOM 3640 O O . HIS A 1 465 ? 8.510 -1.951 -22.202 1.00 91.00 465 HIS A O 1
ATOM 3646 N N . GLY A 1 466 ? 10.491 -0.970 -21.806 1.00 84.31 466 GLY A N 1
ATOM 3647 C CA . GLY A 1 466 ? 10.718 -1.628 -20.517 1.00 84.31 466 GLY A CA 1
ATOM 3648 C C . GLY A 1 466 ? 9.653 -1.338 -19.455 1.00 84.31 466 GLY A C 1
ATOM 3649 O O . GLY A 1 466 ? 9.436 -2.174 -18.590 1.00 84.31 466 GLY A O 1
ATOM 3650 N N . VAL A 1 467 ? 8.971 -0.188 -19.516 1.00 83.81 467 VAL A N 1
ATOM 3651 C CA . VAL A 1 467 ? 7.958 0.195 -18.515 1.00 83.81 467 VAL A CA 1
ATOM 3652 C C . VAL A 1 467 ? 6.528 0.179 -19.064 1.00 83.81 467 VAL A C 1
ATOM 3654 O O . VAL A 1 467 ? 5.596 -0.075 -18.328 1.00 83.81 467 VAL A O 1
ATOM 3657 N N . VAL A 1 468 ? 6.273 0.465 -20.335 1.00 87.12 468 VAL A N 1
ATOM 3658 C CA . VAL A 1 468 ? 4.889 0.478 -20.851 1.00 87.12 468 VAL A CA 1
ATOM 3659 C C . VAL A 1 468 ? 4.488 -0.883 -21.414 1.00 87.12 468 VAL A C 1
ATOM 3661 O O . VAL A 1 468 ? 3.358 -1.312 -21.208 1.00 87.12 468 VAL A O 1
ATOM 3664 N N . ALA A 1 469 ? 5.388 -1.557 -22.132 1.00 83.25 469 ALA A N 1
ATOM 3665 C CA . ALA A 1 469 ? 5.079 -2.848 -22.746 1.00 83.25 469 ALA A CA 1
ATOM 3666 C C . ALA A 1 469 ? 5.299 -4.019 -21.779 1.00 83.25 469 ALA A C 1
ATOM 3668 O O . ALA A 1 469 ? 4.540 -4.985 -21.810 1.00 83.25 469 ALA A O 1
ATOM 3669 N N . MET A 1 470 ? 6.330 -3.925 -20.934 1.00 76.81 470 MET A N 1
ATOM 3670 C CA . MET A 1 470 ? 6.724 -5.015 -20.035 1.00 76.81 470 MET A CA 1
ATOM 3671 C C . MET A 1 470 ? 6.178 -4.857 -18.611 1.00 76.81 470 MET A C 1
ATOM 3673 O O . MET A 1 470 ? 5.918 -5.861 -17.954 1.00 76.81 470 MET A O 1
ATOM 3677 N N . ASP A 1 471 ? 5.960 -3.626 -18.125 1.00 70.88 471 ASP A N 1
ATOM 3678 C CA . ASP A 1 471 ? 5.412 -3.423 -16.779 1.00 70.88 471 ASP A CA 1
ATOM 3679 C C . ASP A 1 471 ? 3.868 -3.460 -16.806 1.00 70.88 471 ASP A C 1
ATOM 3681 O O . ASP A 1 471 ? 3.243 -2.756 -17.612 1.00 70.88 471 ASP A O 1
ATOM 3685 N N . PRO A 1 472 ? 3.220 -4.193 -15.883 1.00 63.06 472 PRO A N 1
ATOM 3686 C CA . PRO A 1 472 ? 1.792 -4.054 -15.580 1.00 63.06 472 PRO A CA 1
ATOM 3687 C C . PRO A 1 472 ? 1.203 -2.639 -15.604 1.00 63.06 472 PRO A C 1
ATOM 3689 O O . PRO A 1 472 ? 0.034 -2.444 -15.949 1.00 63.06 472 PRO A O 1
ATOM 3692 N N . ALA A 1 473 ? 1.966 -1.645 -15.144 1.00 67.44 473 ALA A N 1
ATOM 3693 C CA . ALA A 1 473 ? 1.520 -0.264 -15.056 1.00 67.44 473 ALA A CA 1
ATOM 3694 C C . ALA A 1 473 ? 1.139 0.313 -16.431 1.00 67.44 473 ALA A C 1
ATOM 3696 O O . ALA A 1 473 ? 0.215 1.125 -16.517 1.00 67.44 473 ALA A O 1
ATOM 3697 N N . GLY A 1 474 ? 1.786 -0.134 -17.512 1.00 77.25 474 GLY A N 1
ATOM 3698 C CA . GLY A 1 474 ? 1.490 0.321 -18.869 1.00 77.25 474 GLY A CA 1
ATOM 3699 C C . GLY A 1 474 ? 0.107 -0.090 -19.378 1.00 77.25 474 GLY A C 1
ATOM 3700 O O . GLY A 1 474 ? -0.537 0.689 -20.083 1.00 77.25 474 GLY A O 1
ATOM 3701 N N . ALA A 1 475 ? -0.395 -1.260 -18.968 1.00 73.12 475 ALA A N 1
ATOM 3702 C CA . ALA A 1 475 ? -1.733 -1.742 -19.336 1.00 73.12 475 ALA A CA 1
ATOM 3703 C C . ALA A 1 475 ? -2.868 -0.914 -18.700 1.00 73.12 475 ALA A C 1
ATOM 3705 O O . ALA A 1 475 ? -3.998 -0.910 -19.191 1.00 73.12 475 ALA A O 1
ATOM 3706 N N . ARG A 1 476 ? -2.568 -0.199 -17.609 1.00 72.81 476 ARG A N 1
ATOM 3707 C CA . ARG A 1 476 ? -3.520 0.649 -16.873 1.00 72.81 476 ARG A CA 1
ATOM 3708 C C . ARG A 1 476 ? -3.460 2.115 -17.289 1.00 72.81 476 ARG A C 1
ATOM 3710 O O . ARG A 1 476 ? -4.463 2.820 -17.210 1.00 72.81 476 ARG A O 1
ATOM 3717 N N . ALA A 1 477 ? -2.297 2.578 -17.732 1.00 82.25 477 ALA A N 1
ATOM 3718 C CA . ALA A 1 477 ? -2.087 3.969 -18.091 1.00 82.25 477 ALA A CA 1
ATOM 3719 C C . ALA A 1 477 ? -2.830 4.362 -19.382 1.00 82.25 477 ALA A C 1
ATOM 3721 O O . ALA A 1 477 ? -2.914 3.599 -20.346 1.00 82.25 477 ALA A O 1
ATOM 3722 N N . ARG A 1 478 ? -3.350 5.591 -19.413 1.00 85.62 478 ARG A N 1
ATOM 3723 C CA . ARG A 1 478 ? -3.980 6.238 -20.583 1.00 85.62 478 ARG A CA 1
ATOM 3724 C C . ARG A 1 478 ? -3.084 7.293 -21.211 1.00 85.62 478 ARG A C 1
ATOM 3726 O O . ARG A 1 478 ? -3.234 7.625 -22.386 1.00 85.62 478 ARG A O 1
ATOM 3733 N N . ARG A 1 479 ? -2.129 7.796 -20.434 1.00 90.94 479 ARG A N 1
ATOM 3734 C CA . ARG A 1 479 ? -1.080 8.711 -20.869 1.00 90.94 479 ARG A CA 1
ATOM 3735 C C . ARG A 1 479 ? 0.251 8.247 -20.308 1.00 90.94 479 ARG A C 1
ATOM 3737 O O . ARG A 1 479 ? 0.305 7.624 -19.251 1.00 90.94 479 ARG A O 1
ATOM 3744 N N . VAL A 1 480 ? 1.330 8.563 -21.003 1.00 94.06 480 VAL A N 1
ATOM 3745 C CA . VAL A 1 480 ? 2.686 8.337 -20.514 1.00 94.06 480 VAL A CA 1
ATOM 3746 C C . VAL A 1 480 ? 3.496 9.611 -20.674 1.00 94.06 480 VAL A C 1
ATOM 3748 O O . VAL A 1 480 ? 3.463 10.252 -21.725 1.00 94.06 480 VAL A O 1
ATOM 3751 N N . SER A 1 481 ? 4.232 9.990 -19.637 1.00 94.88 481 SER A N 1
ATOM 3752 C CA . SER A 1 481 ? 5.266 11.009 -19.738 1.00 94.88 481 SER A CA 1
ATOM 3753 C C . SER A 1 481 ? 6.631 10.372 -19.571 1.00 94.88 481 SER A C 1
ATOM 3755 O O . SER A 1 481 ? 6.881 9.655 -18.610 1.00 94.88 481 SER A O 1
ATOM 3757 N N . VAL A 1 482 ? 7.527 10.622 -20.520 1.00 96.06 482 VAL A N 1
ATOM 3758 C CA . VAL A 1 482 ? 8.917 10.170 -20.454 1.00 96.06 482 VAL A CA 1
ATOM 3759 C C . VAL A 1 482 ? 9.831 11.384 -20.394 1.00 96.06 482 VAL A C 1
ATOM 3761 O O . VAL A 1 482 ? 9.764 12.279 -21.240 1.00 96.06 482 VAL A O 1
ATOM 3764 N N . ARG A 1 483 ? 10.672 11.423 -19.361 1.00 95.62 483 ARG A N 1
ATOM 3765 C CA . ARG A 1 483 ? 11.643 12.485 -19.101 1.00 95.62 483 ARG A CA 1
ATOM 3766 C C . ARG A 1 483 ? 13.037 11.892 -18.983 1.00 95.62 483 ARG A C 1
ATOM 3768 O O . ARG A 1 483 ? 13.266 11.012 -18.158 1.00 95.62 483 ARG A O 1
ATOM 3775 N N . LEU A 1 484 ? 13.975 12.402 -19.770 1.00 95.44 484 LEU A N 1
ATOM 3776 C CA . LEU A 1 484 ? 15.397 12.099 -19.614 1.00 95.44 484 LEU A CA 1
ATOM 3777 C C . LEU A 1 484 ? 16.036 13.279 -18.887 1.00 95.44 484 LEU A C 1
ATOM 3779 O O . LEU A 1 484 ? 15.942 14.418 -19.355 1.00 95.44 484 LEU A O 1
ATOM 3783 N N . ALA A 1 485 ? 16.640 13.020 -17.731 1.00 92.94 485 ALA A N 1
ATOM 3784 C CA . ALA A 1 485 ? 17.140 14.076 -16.865 1.00 92.94 485 ALA A CA 1
ATOM 3785 C C . ALA A 1 485 ? 18.459 13.707 -16.188 1.00 92.94 485 ALA A C 1
ATOM 3787 O O . ALA A 1 485 ? 18.764 12.534 -15.980 1.00 92.94 485 ALA A O 1
ATOM 3788 N N . THR A 1 486 ? 19.218 14.727 -15.792 1.00 89.88 486 THR A N 1
ATOM 3789 C CA . THR A 1 486 ? 20.310 14.572 -14.825 1.00 89.88 486 THR A CA 1
ATOM 3790 C C . THR A 1 486 ? 19.855 15.071 -13.460 1.00 89.88 486 THR A C 1
ATOM 3792 O O . THR A 1 486 ? 19.197 16.104 -13.347 1.00 89.88 486 THR A O 1
ATOM 3795 N N . PHE A 1 487 ? 20.174 14.330 -12.400 1.00 86.19 487 PHE A N 1
ATOM 3796 C CA . PHE A 1 487 ? 19.775 14.699 -11.045 1.00 86.19 487 PHE A CA 1
ATOM 3797 C C . PHE A 1 487 ? 20.947 15.302 -10.279 1.00 86.19 487 PHE A C 1
ATOM 3799 O O . PHE A 1 487 ? 21.984 14.671 -10.087 1.00 86.19 487 PHE A O 1
ATOM 3806 N N . SER A 1 488 ? 20.756 16.516 -9.764 1.00 82.81 488 SER A N 1
ATOM 3807 C CA . SER A 1 488 ? 21.747 17.167 -8.892 1.00 82.81 488 SER A CA 1
ATOM 3808 C C . SER A 1 488 ? 21.719 16.645 -7.449 1.00 82.81 488 SER A C 1
ATOM 3810 O O . SER A 1 488 ? 22.633 16.916 -6.668 1.00 82.81 488 SER A O 1
ATOM 3812 N N . ARG A 1 489 ? 20.669 15.903 -7.067 1.00 78.62 489 ARG A N 1
ATOM 3813 C CA . ARG A 1 489 ? 20.497 15.307 -5.735 1.00 78.62 489 ARG A CA 1
ATOM 3814 C C . ARG A 1 489 ? 19.827 13.941 -5.827 1.00 78.62 489 ARG A C 1
ATOM 3816 O O . ARG A 1 489 ? 18.910 13.751 -6.622 1.00 78.62 489 ARG A O 1
ATOM 3823 N N . TYR A 1 490 ? 20.231 13.054 -4.924 1.00 77.00 490 TYR A N 1
ATOM 3824 C CA . TYR A 1 490 ? 19.624 11.743 -4.711 1.00 77.00 490 TYR A CA 1
ATOM 3825 C C . TYR A 1 490 ? 19.032 11.666 -3.307 1.00 77.00 490 TYR A C 1
ATOM 3827 O O . TYR A 1 490 ? 19.521 12.325 -2.381 1.00 77.00 490 TYR A O 1
ATOM 3835 N N . ASP A 1 491 ? 17.963 10.895 -3.155 1.00 63.09 491 ASP A N 1
ATOM 3836 C CA . ASP A 1 491 ? 17.419 10.561 -1.848 1.00 63.09 491 ASP A CA 1
ATOM 3837 C C . ASP A 1 491 ? 18.282 9.504 -1.133 1.00 63.09 491 ASP A C 1
ATOM 3839 O O . ASP A 1 491 ? 19.306 9.042 -1.641 1.00 63.09 491 ASP A O 1
ATOM 3843 N N . GLU A 1 492 ? 17.888 9.133 0.086 1.00 56.09 492 GLU A N 1
ATOM 3844 C CA . GLU A 1 492 ? 18.633 8.150 0.884 1.00 56.09 492 GLU A CA 1
ATOM 3845 C C . GLU A 1 492 ? 18.615 6.727 0.302 1.00 56.09 492 GLU A C 1
ATOM 3847 O O . GLU A 1 492 ? 19.431 5.899 0.699 1.00 56.09 492 GLU A O 1
ATOM 3852 N N . TYR A 1 493 ? 17.745 6.465 -0.675 1.00 58.53 493 TYR A N 1
ATOM 3853 C CA . TYR A 1 493 ? 17.610 5.185 -1.369 1.00 58.53 493 TYR A CA 1
ATOM 3854 C C . TYR A 1 493 ? 18.350 5.172 -2.714 1.00 58.53 493 TYR A C 1
ATOM 3856 O O . TYR A 1 493 ? 18.388 4.146 -3.403 1.00 58.53 493 TYR A O 1
ATOM 3864 N N . GLY A 1 494 ? 18.983 6.294 -3.069 1.00 62.22 494 GLY A N 1
ATOM 3865 C CA . GLY A 1 494 ? 19.697 6.476 -4.321 1.00 62.22 494 GLY A CA 1
ATOM 3866 C C . GLY A 1 494 ? 18.775 6.725 -5.511 1.00 62.22 494 GLY A C 1
ATOM 3867 O O . GLY A 1 494 ? 19.221 6.524 -6.637 1.00 62.22 494 GLY A O 1
ATOM 3868 N N . ALA A 1 495 ? 17.524 7.139 -5.306 1.00 68.50 495 ALA A N 1
ATOM 3869 C CA . ALA A 1 495 ? 16.648 7.614 -6.373 1.00 68.50 495 ALA A CA 1
ATOM 3870 C C . ALA A 1 495 ? 16.864 9.118 -6.609 1.00 68.50 495 ALA A C 1
ATOM 3872 O O . ALA A 1 495 ? 17.114 9.884 -5.676 1.00 68.50 495 ALA A O 1
ATOM 3873 N N . GLY A 1 496 ? 16.823 9.547 -7.870 1.00 73.31 496 GLY A N 1
ATOM 3874 C CA . GLY A 1 496 ? 16.988 10.954 -8.240 1.00 73.31 496 GLY A CA 1
ATOM 3875 C C . GLY A 1 496 ? 15.827 11.812 -7.731 1.00 73.31 496 GLY A C 1
ATOM 3876 O O . GLY A 1 496 ? 14.662 11.487 -7.950 1.00 73.31 496 GLY A O 1
ATOM 3877 N N . VAL A 1 497 ? 16.119 12.928 -7.057 1.00 73.69 497 VAL A N 1
ATOM 3878 C CA . VAL A 1 497 ? 15.079 13.827 -6.529 1.00 73.69 497 VAL A CA 1
ATOM 3879 C C . VAL A 1 497 ? 14.491 14.653 -7.675 1.00 73.69 497 VAL A C 1
ATOM 3881 O O . VAL A 1 497 ? 15.190 15.494 -8.233 1.00 73.69 497 VAL A O 1
ATOM 3884 N N . ARG A 1 498 ? 13.204 14.465 -7.995 1.00 73.88 498 ARG A N 1
ATOM 3885 C CA . ARG A 1 498 ? 12.530 15.094 -9.155 1.00 73.88 498 ARG A CA 1
ATOM 3886 C C . ARG A 1 498 ? 12.650 16.620 -9.220 1.00 73.88 498 ARG A C 1
ATOM 3888 O O . ARG A 1 498 ? 12.950 17.149 -10.278 1.00 73.88 498 ARG A O 1
ATOM 3895 N N . ASP A 1 499 ? 12.528 17.323 -8.096 1.00 68.00 499 ASP A N 1
ATOM 3896 C CA . ASP A 1 499 ? 12.724 18.786 -8.026 1.00 68.00 499 ASP A CA 1
ATOM 3897 C C . ASP A 1 499 ? 14.145 19.252 -8.370 1.00 68.00 499 ASP A C 1
ATOM 3899 O O . ASP A 1 499 ? 14.412 20.441 -8.523 1.00 68.00 499 ASP A O 1
ATOM 3903 N N . ALA A 1 500 ? 15.093 18.322 -8.361 1.00 74.31 500 ALA A N 1
ATOM 3904 C CA . ALA A 1 500 ? 16.503 18.551 -8.616 1.00 74.31 500 ALA A CA 1
ATOM 3905 C C . ALA A 1 500 ? 16.917 18.043 -10.011 1.00 74.31 500 ALA A C 1
ATOM 3907 O O . ALA A 1 500 ? 18.122 17.955 -10.273 1.00 74.31 500 ALA A O 1
ATOM 3908 N N . ALA A 1 501 ? 15.936 17.668 -10.842 1.00 84.69 501 ALA A N 1
ATOM 3909 C CA . ALA A 1 501 ? 16.116 17.149 -12.187 1.00 84.69 501 ALA A CA 1
ATOM 3910 C C . ALA A 1 501 ? 16.310 18.288 -13.194 1.00 84.69 501 ALA A C 1
ATOM 3912 O O . ALA A 1 501 ? 15.482 19.193 -13.285 1.00 84.69 501 ALA A O 1
ATOM 3913 N N . ASP A 1 502 ? 17.382 18.205 -13.972 1.00 89.50 502 ASP A N 1
ATOM 3914 C CA . ASP A 1 502 ? 17.588 19.006 -15.174 1.00 89.50 502 ASP A CA 1
ATOM 3915 C C . ASP A 1 502 ? 17.176 18.166 -16.388 1.00 89.50 502 ASP A C 1
ATOM 3917 O O . ASP A 1 502 ? 17.845 17.188 -16.737 1.00 89.50 502 ASP A O 1
ATOM 3921 N N . VAL A 1 503 ? 16.006 18.479 -16.951 1.00 91.19 503 VAL A N 1
ATOM 3922 C CA . VAL A 1 503 ? 15.346 17.685 -17.998 1.00 91.19 503 VAL A CA 1
ATOM 3923 C C . VAL A 1 503 ? 15.825 18.151 -19.370 1.00 91.19 503 VAL A C 1
ATOM 3925 O O . VAL A 1 503 ? 15.592 19.293 -19.757 1.00 91.19 503 VAL A O 1
ATOM 3928 N N . VAL A 1 504 ? 16.444 17.249 -20.134 1.00 92.62 504 VAL A N 1
ATOM 3929 C CA . VAL A 1 504 ? 16.949 17.537 -21.493 1.00 92.62 504 VAL A CA 1
ATOM 3930 C C . VAL A 1 504 ? 16.039 16.989 -22.593 1.00 92.62 504 VAL A C 1
ATOM 3932 O O . VAL A 1 504 ? 16.118 17.412 -23.743 1.00 92.62 504 VAL A O 1
ATOM 3935 N N . PHE A 1 505 ? 15.149 16.060 -22.244 1.00 93.94 505 PHE A N 1
ATOM 3936 C CA . PHE A 1 505 ? 14.143 15.505 -23.141 1.00 93.94 505 PHE A CA 1
ATOM 3937 C C . PHE A 1 505 ? 12.858 15.244 -22.366 1.00 93.94 505 PHE A C 1
ATOM 3939 O O . PHE A 1 505 ? 12.887 14.609 -21.313 1.00 93.94 505 PHE A O 1
ATOM 3946 N N . GLU A 1 506 ? 11.732 15.687 -22.915 1.00 95.19 506 GLU A N 1
ATOM 3947 C CA . GLU A 1 506 ? 10.408 15.414 -22.369 1.00 95.19 506 GLU A CA 1
ATOM 3948 C C . GLU A 1 506 ? 9.411 15.144 -23.494 1.00 95.19 506 GLU A C 1
ATOM 3950 O O . GLU A 1 506 ? 9.367 15.848 -24.514 1.00 95.19 506 GLU A O 1
ATOM 3955 N N . ARG A 1 507 ? 8.588 14.117 -23.294 1.00 94.88 507 ARG A N 1
ATOM 3956 C CA . ARG A 1 507 ? 7.398 13.844 -24.094 1.00 94.88 507 ARG A CA 1
ATOM 3957 C C . ARG A 1 507 ? 6.257 13.450 -23.176 1.00 94.88 507 ARG A C 1
ATOM 3959 O O . ARG A 1 507 ? 6.461 12.692 -22.236 1.00 94.88 507 ARG A O 1
ATOM 3966 N N . GLN A 1 508 ? 5.071 13.949 -23.491 1.00 94.81 508 GLN A N 1
ATOM 3967 C CA . GLN A 1 508 ? 3.803 13.463 -22.965 1.00 94.81 508 GLN A CA 1
ATOM 3968 C C . GLN A 1 508 ? 3.042 12.880 -24.148 1.00 94.81 508 GLN A C 1
ATOM 3970 O O . GLN A 1 508 ? 2.920 13.549 -25.174 1.00 94.81 508 GLN A O 1
ATOM 3975 N N . LEU A 1 509 ? 2.624 11.627 -24.028 1.00 94.75 509 LEU A N 1
ATOM 3976 C CA . LEU A 1 509 ? 2.090 10.838 -25.126 1.00 94.75 509 LEU A CA 1
ATOM 3977 C C . LEU A 1 509 ? 0.806 10.148 -24.664 1.00 94.75 509 LEU A C 1
ATOM 3979 O O . LEU A 1 509 ? 0.797 9.443 -23.655 1.00 94.75 509 LEU A O 1
ATOM 3983 N N . ASP A 1 510 ? -0.276 10.336 -25.409 1.00 92.62 510 ASP A N 1
ATOM 3984 C CA . ASP A 1 510 ? -1.395 9.394 -25.418 1.00 92.62 510 ASP A CA 1
ATOM 3985 C C . ASP A 1 510 ? -1.061 8.161 -26.284 1.00 92.62 510 ASP A C 1
ATOM 3987 O O . ASP A 1 510 ? 0.025 8.063 -26.866 1.00 92.62 510 ASP A O 1
ATOM 3991 N N . ARG A 1 511 ? -1.992 7.203 -26.397 1.00 92.00 511 ARG A N 1
ATOM 3992 C CA . ARG A 1 511 ? -1.785 5.992 -27.210 1.00 92.00 511 ARG A CA 1
ATOM 3993 C C . ARG A 1 511 ? -1.401 6.308 -28.661 1.00 92.00 511 ARG A C 1
ATOM 3995 O O . ARG A 1 511 ? -0.498 5.677 -29.207 1.00 92.00 511 ARG A O 1
ATOM 4002 N N . ALA A 1 512 ? -2.096 7.243 -29.311 1.00 91.44 512 ALA A N 1
ATOM 4003 C CA . ALA A 1 512 ? -1.882 7.533 -30.728 1.00 91.44 512 ALA A CA 1
ATOM 4004 C C . ALA A 1 512 ? -0.518 8.199 -30.956 1.00 91.44 512 ALA A C 1
ATOM 4006 O O . ALA A 1 512 ? 0.218 7.806 -31.863 1.00 91.44 512 ALA A O 1
ATOM 4007 N N . GLN A 1 513 ? -0.166 9.149 -30.091 1.00 94.56 513 GLN A N 1
ATOM 4008 C CA . GLN A 1 513 ? 1.122 9.837 -30.098 1.00 94.56 513 GLN A CA 1
ATOM 4009 C C . GLN A 1 513 ? 2.274 8.879 -29.789 1.00 94.56 513 GLN A C 1
ATOM 4011 O O . GLN A 1 513 ? 3.329 8.960 -30.416 1.00 94.56 513 GLN A O 1
ATOM 4016 N N . LEU A 1 514 ? 2.074 7.938 -28.863 1.00 94.75 514 LEU A N 1
ATOM 4017 C CA . LEU A 1 514 ? 3.053 6.898 -28.571 1.00 94.75 514 LEU A CA 1
ATOM 4018 C C . LEU A 1 514 ? 3.256 5.983 -29.782 1.00 94.75 514 LEU A C 1
ATOM 4020 O O . LEU A 1 514 ? 4.390 5.773 -30.196 1.00 94.75 514 LEU A O 1
ATOM 4024 N N . ALA A 1 515 ? 2.182 5.508 -30.415 1.00 92.75 515 ALA A N 1
ATOM 4025 C CA . ALA A 1 515 ? 2.283 4.668 -31.608 1.00 92.75 515 ALA A CA 1
ATOM 4026 C C . ALA A 1 515 ? 2.995 5.381 -32.774 1.00 92.75 515 ALA A C 1
ATOM 4028 O O . ALA A 1 515 ? 3.694 4.746 -33.564 1.00 92.75 515 ALA A O 1
ATOM 4029 N N . GLU A 1 516 ? 2.809 6.695 -32.923 1.00 94.06 516 GLU A N 1
ATOM 4030 C CA . GLU A 1 516 ? 3.542 7.509 -33.898 1.00 94.06 516 GLU A CA 1
ATOM 4031 C C . GLU A 1 516 ? 5.025 7.639 -33.533 1.00 94.06 516 GLU A C 1
ATOM 4033 O O . GLU A 1 516 ? 5.881 7.335 -34.362 1.00 94.06 516 GLU A O 1
ATOM 4038 N N . PHE A 1 517 ? 5.331 7.970 -32.278 1.00 94.50 517 PHE A N 1
ATOM 4039 C CA . PHE A 1 517 ? 6.702 8.053 -31.777 1.00 94.50 517 PHE A CA 1
ATOM 4040 C C . PHE A 1 517 ? 7.478 6.738 -31.976 1.00 94.50 517 PHE A C 1
ATOM 4042 O O . PHE A 1 517 ? 8.603 6.744 -32.477 1.00 94.50 517 PHE A O 1
ATOM 4049 N N . LEU A 1 518 ? 6.863 5.593 -31.657 1.00 93.19 518 LEU A N 1
ATOM 4050 C CA . LEU A 1 518 ? 7.467 4.271 -31.853 1.00 93.19 518 LEU A CA 1
ATOM 4051 C C . LEU A 1 518 ? 7.737 3.994 -33.341 1.00 93.19 518 LEU A C 1
ATOM 4053 O O . LEU A 1 518 ? 8.817 3.514 -33.692 1.00 93.19 518 LEU A O 1
ATOM 4057 N N . ARG A 1 519 ? 6.808 4.363 -34.236 1.00 90.75 519 ARG A N 1
ATOM 4058 C CA . ARG A 1 519 ? 6.988 4.247 -35.696 1.00 90.75 519 ARG A CA 1
ATOM 4059 C C . ARG A 1 519 ? 8.132 5.115 -36.219 1.00 90.75 519 ARG A C 1
ATOM 4061 O O . ARG A 1 519 ? 8.895 4.653 -37.067 1.00 90.75 519 ARG A O 1
ATOM 4068 N N . GLU A 1 520 ? 8.286 6.338 -35.719 1.00 91.38 520 GLU A N 1
ATOM 4069 C CA . GLU A 1 520 ? 9.402 7.219 -36.087 1.00 91.38 520 GLU A CA 1
ATOM 4070 C C . GLU A 1 520 ? 10.754 6.643 -35.652 1.00 91.38 520 GLU A C 1
ATOM 4072 O O . GLU A 1 520 ? 11.731 6.697 -36.402 1.00 91.38 520 GLU A O 1
ATOM 4077 N N . VAL A 1 521 ? 10.826 6.057 -34.454 1.00 89.56 521 VAL A N 1
ATOM 4078 C CA . VAL A 1 521 ? 12.039 5.387 -33.962 1.00 89.56 521 VAL A CA 1
ATOM 4079 C C . VAL A 1 521 ? 12.354 4.144 -34.802 1.00 89.56 521 VAL A C 1
ATOM 4081 O O . VAL A 1 521 ? 13.488 3.979 -35.255 1.00 89.56 521 VAL A O 1
ATOM 4084 N N . LEU A 1 522 ? 11.347 3.315 -35.088 1.00 85.88 522 LEU A N 1
ATOM 4085 C CA . LEU A 1 522 ? 11.456 2.134 -35.951 1.00 85.88 522 LEU A CA 1
ATOM 4086 C C . LEU A 1 522 ? 11.978 2.476 -37.352 1.00 85.88 522 LEU A C 1
ATOM 4088 O O . LEU A 1 522 ? 12.931 1.863 -37.832 1.00 85.88 522 LEU A O 1
ATOM 4092 N N . ALA A 1 523 ? 11.392 3.484 -38.003 1.00 85.31 523 ALA A N 1
ATOM 4093 C CA . ALA A 1 523 ? 11.752 3.878 -39.364 1.00 85.31 523 ALA A CA 1
ATOM 4094 C C . ALA A 1 523 ? 13.199 4.387 -39.489 1.00 85.31 523 ALA A C 1
ATOM 4096 O O . ALA A 1 523 ? 13.795 4.283 -40.564 1.00 85.31 523 ALA A O 1
ATOM 4097 N N . ARG A 1 524 ? 13.770 4.930 -38.404 1.00 83.44 524 ARG A N 1
ATOM 4098 C CA . ARG A 1 524 ? 15.171 5.375 -38.356 1.00 83.44 524 ARG A CA 1
ATOM 4099 C C . ARG A 1 524 ? 16.153 4.207 -38.252 1.00 83.44 524 ARG A C 1
ATOM 4101 O O . ARG A 1 524 ? 17.215 4.286 -38.859 1.00 83.44 524 ARG A O 1
ATOM 4108 N N . ARG A 1 525 ? 15.802 3.139 -37.524 1.00 70.94 525 ARG A N 1
ATOM 4109 C CA . ARG A 1 525 ? 16.668 1.961 -37.315 1.00 70.94 525 ARG A CA 1
ATOM 4110 C C . ARG A 1 525 ? 16.522 0.856 -38.355 1.00 70.94 525 ARG A C 1
ATOM 4112 O O . ARG A 1 525 ? 17.440 0.064 -38.513 1.00 70.94 525 ARG A O 1
ATOM 4119 N N . GLY A 1 526 ? 15.413 0.816 -39.089 1.00 58.44 526 GLY A N 1
ATOM 4120 C CA . GLY A 1 526 ? 15.213 -0.100 -40.218 1.00 58.44 526 GLY A CA 1
ATOM 4121 C C . GLY A 1 526 ? 15.993 0.262 -41.494 1.00 58.44 526 GLY A C 1
ATOM 4122 O O . GLY A 1 526 ? 15.565 -0.139 -42.577 1.00 58.44 526 GLY A O 1
ATOM 4123 N N . ARG A 1 527 ? 17.074 1.050 -41.398 1.00 45.09 527 ARG A N 1
ATOM 4124 C CA . ARG A 1 527 ? 17.944 1.456 -42.515 1.00 45.09 527 ARG A CA 1
ATOM 4125 C C . ARG A 1 527 ? 19.383 1.027 -42.302 1.00 45.09 527 ARG A C 1
ATOM 4127 O O . ARG A 1 527 ? 19.891 1.255 -41.184 1.00 45.09 527 ARG A O 1
#

Secondary structure (DSSP, 8-state):
------SBSS---TT--SSEETTTB--S-EEEEEEETTTTEEEEEE--PPPSS---PPP----EEEEETTTTEEEE--------THHHH-SS----PPPS---EEEEEETTTTEEEEEETTS--EEEEEEHHHHHHT--------BTTB-----HHHHHHHHHHH-GGGGTTS---SS--EEEEEEEEEEEHHHH-BSS-TT--HHHHHHHHHIIIIIHHT-EEEEEEEEEETT--HHHHHHHHHHHHHTT---SEEEEE---TTTHHHHSS--HHHHHHHHHHHHHHHHHHT-EEEEEE-GGG--TT--S-----HHHHHHHHHHHHTT-EEEE-HHHHHHHHHHT--TT--SBSSSSB-HHHHHHHHHHHHHHHHHHHHHHHTTPPPGGGSPPP-PPP-PPPGGGGGTTS-TTGGGGSPP--GGGEEEEEETTEEEEEEEGGGS---TT-HHHHHHHHHHHHIIIIISSHHHHH-SEEEEEEEEES-B-TTS-B-GGGEEEEEEEEEEHHHHHHHHHHHHHHH--

Sequence (527 aa):
MFANDGAAVMPQVKGLYFPLEFDELRFAHVVGMTWVARYGLLLVQDDIPPGKQGGAELTERIHLRAIDFEDRLIYPWLRPIVHGGGYALYNKKSNSFVSYFHEGSMAIDQATATTFWLERGRSRLFHFADGILGVAKIGHIRDLDLWGYRDLLGVASGTETLARLRPDRFLDRRIEPHPRAGPYFGLVIGSSMLAKSDIIGSYSFGVRLETRLREALGYRDGIGLDLVQRSYPGVRSEHVMQHLRSFIDDGAQIDVLFIELGGRRRGFFLEDSSPERMRTILAELDAIARRHDTMVVFFDDSALVGAGRDGLRRGLDEYKRFKTMAADAGFTVVDLSDELMRSALDLSPFGSPPYRSHHAAPWAIDAAADLLGDRVYPALREHLRGRVPAFGRPPVDEDPTIDAVADAFTDVPADWPALLPELGGESVQSMLAGDELQIFVDLSRVEVDTGDPNALADLAAAALHGVVAMDPAGARARRVSVRLATFSRYDEYGAGVRDAADVVFERQLDRAQLAEFLREVLARRGR

pLDDT: mean 77.82, std 15.46, range [28.92, 97.0]

Foldseek 3Di:
DDDLCAPEQADQDPPAAPFDASNPHGAPAWDDWDAQVLQRWIKTWGDDDDDPQFPDADAADTWIWTADPVLRTIGTFDAQDQPDCCVVVDPDPDPDHHDDYFDWDWDADNQFRWIWTQGPPDRDIDIGTGRLQRLLQAAADFDDCPRNGGDSRHLCSNLVSCLRRVSVLRQVRIDDPDQAPDAAEEEEEEENQQRQAPVGRSRHLFVLLQVLLCVLCCVPPRYHYDYHYHYYYPAALLVVLQVVLSCVLSVDAHQEYEYEQAHQPRGHYCVVVDPVVLVVSLVSVVVVCVLRVHAYEYEYQNLLHFAPDLDQDDPDVSVVVSQVVNVVSVHHYHYCRPVLSVQLVVQDDPPDHQHNGSYGHSSSSNSVSNRVSVSCNVVCCVSRPPDDHSSRDPRRDDDDDDAFLLVLCVPPDPCVLVVADDDDPLQWDWDRGNQEIEIEGAPVRDPFDLVDPLRVLSNQVNRCCVPQNSNPSRNRHQKYKYWYWHAPDADPSRHGDPVRTDTSDIDIDGNVRSSVSSVVNVVVSVD

Radius of gyration: 23.86 Å; chains: 1; bounding box: 52×63×73 Å